Protein AF-A2DWX3-F1 (afdb_monomer)

Sequence (408 aa):
MKPIQISSISNNVKVSEELKEEDVEFVMTELQAMDNNLQLHALIYIRNALQKPYAGELITKFPDIFVFIVGLARDGDTDDIRGYAIEDIALSIKLPDCPTRALEKTPHFCDALLNYLQNNAPWIEYTIAIISFLFDFEECRETFLSQNIIQILAENQFAVDVSPIISQIFRFYEITPEVCSLIPIIYQELEIENNITIANALSALTSLIQKLSYDENLAQSVNINIDEIHSKILQLLSSDDKTIQSSAFRTLEVLGVVTEADVNACCLCLNSNDSATYASRYLEKCASLWAETYSDLITKAVVDNLDNYNFSTKRQVLKLLNITAPYITDINESLPNIFGTYLSDKLIGRQLIKGLYQLCTRIASNGDGHWFFSSLEDYLDDIESYTEDKNQSVAECASHIIEFIANQ

Nearest PDB structures (foldseek):
  1th1-assembly2_B  TM=4.531E-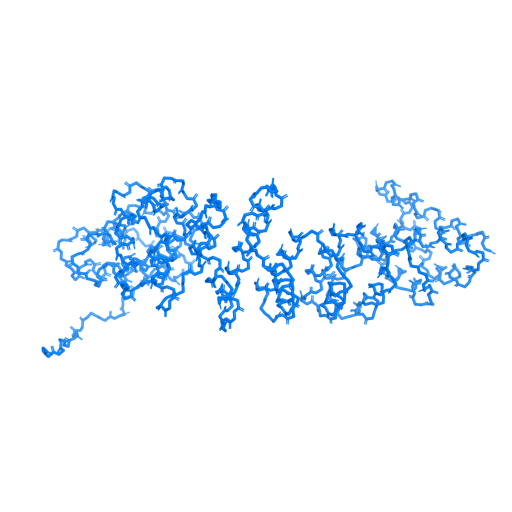01  e=2.333E-06  Homo sapiens
  3tx7-assembly1_A  TM=4.366E-01  e=4.057E-05  Homo sapiens
  3sl9-assembly4_G  TM=4.033E-01  e=4.126E-02  Homo sapiens
  7q2x-assembly1_D  TM=3.174E-01  e=5.188E-03  Saccharomyces cerevisiae S288C
  3sla-assembly5_E  TM=4.097E-01  e=3.689E-01  Homo sapiens

Mean predicted aligned error: 8.13 Å

Solvent-accessible surface area (backbone atoms only — not comparable to full-atom values): 22459 Å² total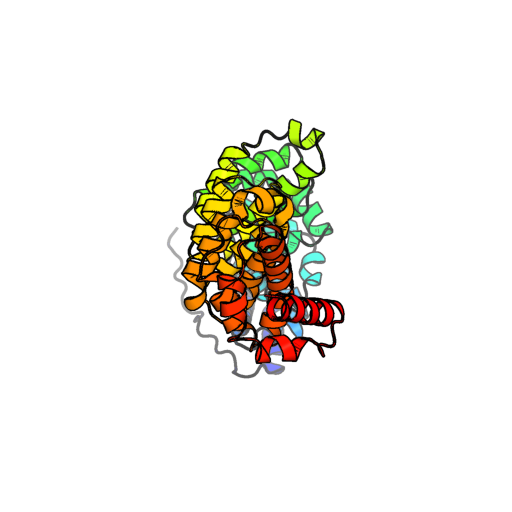; per-residue (Å²): 135,82,84,82,81,88,81,82,82,68,96,76,69,82,72,72,98,63,94,49,71,69,61,50,57,51,36,52,52,24,56,70,43,96,40,72,68,43,28,42,51,29,43,54,46,50,42,60,43,56,73,40,101,64,25,60,54,59,45,54,76,39,47,65,58,48,45,50,34,55,49,30,38,59,67,33,96,41,70,66,42,20,42,48,23,38,46,43,47,47,59,41,70,73,36,97,64,46,65,59,66,47,61,77,68,38,80,66,37,68,57,44,46,50,52,37,59,72,65,63,38,97,53,37,72,33,46,46,53,43,52,35,57,40,49,77,38,65,73,53,33,53,50,42,59,77,66,46,44,69,59,49,45,69,74,38,53,89,80,47,89,49,34,59,42,52,21,43,46,38,61,77,47,80,91,42,77,72,56,55,68,47,52,68,53,40,59,53,36,63,72,47,100,40,68,67,43,29,29,23,24,35,48,20,49,32,33,45,45,46,52,36,76,77,31,69,70,55,41,73,71,53,91,70,64,61,68,59,52,50,55,51,34,58,59,37,52,73,45,91,46,67,61,37,23,56,31,25,54,52,31,49,63,50,68,74,67,74,51,72,66,53,54,51,52,32,37,59,29,37,69,36,59,81,44,21,53,57,34,36,53,51,49,64,74,47,35,94,69,41,32,80,81,44,16,52,61,50,46,48,34,48,64,82,31,50,88,70,36,51,73,72,38,40,56,53,45,54,54,51,49,41,63,17,30,79,44,50,76,82,83,56,87,61,53,46,53,58,56,44,70,43,31,78,41,73,79,47,16,62,54,40,42,54,15,49,32,40,35,49,55,52,34,62,73,70,73,78,34,64,74,57,40,59,53,40,59,84,34,41,73,48,41,56,65,31,50,75,37,90,50,60,74,49,12,51,31,28,49,51,44,51,52,56,48,76,71,109

Secondary structure (DSSP, 8-state):
-PPPP-----S-----SS--HHHHHHHHHHHTSS-HHHHHHHHHHHHHHHTSTTHHHHHHH-HHHHHHHHHHHHH-SSHHHHHHHHHHHHHHTTSTT--THHHHHSTTHHHHHHHHHHTT-TTHHHHHHHHHHHTTSHHHHHHHHHTTHHHHHHHHTTTS--HHHHHHHHHH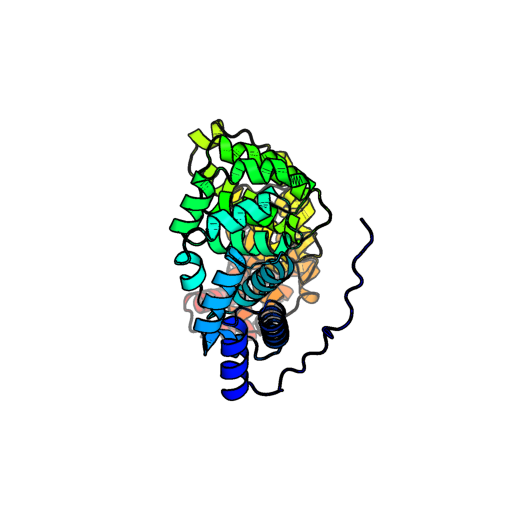S---HHHHTTHHHHHHHTTSS-HHHHHHHHHHHHHHHHHHHH-HHHHHHS---HHHHHHHHHHHTT-S-HHHHHHHHHHHHHH----HHHHHHHHHHHTSTTTHHHHHHHHHHTHHHHHHHHHHHHHHHHHTTGGGS-HHHHHHHTHHHHHHTTT-----THHHHHHHHTTTSHHHHHHHHHHHHHHHHHHHHHT--HHHHHHHHTTHHHHHTTTT-SSHHHHHHHHHHHHHHHT-

Structure (mmCIF, N/CA/C/O backbone):
data_AF-A2DWX3-F1
#
_entry.id   AF-A2DWX3-F1
#
loop_
_atom_site.group_PDB
_atom_site.id
_atom_site.type_symbol
_atom_site.label_atom_id
_atom_site.label_alt_id
_atom_site.label_comp_id
_atom_site.label_asym_id
_atom_site.label_entity_id
_atom_site.label_seq_id
_atom_site.pdbx_PDB_ins_code
_atom_site.Cartn_x
_atom_site.Cartn_y
_atom_site.Cartn_z
_atom_site.occupancy
_atom_site.B_iso_or_equiv
_atom_site.auth_seq_id
_atom_site.auth_comp_id
_atom_site.auth_asym_id
_atom_site.auth_atom_id
_atom_site.pdbx_PDB_model_num
ATOM 1 N N . MET A 1 1 ? -16.060 -19.445 43.077 1.00 34.03 1 MET A N 1
ATOM 2 C CA . MET A 1 1 ? -17.381 -19.208 42.456 1.00 34.03 1 MET A CA 1
ATOM 3 C C . MET A 1 1 ? -17.599 -20.268 41.391 1.00 34.03 1 MET A C 1
ATOM 5 O O . MET A 1 1 ? -16.644 -20.611 40.709 1.00 34.03 1 MET A O 1
ATOM 9 N N . LYS A 1 2 ? -18.792 -20.868 41.340 1.00 21.66 2 LYS A N 1
ATOM 10 C CA . LYS A 1 2 ? -19.151 -21.874 40.327 1.00 21.66 2 LYS A CA 1
ATOM 11 C C . LYS A 1 2 ? -19.471 -21.172 38.996 1.00 21.66 2 LYS A C 1
ATOM 13 O O . LYS A 1 2 ? -19.969 -20.049 39.059 1.00 21.66 2 LYS A O 1
ATOM 18 N N . PRO A 1 3 ? -19.233 -21.808 37.836 1.00 27.39 3 PRO A N 1
ATOM 19 C CA . PRO A 1 3 ? -19.612 -21.250 36.544 1.00 27.39 3 PRO A CA 1
ATOM 20 C C . PRO A 1 3 ? -21.138 -21.173 36.457 1.00 27.39 3 PRO A C 1
ATOM 22 O O . PRO A 1 3 ? -21.825 -22.147 36.776 1.00 27.39 3 PRO A O 1
ATOM 25 N N . ILE A 1 4 ? -21.661 -20.024 36.038 1.00 30.02 4 ILE A N 1
ATOM 26 C CA . ILE A 1 4 ? -23.060 -19.894 35.635 1.00 30.02 4 ILE A CA 1
ATOM 27 C C . ILE A 1 4 ? -23.177 -20.561 34.260 1.00 30.02 4 ILE A C 1
ATOM 29 O O . ILE A 1 4 ? -22.489 -20.182 33.317 1.00 30.02 4 ILE A O 1
ATOM 33 N N . GLN A 1 5 ? -24.006 -21.602 34.172 1.00 24.61 5 GLN A N 1
ATOM 34 C CA . GLN A 1 5 ? -24.413 -22.196 32.902 1.00 24.61 5 GLN A CA 1
ATOM 35 C C . GLN A 1 5 ? -25.350 -21.220 32.187 1.00 24.61 5 GLN A C 1
ATOM 37 O O . GLN A 1 5 ? -26.442 -20.941 32.678 1.00 24.61 5 GLN A O 1
ATOM 42 N N . ILE A 1 6 ? -24.925 -20.727 31.024 1.00 32.62 6 ILE A N 1
ATOM 43 C CA . ILE A 1 6 ? -25.769 -19.986 30.086 1.00 32.62 6 ILE A CA 1
ATOM 44 C C . ILE A 1 6 ? -26.720 -21.001 29.443 1.00 32.62 6 ILE A C 1
ATOM 46 O O . ILE A 1 6 ? -26.320 -21.787 28.584 1.00 32.62 6 ILE A O 1
ATOM 50 N N . SER A 1 7 ? -27.977 -21.026 29.880 1.00 30.53 7 SER A N 1
ATOM 51 C CA . SER A 1 7 ? -29.047 -21.731 29.177 1.00 30.53 7 SER A CA 1
ATOM 52 C C . SER A 1 7 ? -29.906 -20.732 28.399 1.00 30.53 7 SER A C 1
ATOM 54 O O . SER A 1 7 ? -30.631 -19.944 28.998 1.00 30.53 7 SER A O 1
ATOM 56 N N . SER A 1 8 ? -29.822 -20.851 27.069 1.00 33.28 8 SER A N 1
ATOM 57 C CA . SER A 1 8 ? -30.835 -20.526 26.051 1.00 33.28 8 SER A CA 1
ATOM 58 C C . SER A 1 8 ? -31.179 -19.062 25.731 1.00 33.28 8 SER A C 1
ATOM 60 O O . SER A 1 8 ? -32.350 -18.695 25.762 1.00 33.28 8 SER A O 1
ATOM 62 N N . ILE A 1 9 ? -30.212 -18.292 25.229 1.00 41.75 9 ILE A N 1
ATOM 63 C CA . ILE A 1 9 ? -30.473 -17.479 24.027 1.00 41.75 9 ILE A CA 1
ATOM 64 C C . ILE A 1 9 ? -29.771 -18.221 22.891 1.00 41.75 9 ILE A C 1
ATOM 66 O O . ILE A 1 9 ? -28.559 -18.417 22.921 1.00 41.75 9 ILE A O 1
ATOM 70 N N . SER A 1 10 ? -30.534 -18.784 21.954 1.00 34.56 10 SER A N 1
ATOM 71 C CA . SER A 1 10 ? -29.936 -19.497 20.826 1.00 34.56 10 SER A CA 1
ATOM 72 C C . SER A 1 10 ? -29.251 -18.492 19.903 1.00 34.56 10 SER A C 1
ATOM 74 O O . SER A 1 10 ? -29.921 -17.568 19.452 1.00 34.56 10 SER A O 1
ATOM 76 N N . ASN A 1 11 ? -28.003 -18.743 19.498 1.00 42.47 11 ASN A N 1
ATOM 77 C CA . ASN A 1 11 ? -27.309 -18.009 18.420 1.00 42.47 11 ASN A CA 1
ATOM 78 C C . ASN A 1 11 ? -28.020 -18.086 17.041 1.00 42.47 11 ASN A C 1
ATOM 80 O O . ASN A 1 11 ? -27.476 -17.649 16.035 1.00 42.47 11 ASN A O 1
ATOM 84 N N . ASN A 1 12 ? -29.232 -18.644 16.972 1.00 43.94 12 ASN A N 1
ATOM 85 C CA . ASN A 1 12 ? -30.041 -18.814 15.768 1.00 43.94 12 ASN A CA 1
ATOM 86 C C . ASN A 1 12 ? -31.165 -17.768 15.696 1.00 43.94 12 ASN A C 1
ATOM 88 O O . ASN A 1 12 ? -32.342 -18.121 15.600 1.00 43.94 12 ASN A O 1
ATOM 92 N N . VAL A 1 13 ? -30.819 -16.480 15.727 1.00 59.62 13 VAL A N 1
ATOM 93 C CA . VAL A 1 13 ? -31.768 -15.422 15.353 1.00 59.62 13 VAL A CA 1
ATOM 94 C C . VAL A 1 13 ? -31.837 -15.377 13.824 1.00 59.62 13 VAL A C 1
ATOM 96 O O . VAL A 1 13 ? -30.856 -15.049 13.155 1.00 59.62 13 VAL A O 1
ATOM 99 N N . LYS A 1 14 ? -32.982 -15.766 13.249 1.00 58.75 14 LYS A N 1
ATOM 100 C CA . LYS A 1 14 ? -33.192 -15.734 11.794 1.00 58.75 14 LYS A CA 1
ATOM 101 C C . LYS A 1 14 ? -33.460 -14.303 11.334 1.00 58.75 14 LYS A C 1
ATOM 103 O O . LYS A 1 14 ? -34.536 -13.775 11.577 1.00 58.75 14 LYS A O 1
ATOM 108 N N . VAL A 1 15 ? -32.514 -13.737 10.593 1.00 57.84 15 VAL A N 1
ATOM 109 C CA . VAL A 1 15 ? -32.713 -12.499 9.828 1.00 57.84 15 VAL A CA 1
ATOM 110 C C . VAL A 1 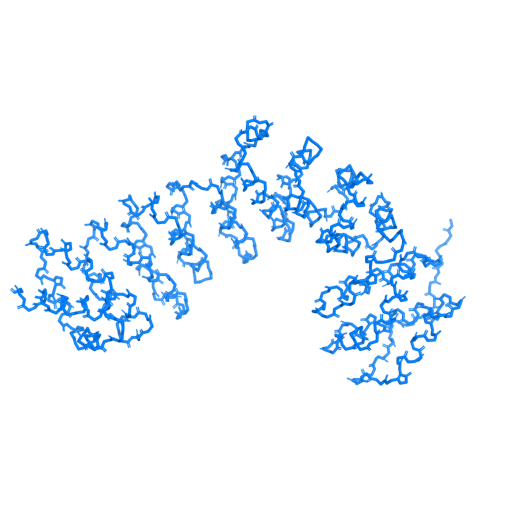15 ? -33.398 -12.847 8.503 1.00 57.84 15 VAL A C 1
ATOM 112 O O . VAL A 1 15 ? -32.986 -13.804 7.832 1.00 57.84 15 VAL A O 1
ATOM 115 N N . SER A 1 16 ? -34.413 -12.079 8.115 1.00 59.09 16 SER A N 1
ATOM 116 C CA . SER A 1 16 ? -35.099 -12.152 6.817 1.00 59.09 16 SER A CA 1
ATOM 117 C C . SER A 1 16 ? -34.117 -12.001 5.634 1.00 59.09 16 SER A C 1
ATOM 119 O O . SER A 1 16 ? -32.984 -11.536 5.790 1.00 59.09 16 SER A O 1
ATOM 121 N N . GLU A 1 17 ? -34.480 -12.505 4.447 1.00 58.72 17 GLU A N 1
ATOM 122 C CA . GLU A 1 17 ? -33.671 -12.326 3.220 1.00 58.72 17 GLU A CA 1
ATOM 123 C C . GLU A 1 17 ? -33.776 -10.898 2.657 1.00 58.72 17 GLU A C 1
ATOM 125 O O . GLU A 1 17 ? -32.867 -10.449 1.967 1.00 58.72 17 GLU A O 1
ATOM 130 N N . GLU A 1 18 ? -34.835 -10.174 3.028 1.00 60.62 18 GLU A N 1
ATOM 131 C CA . GLU A 1 18 ? -35.085 -8.768 2.705 1.00 60.62 18 GLU A CA 1
ATOM 132 C C . GLU A 1 18 ? -35.337 -7.990 4.000 1.00 60.62 18 GLU A C 1
ATOM 134 O O . GLU A 1 18 ? -36.103 -8.448 4.848 1.00 60.62 18 GLU A O 1
ATOM 139 N N . LEU A 1 19 ? -34.716 -6.818 4.144 1.00 64.88 19 LEU A N 1
ATOM 140 C CA . LEU A 1 19 ? -34.832 -5.974 5.333 1.00 64.88 19 LEU A CA 1
ATOM 141 C C . LEU A 1 19 ? -36.188 -5.246 5.328 1.00 64.88 19 LEU A C 1
ATOM 143 O O . LEU A 1 19 ? -36.421 -4.388 4.475 1.00 64.88 19 LEU A O 1
ATOM 147 N N . LYS A 1 20 ? -37.095 -5.592 6.248 1.00 72.38 20 LYS A N 1
ATOM 148 C CA . LYS A 1 20 ? -38.422 -4.959 6.353 1.00 72.38 20 LYS A CA 1
ATOM 149 C C . LYS A 1 20 ? -38.413 -3.841 7.393 1.00 72.38 20 LYS A C 1
ATOM 151 O O . LYS A 1 20 ? -37.750 -3.962 8.416 1.00 72.38 20 LYS A O 1
ATOM 156 N N . GLU A 1 21 ? -39.192 -2.782 7.167 1.00 74.50 21 GLU A N 1
ATOM 157 C CA . GLU A 1 21 ? -39.334 -1.670 8.128 1.00 74.50 21 GLU A CA 1
ATOM 158 C C . GLU A 1 21 ? -39.845 -2.147 9.499 1.00 74.50 21 GLU A C 1
ATOM 160 O O . GLU A 1 21 ? -39.345 -1.704 10.528 1.00 74.50 21 GLU A O 1
ATOM 165 N N . GLU A 1 22 ? -40.757 -3.125 9.523 1.00 78.06 22 GLU A N 1
ATOM 166 C CA . GLU A 1 22 ? -41.269 -3.741 10.759 1.00 78.06 22 GLU A CA 1
ATOM 167 C C . GLU A 1 22 ? -40.162 -4.432 11.579 1.00 78.06 22 GLU A C 1
ATOM 169 O O . GLU A 1 22 ? -40.158 -4.352 12.808 1.00 78.06 22 GLU A O 1
ATOM 174 N N . ASP A 1 23 ? -39.194 -5.070 10.907 1.00 78.44 23 ASP A N 1
ATOM 175 C CA . ASP A 1 23 ? -38.053 -5.712 11.572 1.00 78.44 23 ASP A CA 1
ATOM 176 C C . ASP A 1 23 ? -37.157 -4.648 12.237 1.00 78.44 23 ASP A C 1
ATOM 178 O O . ASP A 1 23 ? -36.594 -4.870 13.308 1.00 78.44 23 ASP A O 1
ATOM 182 N N . VAL A 1 24 ? -37.053 -3.463 11.627 1.00 81.12 24 VAL A N 1
ATOM 183 C CA . VAL A 1 24 ? -36.259 -2.341 12.144 1.00 81.12 24 VAL A CA 1
ATOM 184 C C . VAL A 1 24 ? -36.935 -1.665 13.334 1.00 81.12 24 VAL A C 1
ATOM 186 O O . VAL A 1 24 ? -36.268 -1.394 14.333 1.00 81.12 24 VAL A O 1
ATOM 189 N N . GLU A 1 25 ? -38.245 -1.419 13.269 1.00 83.56 25 GLU A N 1
ATOM 190 C CA . GLU A 1 25 ? -39.005 -0.877 14.404 1.00 83.56 25 GLU A CA 1
ATOM 191 C C . GLU A 1 25 ? -38.926 -1.800 15.627 1.00 83.56 25 GLU A C 1
ATOM 193 O O . GLU A 1 25 ? -38.762 -1.334 16.762 1.00 83.56 25 GLU A O 1
ATOM 198 N N . PHE A 1 26 ? -38.981 -3.114 15.395 1.00 85.75 26 PHE A N 1
ATOM 199 C CA . PHE A 1 26 ? -38.820 -4.117 16.439 1.00 85.75 26 PHE A CA 1
ATOM 200 C C . PHE A 1 26 ? -37.430 -4.047 17.090 1.00 85.75 26 PHE A C 1
ATOM 202 O O . PHE A 1 26 ? -37.332 -3.887 18.307 1.00 85.75 26 PHE A O 1
ATOM 209 N N . VAL A 1 27 ? -36.360 -4.069 16.287 1.00 87.31 27 VAL A N 1
ATOM 210 C CA . VAL A 1 27 ? -34.970 -3.972 16.773 1.00 87.31 27 VAL A CA 1
ATOM 211 C C . VAL A 1 27 ? -34.729 -2.669 17.538 1.00 87.31 27 VAL A C 1
ATOM 213 O O . VAL A 1 27 ? -34.120 -2.683 18.605 1.00 87.31 27 VAL A O 1
ATOM 216 N N . MET A 1 28 ? -35.240 -1.542 17.041 1.00 88.25 28 MET A N 1
ATOM 217 C CA . MET A 1 28 ? -35.119 -0.247 17.720 1.00 88.25 28 MET A CA 1
ATOM 218 C C . MET A 1 28 ? -35.814 -0.236 19.081 1.00 88.25 28 MET A C 1
ATOM 220 O O . MET A 1 28 ? -35.275 0.310 20.044 1.00 88.25 28 MET A O 1
ATOM 224 N N . THR A 1 29 ? -36.986 -0.866 19.179 1.00 90.44 29 THR A N 1
ATOM 225 C CA . THR A 1 29 ? -37.713 -0.998 20.447 1.00 90.44 29 THR A CA 1
ATOM 226 C C . THR A 1 29 ? -36.917 -1.827 21.455 1.00 90.44 29 THR A C 1
ATOM 228 O O . THR A 1 29 ? -36.839 -1.465 22.628 1.00 90.44 29 THR A O 1
ATOM 231 N N . GLU A 1 30 ? -36.294 -2.916 21.005 1.00 91.31 30 GLU A N 1
ATOM 232 C CA . GLU A 1 30 ? -35.474 -3.777 21.858 1.00 91.31 30 GLU A CA 1
ATOM 233 C C . GLU A 1 30 ? -34.161 -3.112 22.300 1.00 91.31 30 GLU A C 1
ATOM 235 O O . GLU A 1 30 ? -33.798 -3.225 23.469 1.00 91.31 30 GLU A O 1
ATOM 240 N N . LEU A 1 31 ? -33.490 -2.350 21.425 1.00 90.81 31 LEU A N 1
ATOM 241 C CA . LEU A 1 31 ? -32.306 -1.554 21.792 1.00 90.81 31 LEU A CA 1
ATOM 242 C C . LEU A 1 31 ? -32.619 -0.515 22.880 1.00 90.81 31 LEU A C 1
ATOM 244 O O . LEU A 1 31 ? -31.795 -0.253 23.755 1.00 90.81 31 LEU A O 1
ATOM 248 N N . GLN A 1 32 ? -33.811 0.084 22.828 1.00 89.75 32 GLN A N 1
ATOM 249 C CA . GLN A 1 32 ? -34.268 1.097 23.785 1.00 89.75 32 GLN A CA 1
ATOM 250 C C . GLN A 1 32 ? -34.824 0.508 25.085 1.00 89.75 32 GLN A C 1
ATOM 252 O O . GLN A 1 32 ? -35.102 1.253 26.031 1.00 89.75 32 GLN A O 1
ATOM 257 N N . ALA A 1 33 ? -35.019 -0.809 25.148 1.00 88.19 33 ALA A N 1
ATOM 258 C CA . ALA A 1 33 ? -35.541 -1.454 26.337 1.00 88.19 33 ALA A CA 1
ATOM 259 C C . ALA A 1 33 ? -34.538 -1.354 27.496 1.00 88.19 33 ALA A C 1
ATOM 261 O O . ALA A 1 33 ? -33.334 -1.464 27.303 1.00 88.19 33 ALA A O 1
ATOM 262 N N . MET A 1 34 ? -35.039 -1.230 28.727 1.00 86.25 34 MET A N 1
ATOM 263 C CA . MET A 1 34 ? -34.223 -1.357 29.950 1.00 86.25 34 MET A CA 1
ATOM 264 C C . MET A 1 34 ? -33.974 -2.831 30.336 1.00 86.25 34 MET A C 1
ATOM 266 O O . MET A 1 34 ? -33.723 -3.137 31.499 1.00 86.25 34 MET A O 1
ATOM 270 N N . ASP A 1 35 ? -34.126 -3.758 29.387 1.00 93.69 35 ASP A N 1
ATOM 271 C CA . ASP A 1 35 ? -33.945 -5.193 29.596 1.00 93.69 35 ASP A CA 1
ATOM 272 C C . ASP A 1 35 ? -32.721 -5.675 28.815 1.00 93.69 35 ASP A C 1
ATOM 274 O O . ASP A 1 35 ? -32.703 -5.655 27.582 1.00 93.69 35 ASP A O 1
ATOM 278 N N . ASN A 1 36 ? -31.714 -6.152 29.547 1.00 91.81 36 ASN A N 1
ATOM 279 C CA . ASN A 1 36 ? -30.449 -6.613 28.980 1.00 91.81 36 ASN A CA 1
ATOM 280 C C . ASN A 1 36 ? -30.613 -7.772 27.986 1.00 91.81 36 ASN A C 1
ATOM 282 O O . ASN A 1 36 ? -29.825 -7.882 27.049 1.00 91.81 36 ASN A O 1
ATOM 286 N N . ASN A 1 37 ? -31.618 -8.640 28.157 1.00 92.31 37 ASN A N 1
ATOM 287 C CA . ASN A 1 37 ? -31.849 -9.740 27.219 1.00 92.31 37 ASN A CA 1
ATOM 288 C C . ASN A 1 37 ? -32.428 -9.227 25.900 1.00 92.31 37 ASN A C 1
ATOM 290 O O . ASN A 1 37 ? -32.061 -9.747 24.849 1.00 92.31 37 ASN A O 1
ATOM 294 N N . LEU A 1 38 ? -33.305 -8.217 25.951 1.00 92.88 38 LEU A N 1
ATOM 295 C CA . LEU A 1 38 ? -33.848 -7.582 24.747 1.00 92.88 38 LEU A CA 1
ATOM 296 C C . LEU A 1 38 ? -32.753 -6.819 23.997 1.00 92.88 38 LEU A C 1
ATOM 298 O O . LEU A 1 38 ? -32.588 -7.017 22.798 1.00 92.88 38 LEU A O 1
ATOM 302 N N . GLN A 1 39 ? -31.935 -6.037 24.705 1.00 94.12 39 GLN A N 1
ATOM 303 C CA . GLN A 1 39 ? -30.803 -5.336 24.092 1.00 94.12 39 GLN A CA 1
ATOM 304 C C . GLN A 1 39 ? -29.808 -6.309 23.447 1.00 94.12 39 GLN A C 1
ATOM 306 O O . GLN A 1 39 ? -29.383 -6.103 22.312 1.00 94.12 39 GLN A O 1
ATOM 311 N N . LEU A 1 40 ? -29.470 -7.404 24.135 1.00 93.69 40 LEU A N 1
ATOM 312 C CA . LEU A 1 40 ? -28.572 -8.423 23.593 1.00 93.69 40 LEU A CA 1
ATOM 313 C C . LEU A 1 40 ? -29.178 -9.131 22.373 1.00 93.69 40 LEU A C 1
ATOM 315 O O . LEU A 1 40 ? -28.475 -9.376 21.394 1.00 93.69 40 LEU A O 1
ATOM 319 N N . HIS A 1 41 ? -30.477 -9.438 22.407 1.00 92.31 41 HIS A N 1
ATOM 320 C CA . HIS A 1 41 ? -31.185 -10.014 21.265 1.00 92.31 41 HIS A CA 1
ATOM 321 C C . HIS A 1 41 ? -31.124 -9.090 20.039 1.00 92.31 41 HIS A C 1
ATOM 323 O O . HIS A 1 41 ? -30.789 -9.551 18.944 1.00 92.31 41 HIS A O 1
ATOM 329 N N . ALA A 1 42 ? -31.348 -7.789 20.236 1.00 92.88 42 ALA A N 1
ATOM 330 C CA . ALA A 1 42 ? -31.249 -6.789 19.181 1.00 92.88 42 ALA A CA 1
ATOM 331 C C . ALA A 1 42 ? -29.834 -6.694 18.591 1.00 92.88 42 ALA A C 1
ATOM 333 O O . ALA A 1 42 ? -29.682 -6.719 17.370 1.00 92.88 42 ALA A O 1
ATOM 334 N N . LEU A 1 43 ? -28.792 -6.653 19.429 1.00 94.19 43 LEU A N 1
ATOM 335 C CA . LEU A 1 43 ? -27.397 -6.630 18.967 1.00 94.19 43 LEU A CA 1
ATOM 336 C C . LEU A 1 43 ? -27.045 -7.889 18.156 1.00 94.19 43 LEU A C 1
ATOM 338 O O . LEU A 1 43 ? -26.507 -7.800 17.055 1.00 94.19 43 LEU A O 1
ATOM 342 N N . ILE A 1 44 ? -27.445 -9.078 18.622 1.00 91.81 44 ILE A N 1
ATOM 343 C CA . ILE A 1 44 ? -27.252 -10.331 17.869 1.00 91.81 44 ILE A CA 1
ATOM 344 C C . ILE A 1 44 ? -27.956 -10.272 16.505 1.00 91.81 44 ILE A C 1
ATOM 346 O O . ILE A 1 44 ? -27.396 -10.714 15.496 1.00 91.81 44 ILE A O 1
ATOM 350 N N . TYR A 1 45 ? -29.177 -9.732 16.451 1.00 89.44 45 TYR A N 1
ATOM 351 C CA . TYR A 1 45 ? -29.894 -9.548 15.190 1.00 89.44 45 TYR A CA 1
ATOM 352 C C . TYR A 1 45 ? -29.122 -8.626 14.238 1.00 89.44 45 TYR A C 1
ATOM 354 O O . TYR A 1 45 ? -28.915 -8.979 13.073 1.00 89.44 45 TYR A O 1
ATOM 362 N N . ILE A 1 46 ? -28.668 -7.472 14.736 1.00 90.12 46 ILE A N 1
ATOM 363 C CA . ILE A 1 46 ? -27.934 -6.473 13.951 1.00 90.12 46 ILE A CA 1
ATOM 364 C C . ILE A 1 46 ? -26.643 -7.068 13.401 1.00 90.12 46 ILE A C 1
ATOM 366 O O . ILE A 1 46 ? -26.397 -6.976 12.198 1.00 90.12 46 ILE A O 1
ATOM 370 N N . ARG A 1 47 ? -25.869 -7.766 14.230 1.00 88.69 47 ARG A N 1
ATOM 371 C CA . ARG A 1 47 ? -24.675 -8.493 13.796 1.00 88.69 47 ARG A CA 1
ATOM 372 C C . ARG A 1 47 ? -24.951 -9.448 12.647 1.00 88.69 47 ARG A C 1
ATOM 374 O O . ARG A 1 47 ? -24.258 -9.430 11.631 1.00 88.69 47 ARG A O 1
ATOM 381 N N . ASN A 1 48 ? -25.970 -10.290 12.807 1.00 86.69 48 ASN A N 1
ATOM 382 C CA . ASN A 1 48 ? -26.334 -11.275 11.796 1.00 86.69 48 ASN A CA 1
ATOM 383 C C . ASN A 1 48 ? -26.767 -10.591 10.493 1.00 86.69 48 ASN A C 1
ATOM 385 O O . ASN A 1 48 ? -26.498 -11.113 9.412 1.00 86.69 48 ASN A O 1
ATOM 389 N N . ALA A 1 49 ? -27.406 -9.421 10.574 1.00 85.12 49 ALA A N 1
ATOM 390 C CA . ALA A 1 49 ? -27.742 -8.611 9.408 1.00 85.12 49 ALA A CA 1
ATOM 391 C C . ALA A 1 49 ? -26.492 -7.984 8.758 1.00 85.12 49 ALA A C 1
ATOM 393 O O . ALA A 1 49 ? -26.363 -8.027 7.534 1.00 85.12 49 ALA A O 1
ATOM 394 N N . LEU A 1 50 ? -25.538 -7.489 9.555 1.00 85.50 50 LEU A N 1
ATOM 395 C CA . LEU A 1 50 ? -24.266 -6.907 9.102 1.00 85.50 50 LEU A CA 1
ATOM 396 C C . LEU A 1 50 ? -23.322 -7.913 8.424 1.00 85.50 50 LEU A C 1
ATOM 398 O O . LEU A 1 50 ? -22.383 -7.522 7.737 1.00 85.50 50 LEU A O 1
ATOM 402 N N . GLN A 1 51 ? -23.567 -9.211 8.583 1.00 82.44 51 GLN A N 1
ATOM 403 C CA . GLN A 1 51 ? -22.812 -10.266 7.901 1.00 82.44 51 GLN A CA 1
ATOM 404 C C . GLN A 1 51 ? -23.434 -10.690 6.559 1.00 82.44 51 GLN A C 1
ATOM 406 O O . GLN A 1 51 ? -22.849 -11.498 5.836 1.00 82.44 51 GLN A O 1
ATOM 411 N N . LYS A 1 52 ? -24.619 -10.174 6.203 1.00 82.00 52 LYS A N 1
ATOM 412 C CA . LYS A 1 52 ? -25.301 -10.511 4.945 1.00 82.00 52 LYS A CA 1
ATOM 413 C C . LYS A 1 52 ? -24.851 -9.621 3.775 1.00 82.00 52 LYS A C 1
ATOM 415 O O . LYS A 1 52 ? -24.359 -8.520 3.991 1.00 82.00 52 LYS A O 1
ATOM 420 N N . PRO A 1 53 ? -25.095 -10.029 2.512 1.00 69.88 53 PRO A N 1
ATOM 421 C CA . PRO A 1 53 ? -24.734 -9.238 1.326 1.00 69.88 53 PRO A CA 1
ATOM 422 C C . PRO A 1 53 ? -25.325 -7.817 1.288 1.00 69.88 53 PRO A C 1
ATOM 424 O O . PRO A 1 53 ? -24.777 -6.947 0.619 1.00 69.88 53 PRO A O 1
ATOM 427 N N . TYR A 1 54 ? -26.419 -7.577 2.020 1.00 67.12 54 TYR A N 1
ATOM 428 C CA . TYR A 1 54 ? -27.105 -6.283 2.136 1.00 67.12 54 TYR A CA 1
ATOM 429 C C . TYR A 1 54 ? -26.788 -5.541 3.449 1.00 67.12 54 TYR A C 1
ATOM 431 O O . TYR A 1 54 ? -27.512 -4.622 3.821 1.00 67.12 54 TYR A O 1
ATOM 439 N N . ALA A 1 55 ? -25.719 -5.929 4.156 1.00 65.25 55 ALA A N 1
ATOM 440 C CA . ALA A 1 55 ? -25.294 -5.384 5.451 1.00 65.25 55 ALA A CA 1
ATOM 441 C C . ALA A 1 55 ? -25.277 -3.853 5.524 1.00 65.25 55 ALA A C 1
ATOM 443 O O . ALA A 1 55 ? -25.644 -3.272 6.544 1.00 65.25 55 ALA A O 1
ATOM 444 N N . GLY A 1 56 ? -24.893 -3.208 4.417 1.00 62.41 56 GLY A N 1
ATOM 445 C CA . GLY A 1 56 ? -24.887 -1.756 4.291 1.00 62.41 56 GLY A CA 1
ATOM 446 C C . GLY A 1 56 ? -26.241 -1.125 4.594 1.00 62.41 56 GLY A C 1
ATOM 447 O O . GLY A 1 56 ? -26.298 -0.093 5.250 1.00 62.41 56 GLY A O 1
ATOM 448 N N . GLU A 1 57 ? -27.346 -1.737 4.170 1.00 76.94 57 GLU A N 1
ATOM 449 C CA . GLU A 1 57 ? -28.653 -1.076 4.160 1.00 76.94 57 GLU A CA 1
ATOM 450 C C . GLU A 1 57 ? -29.226 -0.803 5.553 1.00 76.94 57 GLU A C 1
ATOM 452 O O . GLU A 1 57 ? -29.873 0.223 5.731 1.00 76.94 57 GLU A O 1
ATOM 457 N N . LEU A 1 58 ? -28.975 -1.669 6.541 1.00 81.50 58 LEU A N 1
ATOM 458 C CA . LEU A 1 58 ? -29.518 -1.507 7.896 1.00 81.50 58 LEU A CA 1
ATOM 459 C C . LEU A 1 58 ? -29.008 -0.214 8.543 1.00 81.50 58 LEU A C 1
ATOM 461 O O . LEU A 1 58 ? -29.788 0.642 8.946 1.00 81.50 58 LEU A O 1
ATOM 465 N N . ILE A 1 59 ? -27.687 -0.065 8.604 1.00 82.69 59 ILE A N 1
ATOM 466 C CA . ILE A 1 59 ? -27.033 1.055 9.284 1.00 82.69 59 ILE A CA 1
ATOM 467 C C . ILE A 1 59 ? -27.099 2.343 8.453 1.00 82.69 59 ILE A C 1
ATOM 469 O O . ILE A 1 59 ? -27.191 3.435 9.011 1.00 82.69 59 ILE A O 1
ATOM 473 N N . THR A 1 60 ? -27.093 2.234 7.122 1.00 79.38 60 THR A N 1
ATOM 474 C CA . THR A 1 60 ? -27.130 3.409 6.234 1.00 79.38 60 THR A CA 1
ATOM 475 C C . THR A 1 60 ? -28.528 4.002 6.090 1.00 79.38 60 THR A C 1
ATOM 477 O O . THR A 1 60 ? -28.664 5.224 6.078 1.00 79.38 60 THR A O 1
ATOM 480 N N . LYS A 1 61 ? -29.581 3.171 6.016 1.00 81.94 61 LYS A N 1
ATOM 481 C CA . LYS A 1 61 ? -30.972 3.653 5.941 1.00 81.94 61 LYS A CA 1
ATOM 482 C C . LYS A 1 61 ? -31.513 4.070 7.306 1.00 81.94 61 LYS A C 1
ATOM 484 O O . LYS A 1 61 ? -32.331 4.985 7.368 1.00 81.94 61 LYS A O 1
ATOM 489 N N . PHE A 1 62 ? -31.044 3.437 8.382 1.00 85.62 62 PHE A N 1
ATOM 490 C CA . PHE A 1 62 ? -31.517 3.679 9.745 1.00 85.62 62 PHE A CA 1
ATOM 491 C C . PHE A 1 62 ? -30.348 4.056 10.669 1.00 85.62 62 PHE A C 1
ATOM 493 O O . PHE A 1 62 ? -29.962 3.279 11.545 1.00 85.62 62 PHE A O 1
ATOM 500 N N . PRO A 1 63 ? -29.769 5.260 10.500 1.00 85.69 63 PRO A N 1
ATOM 501 C CA . PRO A 1 63 ? -28.568 5.680 11.226 1.00 85.69 63 PRO A CA 1
ATOM 502 C C . PRO A 1 63 ? -28.768 5.766 12.744 1.00 85.69 63 PRO A C 1
ATOM 504 O O . PRO A 1 63 ? -27.799 5.655 13.492 1.00 85.69 63 PRO A O 1
ATOM 507 N N . ASP A 1 64 ? -30.008 5.915 13.215 1.00 88.56 64 ASP A N 1
ATOM 508 C CA . ASP A 1 64 ? -30.323 5.929 14.645 1.00 88.56 64 ASP A CA 1
ATOM 509 C C . ASP A 1 64 ? -29.959 4.604 15.326 1.00 88.56 64 ASP A C 1
ATOM 511 O O . ASP A 1 64 ? -29.493 4.623 16.464 1.00 88.56 64 ASP A O 1
ATOM 515 N N . ILE A 1 65 ? -30.072 3.468 14.621 1.00 90.62 65 ILE A N 1
ATOM 516 C CA . ILE A 1 65 ? -29.621 2.160 15.126 1.00 90.62 65 ILE A CA 1
ATOM 517 C C . ILE A 1 65 ? -28.152 2.253 15.528 1.00 90.62 65 ILE A C 1
ATOM 519 O O . ILE A 1 65 ? -27.778 1.861 16.629 1.00 90.62 65 ILE A O 1
ATOM 523 N N . PHE A 1 66 ? -27.320 2.826 14.657 1.00 91.00 66 PHE A N 1
ATOM 524 C CA . PHE A 1 66 ? -25.897 2.971 14.923 1.00 91.00 66 PHE A CA 1
ATOM 525 C C . PHE A 1 66 ? -25.632 3.866 16.132 1.00 91.00 66 PHE A C 1
ATOM 527 O O . PHE A 1 66 ? -24.808 3.518 16.970 1.00 91.00 66 PHE A O 1
ATOM 534 N N . VAL A 1 67 ? -26.368 4.971 16.282 1.00 91.19 67 VAL A N 1
ATOM 535 C CA . VAL A 1 67 ? -26.263 5.839 17.468 1.00 91.19 67 VAL A CA 1
ATOM 536 C C . VAL A 1 67 ? -26.558 5.055 18.753 1.00 91.19 67 VAL A C 1
ATOM 538 O O . VAL A 1 67 ? -25.823 5.191 19.731 1.00 91.19 67 VAL A O 1
ATOM 541 N N . PHE A 1 68 ? -27.586 4.200 18.751 1.00 92.81 68 PHE A N 1
ATOM 542 C CA . PHE A 1 68 ? -27.897 3.342 19.899 1.00 92.81 68 PHE A CA 1
ATOM 543 C C . PHE A 1 68 ? -26.803 2.309 20.174 1.00 92.81 68 PHE A C 1
ATOM 545 O O . PHE A 1 68 ? -26.415 2.151 21.331 1.00 92.81 68 PHE A O 1
ATOM 552 N N . ILE A 1 69 ? -26.258 1.660 19.140 1.00 94.56 69 ILE A N 1
ATOM 553 C CA . ILE A 1 69 ? -25.129 0.728 19.295 1.00 94.56 69 ILE A CA 1
ATOM 554 C C . ILE A 1 69 ? -23.935 1.448 19.932 1.00 94.56 69 ILE A C 1
ATOM 556 O O . ILE A 1 69 ? -23.359 0.936 20.885 1.00 94.56 69 ILE A O 1
ATOM 560 N N . VAL A 1 70 ? -23.589 2.655 19.472 1.00 95.12 70 VAL A N 1
ATOM 561 C CA . VAL A 1 70 ? -22.492 3.448 20.057 1.00 95.12 70 VAL A CA 1
ATOM 562 C C . VAL A 1 70 ? -22.762 3.784 21.527 1.00 95.12 70 VAL A C 1
ATOM 564 O O . VAL A 1 70 ? -21.860 3.672 22.359 1.00 95.12 70 VAL A O 1
ATOM 567 N N . GLY A 1 71 ? -24.007 4.119 21.876 1.00 94.06 71 GLY A N 1
ATOM 568 C CA . GLY A 1 71 ? -24.418 4.317 23.267 1.00 94.06 71 GLY A CA 1
ATOM 569 C C . GLY A 1 71 ? -24.229 3.065 24.131 1.00 94.06 71 GLY A C 1
ATOM 570 O O . GLY A 1 71 ? -23.639 3.149 25.206 1.00 94.06 71 GLY A O 1
ATOM 571 N N . LEU A 1 72 ? -24.662 1.898 23.645 1.00 95.25 72 LEU A N 1
ATOM 572 C CA . LEU A 1 72 ? -24.510 0.613 24.342 1.00 95.25 72 LEU A CA 1
ATOM 573 C C . LEU A 1 72 ? -23.050 0.152 24.423 1.00 95.25 72 LEU A C 1
ATOM 575 O O . LEU A 1 72 ? -22.648 -0.440 25.421 1.00 95.25 72 LEU A O 1
ATOM 579 N N . ALA A 1 73 ? -22.237 0.458 23.415 1.00 96.31 73 ALA A N 1
ATOM 580 C CA . ALA A 1 73 ? -20.806 0.190 23.439 1.00 96.31 73 ALA A CA 1
ATOM 581 C C . ALA A 1 73 ? -20.089 0.993 24.531 1.00 96.31 73 ALA A C 1
ATOM 583 O O . ALA A 1 73 ? -19.115 0.496 25.081 1.00 96.31 73 ALA A O 1
ATOM 584 N N . ARG A 1 74 ? -20.571 2.202 24.859 1.00 94.81 74 ARG A N 1
ATOM 585 C CA . ARG A 1 74 ? -20.034 3.044 25.940 1.00 94.81 74 ARG A CA 1
ATOM 586 C C . ARG A 1 74 ? -20.572 2.642 27.316 1.00 94.81 74 ARG A C 1
ATOM 588 O O . ARG A 1 74 ? -19.791 2.399 28.234 1.00 94.81 74 ARG A O 1
ATOM 595 N N . ASP A 1 75 ? -21.898 2.572 27.441 1.00 93.31 75 ASP A N 1
ATOM 596 C CA . ASP A 1 75 ? -22.610 2.527 28.728 1.00 93.31 75 ASP A CA 1
ATOM 597 C C . ASP A 1 75 ? -23.388 1.226 28.963 1.00 93.31 75 ASP A C 1
ATOM 599 O O . ASP A 1 75 ? -24.203 1.160 29.879 1.00 93.31 75 ASP A O 1
ATOM 603 N N . GLY A 1 76 ? -23.187 0.194 28.142 1.00 92.00 76 GLY A N 1
ATOM 604 C CA . GLY A 1 76 ? -23.907 -1.068 28.288 1.00 92.00 76 GLY A CA 1
ATOM 605 C C . GLY A 1 76 ? -23.738 -1.677 29.683 1.00 92.00 76 GLY A C 1
ATOM 606 O O . GLY A 1 76 ? -22.619 -1.811 30.192 1.00 92.00 76 GLY A O 1
ATOM 607 N N . ASP A 1 77 ? -24.857 -2.093 30.278 1.00 92.94 77 ASP A N 1
ATOM 608 C CA . ASP A 1 77 ? -24.927 -2.587 31.660 1.00 92.94 77 ASP A CA 1
ATOM 609 C C . ASP A 1 77 ? -24.050 -3.825 31.905 1.00 92.94 77 ASP A C 1
ATOM 611 O O . ASP A 1 77 ? -23.572 -4.056 33.019 1.00 92.94 77 ASP A O 1
ATOM 615 N N . THR A 1 78 ? -23.822 -4.635 30.869 1.00 93.69 78 THR A N 1
ATOM 616 C CA . THR A 1 78 ? -23.025 -5.863 30.944 1.00 93.69 78 THR A CA 1
ATOM 617 C C . THR A 1 78 ? -21.859 -5.837 29.965 1.00 93.69 78 THR A C 1
ATOM 619 O O . THR A 1 78 ? -21.887 -5.153 28.941 1.00 93.69 78 THR A O 1
ATOM 622 N N . ASP A 1 79 ? -20.824 -6.616 30.283 1.00 93.88 79 ASP A N 1
ATOM 623 C CA . ASP A 1 79 ? -19.702 -6.843 29.371 1.00 93.88 79 ASP A CA 1
ATOM 624 C C . ASP A 1 79 ? -20.173 -7.486 28.059 1.00 93.88 79 ASP A C 1
ATOM 626 O O . ASP A 1 79 ? -19.679 -7.121 27.000 1.00 93.88 79 ASP A O 1
ATOM 630 N N . ASP A 1 80 ? -21.182 -8.362 28.106 1.00 94.06 80 ASP A N 1
ATOM 631 C CA . ASP A 1 80 ? -21.766 -8.950 26.899 1.00 94.06 80 ASP A CA 1
ATOM 632 C C . ASP A 1 80 ? -22.370 -7.868 25.993 1.00 94.06 80 ASP A C 1
ATOM 634 O O . ASP A 1 80 ? -22.043 -7.812 24.815 1.00 94.06 80 ASP A O 1
ATOM 638 N N . ILE A 1 81 ? -23.190 -6.954 26.524 1.00 96.19 81 ILE A N 1
ATOM 639 C CA . ILE A 1 81 ? -23.789 -5.872 25.721 1.00 96.19 81 ILE A CA 1
ATOM 640 C C . ILE A 1 81 ? -22.701 -4.984 25.110 1.00 96.19 81 ILE A C 1
ATOM 642 O O . ILE A 1 81 ? -22.741 -4.701 23.912 1.00 96.19 81 ILE A O 1
ATOM 646 N N . ARG A 1 82 ? -21.704 -4.581 25.911 1.00 96.62 82 ARG A N 1
ATOM 647 C CA . ARG A 1 82 ? -20.590 -3.746 25.438 1.00 96.62 82 ARG A CA 1
ATOM 648 C C . ARG A 1 82 ? -19.776 -4.449 24.359 1.00 96.62 82 ARG A C 1
ATOM 650 O O . ARG A 1 82 ? -19.525 -3.857 23.313 1.00 96.62 82 ARG A O 1
ATOM 657 N N . GLY A 1 83 ? -19.411 -5.710 24.577 1.00 96.19 83 GLY A N 1
ATOM 658 C CA . GLY A 1 83 ? -18.689 -6.511 23.595 1.00 96.19 83 GLY A CA 1
ATOM 659 C C . GLY A 1 83 ? -19.479 -6.679 22.308 1.00 96.19 83 GLY A C 1
ATOM 660 O O . GLY A 1 83 ? -18.934 -6.455 21.226 1.00 96.19 83 GLY A O 1
ATOM 661 N N . TYR A 1 84 ? -20.781 -6.966 22.420 1.00 96.31 84 TYR A N 1
ATOM 662 C CA . TYR A 1 84 ? -21.612 -7.142 21.244 1.00 96.31 84 TYR A CA 1
ATOM 663 C C . TYR A 1 84 ? -21.718 -5.867 20.408 1.00 96.31 84 TYR A C 1
ATOM 665 O O . TYR A 1 84 ? -21.540 -5.907 19.191 1.00 96.31 84 TYR A O 1
ATOM 673 N N . ALA A 1 85 ? -21.928 -4.734 21.075 1.00 96.88 85 ALA A N 1
ATOM 674 C CA . ALA A 1 85 ? -22.006 -3.434 20.434 1.00 96.88 85 ALA A CA 1
ATOM 675 C C . ALA A 1 85 ? -20.667 -2.994 19.813 1.00 96.88 85 ALA A C 1
ATOM 677 O O . ALA A 1 85 ? -20.655 -2.470 18.702 1.00 96.88 85 ALA A O 1
ATOM 678 N N . ILE A 1 86 ? -19.531 -3.239 20.477 1.00 97.38 86 ILE A N 1
ATOM 679 C CA . ILE A 1 86 ? -18.197 -2.929 19.936 1.00 97.38 86 ILE A CA 1
ATOM 680 C C . ILE A 1 86 ? -17.912 -3.730 18.658 1.00 97.38 86 ILE A C 1
ATOM 682 O O . ILE A 1 86 ? -17.452 -3.170 17.663 1.00 97.38 86 ILE A O 1
ATOM 686 N N . GLU A 1 87 ? -18.223 -5.022 18.649 1.00 95.38 87 GLU A N 1
ATOM 687 C CA . GLU A 1 87 ? -18.130 -5.851 17.445 1.00 95.38 87 GLU A CA 1
ATOM 688 C C . GLU A 1 87 ? -18.995 -5.310 16.298 1.00 95.38 87 GLU A C 1
ATOM 690 O O . GLU A 1 87 ? -18.525 -5.195 15.163 1.00 95.38 87 GLU A O 1
ATOM 695 N N . ASP A 1 88 ? -20.240 -4.929 16.589 1.00 94.56 88 ASP A N 1
ATOM 696 C CA . ASP A 1 88 ? -21.167 -4.413 15.582 1.00 94.56 88 ASP A CA 1
ATOM 697 C C . ASP A 1 88 ? -20.691 -3.066 15.015 1.00 94.56 88 ASP A C 1
ATOM 699 O O . ASP A 1 88 ? -20.805 -2.825 13.808 1.00 94.56 88 ASP A O 1
ATOM 703 N N . ILE A 1 89 ? -20.068 -2.211 15.838 1.00 95.50 89 ILE A N 1
ATOM 704 C CA . ILE A 1 89 ? -19.394 -0.990 15.369 1.00 95.50 89 ILE A CA 1
ATOM 705 C C . ILE A 1 89 ? -18.223 -1.348 14.453 1.00 95.50 89 ILE A C 1
ATOM 707 O O . ILE A 1 89 ? -18.124 -0.793 13.360 1.00 95.50 89 ILE A O 1
ATOM 711 N N . ALA A 1 90 ? -17.361 -2.287 14.848 1.00 94.38 90 ALA A N 1
ATOM 712 C CA . ALA A 1 90 ? -16.197 -2.689 14.056 1.00 94.38 90 ALA A CA 1
ATOM 713 C C . ALA A 1 90 ? -16.575 -3.317 12.699 1.00 94.38 90 ALA A C 1
ATOM 715 O O . ALA A 1 90 ? -15.829 -3.191 11.723 1.00 94.38 90 ALA A O 1
ATOM 716 N N . LEU A 1 91 ? -17.736 -3.974 12.611 1.00 91.69 91 LEU A N 1
ATOM 717 C CA . LEU A 1 91 ? -18.320 -4.416 11.341 1.00 91.69 91 LEU A CA 1
ATOM 718 C C . LEU A 1 91 ? -18.873 -3.235 10.534 1.00 91.69 91 LEU A C 1
ATOM 720 O O . LEU A 1 91 ? -18.646 -3.156 9.327 1.00 91.69 91 LEU A O 1
ATOM 724 N N . SER A 1 92 ? -19.551 -2.300 11.200 1.00 92.19 92 SER A N 1
ATOM 725 C CA . SER A 1 92 ? -20.207 -1.159 10.558 1.00 92.19 92 SER A CA 1
ATOM 726 C C . SER A 1 92 ? -19.223 -0.168 9.934 1.00 92.19 92 SER A C 1
ATOM 728 O O . SER A 1 92 ? -19.449 0.273 8.812 1.00 92.19 92 SER A O 1
ATOM 730 N N . ILE A 1 93 ? -18.097 0.142 10.590 1.00 91.56 93 ILE A N 1
ATOM 731 C CA . ILE A 1 93 ? -17.096 1.107 10.080 1.00 91.56 93 ILE A CA 1
ATOM 732 C C . ILE A 1 93 ? -16.412 0.663 8.777 1.00 91.56 93 ILE A C 1
ATOM 734 O O . ILE A 1 93 ? -15.766 1.467 8.113 1.00 91.56 93 ILE A O 1
ATOM 738 N N . LYS A 1 94 ? -16.558 -0.611 8.387 1.00 87.75 94 LYS A N 1
ATOM 739 C CA . LYS A 1 94 ? -16.073 -1.136 7.100 1.00 87.75 94 LYS A CA 1
ATOM 740 C C . LYS A 1 94 ? -17.020 -0.814 5.937 1.00 87.75 94 LYS A C 1
ATOM 742 O O . LYS A 1 94 ? -16.669 -1.059 4.783 1.00 87.75 94 LYS A O 1
ATOM 747 N N . LEU A 1 95 ? -18.219 -0.303 6.222 1.00 87.06 95 LEU A N 1
ATOM 748 C CA . LEU A 1 95 ? -19.225 0.052 5.225 1.00 87.06 95 LEU A CA 1
ATOM 749 C C . LEU A 1 95 ? -18.964 1.471 4.679 1.00 87.06 95 LEU A C 1
ATOM 751 O O . LEU A 1 95 ? -18.741 2.381 5.478 1.00 87.06 95 LEU A O 1
ATOM 755 N N . PRO A 1 96 ? -19.054 1.700 3.351 1.00 80.62 96 PRO A N 1
ATOM 756 C CA . PRO A 1 96 ? -18.757 3.001 2.736 1.00 80.62 96 PRO A CA 1
ATOM 757 C C . PRO A 1 96 ? -19.550 4.192 3.296 1.00 80.62 96 PRO A C 1
ATOM 759 O O . PRO A 1 96 ? -19.009 5.289 3.387 1.00 80.62 96 PRO A O 1
ATOM 762 N N . ASP A 1 97 ? -20.806 3.971 3.693 1.00 82.56 97 ASP A N 1
ATOM 763 C CA . ASP A 1 97 ? -21.735 5.017 4.142 1.00 82.56 97 ASP A CA 1
ATOM 764 C C . ASP A 1 97 ? -22.042 4.927 5.654 1.00 82.56 97 ASP A C 1
ATOM 766 O O . ASP A 1 97 ? -23.099 5.363 6.117 1.00 82.56 97 ASP A O 1
ATOM 770 N N . CYS A 1 98 ? -21.143 4.327 6.446 1.00 84.88 98 CYS A N 1
ATOM 771 C CA . CYS A 1 98 ? -21.302 4.250 7.900 1.00 84.88 98 CYS A CA 1
ATOM 772 C C . CYS A 1 98 ? -21.500 5.662 8.504 1.00 84.88 98 CYS A C 1
ATOM 774 O O . CYS A 1 98 ? -20.749 6.579 8.165 1.00 84.88 98 CYS A O 1
ATOM 776 N N . PRO A 1 99 ? -22.460 5.879 9.426 1.00 85.19 99 PRO A N 1
ATOM 777 C CA . PRO A 1 99 ? -22.701 7.186 10.041 1.00 85.19 99 PRO A CA 1
ATOM 778 C C . PRO A 1 99 ? -21.655 7.514 11.128 1.00 85.19 99 PRO A C 1
ATOM 780 O O . PRO A 1 99 ? -21.967 7.656 12.310 1.00 85.19 99 PRO A O 1
ATOM 783 N N . THR A 1 100 ? -20.392 7.681 10.719 1.00 85.38 100 THR A N 1
ATOM 784 C CA . THR A 1 100 ? -19.204 7.868 11.583 1.00 85.38 100 THR A CA 1
ATOM 785 C C . THR A 1 100 ? -19.321 9.036 12.556 1.00 85.38 100 THR A C 1
ATOM 787 O O . THR A 1 100 ? -18.808 8.960 13.670 1.00 85.38 100 THR A O 1
ATOM 790 N N . ARG A 1 101 ? -20.084 10.074 12.187 1.00 85.44 101 ARG A N 1
ATOM 791 C CA . ARG A 1 101 ? -20.376 11.234 13.045 1.00 85.44 101 ARG A CA 1
ATOM 792 C C . ARG A 1 101 ? -20.972 10.851 14.397 1.00 85.44 101 ARG A C 1
ATOM 794 O O . ARG A 1 101 ? -20.850 11.627 15.339 1.00 85.44 101 ARG A O 1
ATOM 801 N N . ALA A 1 102 ? -21.655 9.710 14.495 1.00 84.94 102 ALA A N 1
ATOM 802 C CA . ALA A 1 102 ? -22.174 9.227 15.769 1.00 84.94 102 ALA A CA 1
ATOM 803 C C . ALA A 1 102 ? -21.044 8.861 16.745 1.00 84.94 102 ALA A C 1
ATOM 805 O O . ALA A 1 102 ? -21.175 9.132 17.935 1.00 84.94 102 ALA A O 1
ATOM 806 N N . LEU A 1 103 ? -19.929 8.308 16.251 1.00 88.25 103 LEU A N 1
ATOM 807 C CA . LEU A 1 103 ? -18.760 7.972 17.069 1.00 88.25 103 LEU A CA 1
ATOM 808 C C . LEU A 1 103 ? -18.085 9.247 17.587 1.00 88.25 103 LEU A C 1
ATOM 810 O O . LEU A 1 103 ? -17.910 9.390 18.791 1.00 88.25 103 LEU A O 1
ATOM 814 N N . GLU A 1 104 ? -17.795 10.196 16.688 1.00 84.12 104 GLU A N 1
ATOM 815 C CA . GLU A 1 104 ? -17.159 11.484 17.020 1.00 84.12 104 GLU A CA 1
ATOM 816 C C . GLU A 1 104 ? -17.970 12.280 18.051 1.00 84.12 104 GLU A C 1
ATOM 818 O O . GLU A 1 104 ? -17.428 12.858 18.989 1.00 84.12 104 GLU A O 1
ATOM 823 N N . LYS A 1 105 ? -19.298 12.310 17.884 1.00 85.31 105 LYS A N 1
ATOM 824 C CA . LYS A 1 105 ? -20.183 13.132 18.716 1.00 85.31 105 LYS A CA 1
ATOM 825 C C . LYS A 1 105 ? -20.606 12.470 20.015 1.00 85.31 105 LYS A C 1
ATOM 827 O O . LYS A 1 105 ? -21.239 13.146 20.827 1.00 85.31 105 LYS A O 1
ATOM 832 N N . THR A 1 106 ? -20.322 11.183 20.212 1.00 88.12 106 THR A N 1
ATOM 833 C CA . THR A 1 1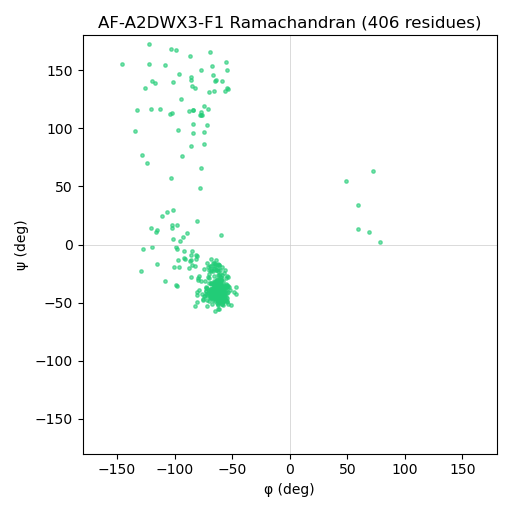06 ? -20.689 10.511 21.459 1.00 88.12 106 THR A CA 1
ATOM 834 C C . THR A 1 106 ? -19.702 10.921 22.554 1.00 88.12 106 THR A C 1
ATOM 836 O O . THR A 1 106 ? -18.527 10.558 22.485 1.00 88.12 106 THR A O 1
ATOM 839 N N . PRO A 1 107 ? -20.152 11.646 23.599 1.00 86.75 107 PRO A N 1
ATOM 840 C CA . PRO A 1 107 ? -19.261 12.099 24.664 1.00 86.75 107 PRO A CA 1
ATOM 841 C C . PRO A 1 107 ? -18.568 10.915 25.340 1.00 86.75 107 PRO A C 1
ATOM 843 O O . PRO A 1 107 ? -19.213 9.893 25.576 1.00 86.75 107 PRO A O 1
ATOM 846 N N . HIS A 1 108 ? -17.288 11.055 25.682 1.00 92.69 108 HIS A N 1
ATOM 847 C CA . HIS A 1 108 ? -16.509 10.033 26.399 1.00 92.69 108 HIS A CA 1
ATOM 848 C C . HIS A 1 108 ? -16.395 8.671 25.691 1.00 92.69 108 HIS A C 1
ATOM 850 O O . HIS A 1 108 ? -15.976 7.693 26.308 1.00 92.69 108 HIS A O 1
ATOM 856 N N . PHE A 1 109 ? -16.749 8.571 24.405 1.00 95.31 109 PHE A N 1
ATOM 857 C CA . PHE A 1 109 ? -16.611 7.309 23.681 1.00 95.31 109 PHE A CA 1
ATOM 858 C C . PHE A 1 109 ? -15.136 6.915 23.519 1.00 95.31 109 PHE A C 1
ATOM 860 O O . PHE A 1 109 ? -14.771 5.779 23.806 1.00 95.31 109 PHE A O 1
ATOM 867 N N . CYS A 1 110 ? -14.270 7.870 23.164 1.00 95.56 110 CYS A N 1
ATOM 868 C CA . CYS A 1 110 ? -12.821 7.656 23.120 1.00 95.56 110 CYS A CA 1
ATOM 869 C C . CYS A 1 110 ? -12.261 7.190 24.475 1.00 95.56 110 CYS A C 1
ATOM 871 O O . CYS A 1 110 ? -11.476 6.245 24.514 1.00 95.56 110 CYS A O 1
ATOM 873 N N . ASP A 1 111 ? -12.717 7.794 25.577 1.00 94.94 111 ASP A N 1
ATOM 874 C CA . ASP A 1 111 ? -12.310 7.438 26.944 1.00 94.94 111 ASP A CA 1
ATOM 875 C C . ASP A 1 111 ? -12.683 5.980 27.262 1.00 94.94 111 ASP A C 1
ATOM 877 O O . ASP A 1 111 ? -11.881 5.224 27.814 1.00 94.94 111 ASP A O 1
ATOM 881 N N . ALA A 1 112 ? -13.890 5.554 26.868 1.00 96.12 112 ALA A N 1
ATOM 882 C CA . ALA A 1 112 ? -14.345 4.177 27.036 1.00 96.12 112 ALA A CA 1
ATOM 883 C C . ALA A 1 112 ? -13.483 3.187 26.234 1.00 96.12 112 ALA A C 1
ATOM 885 O O . ALA A 1 112 ? -13.066 2.164 26.778 1.00 96.12 112 ALA A O 1
ATOM 886 N N . LEU A 1 113 ? -13.152 3.511 24.978 1.00 97.25 113 LEU A N 1
ATOM 887 C CA . LEU A 1 113 ? -12.282 2.678 24.141 1.00 97.25 113 LEU A CA 1
ATOM 888 C C . LEU A 1 113 ? -10.869 2.547 24.724 1.00 97.25 113 LEU A C 1
ATOM 890 O O . LEU A 1 113 ? -10.331 1.441 24.770 1.00 97.25 113 LEU A O 1
ATOM 894 N N . LEU A 1 114 ? -10.281 3.644 25.212 1.00 96.44 114 LEU A N 1
ATOM 895 C CA . LEU A 1 114 ? -8.978 3.605 25.882 1.00 96.44 114 LEU A CA 1
ATOM 896 C C . LEU A 1 114 ? -9.022 2.768 27.157 1.00 96.44 114 LEU A C 1
ATOM 898 O O . LEU A 1 114 ? -8.108 1.984 27.402 1.00 96.44 114 LEU A O 1
ATOM 902 N N . ASN A 1 115 ? -10.101 2.870 27.934 1.00 95.69 115 ASN A N 1
ATOM 903 C CA . ASN A 1 115 ? -10.294 2.036 29.113 1.00 95.69 115 ASN A CA 1
ATOM 904 C C . ASN A 1 115 ? -10.409 0.545 28.742 1.00 95.69 115 ASN A C 1
ATOM 906 O O . ASN A 1 115 ? -9.860 -0.307 29.440 1.00 95.69 115 ASN A O 1
ATOM 910 N N . TYR A 1 116 ? -11.072 0.198 27.635 1.00 96.19 116 TYR A N 1
ATOM 911 C CA . TYR A 1 116 ? -11.114 -1.188 27.148 1.00 96.19 116 TYR A CA 1
ATOM 912 C C . TYR A 1 116 ? -9.740 -1.681 26.688 1.00 96.19 116 TYR A C 1
ATOM 914 O O . TYR A 1 116 ? -9.395 -2.828 26.975 1.00 96.19 116 TYR A O 1
ATOM 922 N N . LEU A 1 117 ? -8.955 -0.817 26.038 1.00 96.06 117 LEU A N 1
ATOM 923 C CA . LEU A 1 117 ? -7.575 -1.103 25.644 1.00 96.06 117 LEU A CA 1
ATOM 924 C C . LEU A 1 117 ? -6.672 -1.342 26.849 1.00 96.06 117 LEU A C 1
ATOM 926 O O . LEU A 1 117 ? -6.017 -2.375 26.930 1.00 96.06 117 LEU A O 1
ATOM 930 N N . GLN A 1 118 ? -6.701 -0.441 27.824 1.00 94.81 118 GLN A N 1
ATOM 931 C CA . GLN A 1 118 ? -5.869 -0.530 29.017 1.00 94.81 118 GLN A CA 1
ATOM 932 C C . GLN A 1 118 ? -6.175 -1.770 29.870 1.00 94.81 118 GLN A C 1
ATOM 934 O O . GLN A 1 118 ? -5.272 -2.344 30.472 1.00 94.81 118 GLN A O 1
ATOM 939 N N . ASN A 1 119 ? -7.440 -2.194 29.919 1.00 93.94 119 ASN A N 1
ATOM 940 C CA . ASN A 1 119 ? -7.864 -3.347 30.714 1.00 93.94 119 ASN A CA 1
ATOM 941 C C . ASN A 1 119 ? -7.872 -4.672 29.936 1.00 93.94 119 ASN A C 1
ATOM 943 O O . ASN A 1 119 ? -8.326 -5.672 30.490 1.00 93.94 119 ASN A O 1
ATOM 947 N N . ASN A 1 120 ? -7.392 -4.698 28.685 1.00 92.19 120 ASN A N 1
ATOM 948 C CA . ASN A 1 120 ? -7.421 -5.884 27.822 1.00 92.19 120 ASN A CA 1
ATOM 949 C C . ASN A 1 120 ? -8.807 -6.550 27.786 1.00 92.19 120 ASN A C 1
ATOM 951 O O . ASN A 1 120 ? -8.958 -7.733 28.102 1.00 92.19 120 ASN A O 1
ATOM 955 N N . ALA A 1 121 ? -9.838 -5.769 27.448 1.00 93.94 121 ALA A N 1
ATOM 956 C CA . ALA A 1 121 ? -11.206 -6.275 27.365 1.00 93.94 121 ALA A CA 1
ATOM 957 C C . ALA A 1 121 ? -11.307 -7.501 26.423 1.00 93.94 121 ALA A C 1
ATOM 959 O O . ALA A 1 121 ? -10.572 -7.578 25.442 1.00 93.94 121 ALA A O 1
ATOM 960 N N . PRO A 1 122 ? -12.239 -8.449 26.637 1.00 93.00 122 PRO A N 1
ATOM 961 C CA . PRO A 1 122 ? -12.326 -9.664 25.813 1.00 93.00 122 PRO A CA 1
ATOM 962 C C . PRO A 1 122 ? -12.502 -9.429 24.300 1.00 93.00 122 PRO A C 1
ATOM 964 O O . PRO A 1 122 ? -12.138 -10.281 23.499 1.00 93.00 122 PRO A O 1
ATOM 967 N N . TRP A 1 123 ? -13.045 -8.276 23.904 1.00 94.38 123 TRP A N 1
ATOM 968 C CA . TRP A 1 123 ? -13.282 -7.848 22.517 1.00 94.38 123 TRP A CA 1
ATOM 969 C C . TRP A 1 123 ? -12.223 -6.851 22.015 1.00 94.38 123 TRP A C 1
ATOM 971 O O . TRP A 1 123 ? -12.506 -5.972 21.198 1.00 94.38 123 TRP A O 1
ATOM 981 N N . ILE A 1 124 ? -10.997 -6.948 22.530 1.00 95.12 124 ILE A N 1
ATOM 982 C CA . ILE A 1 124 ? -9.962 -5.937 22.320 1.00 95.12 124 ILE A CA 1
ATOM 983 C C . ILE A 1 124 ? -9.572 -5.713 20.855 1.00 95.12 124 ILE A C 1
ATOM 985 O O . ILE A 1 124 ? -9.331 -4.576 20.460 1.00 95.12 124 ILE A O 1
ATOM 989 N N . GLU A 1 125 ? -9.569 -6.754 20.026 1.00 94.19 125 GLU A N 1
ATOM 990 C CA . GLU A 1 125 ? -9.235 -6.644 18.598 1.00 94.19 125 GLU A CA 1
ATOM 991 C C . GLU A 1 125 ? -10.176 -5.673 17.863 1.00 94.19 125 GLU A C 1
ATOM 993 O O . GLU A 1 125 ? -9.749 -4.867 17.033 1.00 94.19 125 GLU A O 1
ATOM 998 N N . TYR A 1 126 ? -11.461 -5.686 18.225 1.00 95.94 126 TYR A N 1
ATOM 999 C CA . TYR A 1 126 ? -12.467 -4.780 17.676 1.00 95.94 126 TYR A CA 1
ATOM 1000 C C . TYR A 1 126 ? -12.288 -3.357 18.200 1.00 95.94 126 TYR A C 1
ATOM 1002 O O . TYR A 1 126 ? -12.367 -2.404 17.426 1.00 95.94 126 TYR A O 1
ATOM 1010 N N . THR A 1 127 ? -11.968 -3.202 19.488 1.00 97.19 127 THR A N 1
ATOM 1011 C CA . THR A 1 127 ? -11.597 -1.903 20.068 1.00 97.19 127 THR A CA 1
ATOM 1012 C C . THR A 1 127 ? -10.397 -1.299 19.333 1.00 97.19 127 THR A C 1
ATOM 1014 O O . THR A 1 127 ? -10.436 -0.124 18.977 1.00 97.19 127 THR A O 1
ATOM 1017 N N . ILE A 1 128 ? -9.359 -2.090 19.043 1.00 96.94 128 ILE A N 1
ATOM 1018 C CA . ILE A 1 128 ? -8.165 -1.646 18.306 1.00 96.94 128 ILE A CA 1
ATOM 1019 C C . ILE A 1 128 ? -8.536 -1.185 16.895 1.00 96.94 128 ILE A C 1
ATOM 1021 O O . ILE A 1 128 ? -8.099 -0.115 16.467 1.00 96.94 128 ILE A O 1
ATOM 1025 N N . ALA A 1 129 ? -9.384 -1.940 16.192 1.00 95.56 129 ALA A N 1
ATOM 1026 C CA . ALA A 1 129 ? -9.876 -1.552 14.872 1.00 95.56 129 ALA A CA 1
ATOM 1027 C C . ALA A 1 129 ? -10.646 -0.219 14.908 1.00 95.56 129 ALA A C 1
ATOM 1029 O O . ALA A 1 129 ? -10.428 0.638 14.051 1.00 95.56 129 ALA A O 1
ATOM 1030 N N . ILE A 1 130 ? -11.500 -0.012 15.918 1.00 97.06 130 ILE A N 1
ATOM 1031 C CA . ILE A 1 130 ? -12.258 1.236 16.088 1.00 97.06 130 ILE A CA 1
ATOM 1032 C C . ILE A 1 130 ? -11.331 2.401 16.436 1.00 97.06 130 ILE A C 1
ATOM 1034 O O . ILE A 1 130 ? -11.461 3.461 15.833 1.00 97.06 130 ILE A O 1
ATOM 1038 N N . ILE A 1 131 ? -10.380 2.233 17.360 1.00 97.25 131 ILE A N 1
ATOM 1039 C CA . ILE A 1 131 ? -9.413 3.292 17.699 1.00 97.25 131 ILE A CA 1
ATOM 1040 C C . ILE A 1 131 ? -8.580 3.659 16.466 1.00 97.25 131 ILE A C 1
ATOM 1042 O O . ILE A 1 131 ? -8.436 4.840 16.158 1.00 97.25 131 ILE A O 1
ATOM 1046 N N . SER A 1 132 ? -8.075 2.663 15.729 1.00 96.56 132 SER A N 1
ATOM 1047 C CA . SER A 1 132 ? -7.325 2.890 14.489 1.00 96.56 132 SER A CA 1
ATOM 1048 C C . SER A 1 132 ? -8.156 3.652 13.457 1.00 96.56 132 SER A C 1
ATOM 1050 O O . SER A 1 132 ? -7.627 4.528 12.784 1.00 96.56 132 SER A O 1
ATOM 1052 N N . PHE A 1 133 ? -9.445 3.341 13.326 1.00 95.38 133 PHE A N 1
ATOM 1053 C CA . PHE A 1 133 ? -10.352 4.079 12.452 1.00 95.38 133 PHE A CA 1
ATOM 1054 C C . PHE A 1 133 ? -10.578 5.515 12.940 1.00 95.38 133 PHE A C 1
ATOM 1056 O O . PHE A 1 133 ? -10.525 6.465 12.163 1.00 95.38 133 PHE A O 1
ATOM 1063 N N . LEU A 1 134 ? -10.783 5.696 14.246 1.00 95.56 134 LEU A N 1
ATOM 1064 C CA . LEU A 1 134 ? -11.037 7.006 14.833 1.00 95.56 134 LEU A CA 1
ATOM 1065 C C . LEU A 1 134 ? -9.822 7.945 14.785 1.00 95.56 134 LEU A C 1
ATOM 1067 O O . LEU A 1 134 ? -9.981 9.160 14.873 1.00 95.56 134 LEU A O 1
ATOM 1071 N N . PHE A 1 135 ? -8.616 7.412 14.596 1.00 94.69 135 PHE A N 1
ATOM 1072 C CA . PHE A 1 135 ? -7.399 8.206 14.424 1.00 94.69 135 PHE A CA 1
ATOM 1073 C C . PHE A 1 135 ? -7.389 9.080 13.156 1.00 94.69 135 PHE A C 1
ATOM 1075 O O . PHE A 1 135 ? -6.664 10.084 13.113 1.00 94.69 135 PHE A O 1
ATOM 1082 N N . ASP A 1 136 ? -8.194 8.732 12.144 1.00 91.94 136 ASP A N 1
ATOM 1083 C CA . ASP A 1 136 ? -8.386 9.559 10.946 1.00 91.94 136 ASP A CA 1
ATOM 1084 C C . ASP A 1 136 ? -9.100 10.891 11.283 1.00 91.94 136 ASP A C 1
ATOM 1086 O O . ASP A 1 136 ? -8.925 11.882 10.568 1.00 91.94 136 ASP A O 1
ATOM 1090 N N . PHE A 1 137 ? -9.844 10.961 12.396 1.00 92.00 137 PHE A N 1
ATOM 1091 C CA . PHE A 1 137 ? -10.566 12.158 12.839 1.00 92.00 137 PHE A CA 1
ATOM 1092 C C . PHE A 1 137 ? -9.732 12.961 13.841 1.00 92.00 137 PHE A C 1
ATOM 1094 O O . PHE A 1 137 ? -9.302 12.446 14.872 1.00 92.00 137 PHE A O 1
ATOM 1101 N N . GLU A 1 138 ? -9.523 14.246 13.551 1.00 91.62 138 GLU A N 1
ATOM 1102 C CA . GLU A 1 138 ? -8.629 15.123 14.318 1.00 91.62 138 GLU A CA 1
ATOM 1103 C C . GLU A 1 138 ? -9.006 15.230 15.802 1.00 91.62 138 GLU A C 1
ATOM 1105 O O . GLU A 1 138 ? -8.162 14.958 16.651 1.00 91.62 138 GLU A O 1
ATOM 1110 N N . GLU A 1 139 ? -10.275 15.501 16.123 1.00 91.94 139 GLU A N 1
ATOM 1111 C CA . GLU A 1 139 ? -10.744 15.629 17.514 1.00 91.94 139 GLU A CA 1
ATOM 1112 C C . GLU A 1 139 ? -10.555 14.329 18.322 1.00 91.94 139 GLU A C 1
ATOM 1114 O O . GLU A 1 139 ? -10.137 14.346 19.485 1.00 91.94 139 GLU A O 1
ATOM 1119 N N . CYS A 1 140 ? -10.821 13.174 17.701 1.00 94.69 140 CYS A N 1
ATOM 1120 C CA . CYS A 1 140 ? -10.629 11.869 18.339 1.00 94.69 140 CYS A CA 1
ATOM 1121 C C . CYS A 1 140 ? -9.140 11.575 18.555 1.00 94.69 140 CYS A C 1
ATOM 1123 O O . CYS A 1 140 ? -8.745 11.147 19.640 1.00 94.69 140 CYS A O 1
ATOM 1125 N N . ARG A 1 141 ? -8.304 11.853 17.548 1.00 94.56 141 ARG A N 1
ATOM 1126 C CA . ARG A 1 141 ? -6.847 11.708 17.624 1.00 94.56 141 ARG A CA 1
ATOM 1127 C C . ARG A 1 141 ? -6.252 12.557 18.746 1.00 94.56 141 ARG A C 1
ATOM 1129 O O . ARG A 1 141 ? -5.483 12.032 19.548 1.00 94.56 141 ARG A O 1
ATOM 1136 N N . GLU A 1 142 ? -6.621 13.833 18.838 1.00 94.00 142 GLU A N 1
ATOM 1137 C CA . GLU A 1 142 ? -6.180 14.722 19.923 1.00 94.00 142 GLU A CA 1
ATOM 1138 C C . GLU A 1 142 ? -6.604 14.189 21.294 1.00 94.00 142 GLU A C 1
ATOM 1140 O O . GLU A 1 142 ? -5.798 14.158 22.227 1.00 94.00 142 GLU A O 1
ATOM 1145 N N . THR A 1 143 ? -7.836 13.684 21.397 1.00 94.44 143 THR A N 1
ATOM 1146 C CA . THR A 1 143 ? -8.342 13.058 22.623 1.00 94.44 143 THR A CA 1
ATOM 1147 C C . THR A 1 143 ? -7.472 11.866 23.029 1.00 94.44 143 THR A C 1
ATOM 1149 O O . THR A 1 143 ? -6.972 11.839 24.154 1.00 94.44 143 THR A O 1
ATOM 1152 N N . PHE A 1 144 ? -7.205 10.924 22.118 1.00 96.75 144 PHE A N 1
ATOM 1153 C CA . PHE A 1 144 ? -6.363 9.758 22.405 1.00 96.75 144 PHE A CA 1
ATOM 1154 C C . PHE A 1 144 ? -4.940 10.135 22.830 1.00 96.75 144 PHE A C 1
ATOM 1156 O O . PHE A 1 144 ? -4.405 9.583 23.795 1.00 96.75 144 PHE A O 1
ATOM 1163 N N . LEU A 1 145 ? -4.329 11.096 22.136 1.00 95.12 145 LEU A N 1
ATOM 1164 C CA . LEU A 1 145 ? -2.978 11.566 22.442 1.00 95.12 145 LEU A CA 1
ATOM 1165 C C . LEU A 1 145 ? -2.913 12.252 23.812 1.00 95.12 145 LEU A C 1
ATOM 1167 O O . LEU A 1 145 ? -2.009 11.962 24.594 1.00 95.12 145 LEU A O 1
ATOM 1171 N N . SER A 1 146 ? -3.905 13.084 24.147 1.00 94.50 146 SER A N 1
ATOM 1172 C CA . SER A 1 146 ? -3.997 13.747 25.458 1.00 94.50 146 SER A CA 1
ATOM 1173 C C . SER A 1 146 ? -4.208 12.781 26.632 1.00 94.50 146 SER A C 1
ATOM 1175 O O . SER A 1 146 ? -3.943 13.136 27.780 1.00 94.50 146 SER A O 1
ATOM 1177 N N . GLN A 1 147 ? -4.650 11.553 26.350 1.00 94.94 147 GLN A N 1
ATOM 1178 C CA . GLN A 1 147 ? -4.926 10.504 27.334 1.00 94.94 147 GLN A CA 1
ATOM 1179 C C . GLN A 1 147 ? -3.866 9.393 27.336 1.00 94.94 147 GLN A C 1
ATOM 1181 O O . GLN A 1 147 ? -4.139 8.258 27.718 1.00 94.94 147 GLN A O 1
ATOM 1186 N N . ASN A 1 148 ? -2.631 9.725 26.947 1.00 93.31 148 ASN A N 1
ATOM 1187 C CA . ASN A 1 148 ? -1.464 8.841 27.027 1.00 93.31 148 ASN A CA 1
ATOM 1188 C C . ASN A 1 148 ? -1.605 7.523 26.246 1.00 93.31 148 ASN A C 1
ATOM 1190 O O . ASN A 1 148 ? -1.035 6.508 26.655 1.00 93.31 148 ASN A O 1
ATOM 1194 N N . ILE A 1 149 ? -2.300 7.519 25.098 1.00 96.81 149 ILE A N 1
ATOM 1195 C CA . ILE A 1 149 ? -2.423 6.302 24.279 1.00 96.81 149 ILE A CA 1
ATOM 1196 C C . ILE A 1 149 ? -1.060 5.669 23.955 1.00 96.81 149 ILE A C 1
ATOM 1198 O O . ILE A 1 149 ? -0.935 4.453 23.991 1.00 96.81 149 ILE A O 1
ATOM 1202 N N . ILE A 1 150 ? -0.016 6.471 23.724 1.00 96.44 150 ILE A N 1
ATOM 1203 C CA . ILE A 1 150 ? 1.342 5.979 23.434 1.00 96.44 150 ILE A CA 1
ATOM 1204 C C . ILE A 1 150 ? 1.855 5.061 24.555 1.00 96.44 150 ILE A C 1
ATOM 1206 O O . ILE A 1 150 ? 2.361 3.975 24.278 1.00 96.44 150 ILE A O 1
ATOM 1210 N N . GLN A 1 151 ? 1.678 5.464 25.817 1.00 95.25 151 GLN A N 1
ATOM 1211 C CA . GLN A 1 151 ? 2.071 4.646 26.963 1.00 95.25 151 GLN A CA 1
ATOM 1212 C C . GLN A 1 151 ? 1.228 3.367 27.042 1.00 95.25 151 GLN A C 1
ATOM 1214 O O . GLN A 1 151 ? 1.777 2.285 27.239 1.00 95.25 151 GLN A O 1
ATOM 1219 N N . ILE A 1 152 ? -0.089 3.478 26.833 1.00 95.38 152 ILE A N 1
ATOM 1220 C CA . ILE A 1 152 ? -1.007 2.329 26.850 1.00 95.38 152 ILE A CA 1
ATOM 1221 C C . ILE A 1 152 ? -0.593 1.287 25.798 1.00 95.38 152 ILE A C 1
ATOM 1223 O O . ILE A 1 152 ? -0.589 0.092 26.092 1.00 95.38 152 ILE A O 1
ATOM 1227 N N . LEU A 1 153 ? -0.210 1.712 24.590 1.00 96.31 153 LEU A N 1
ATOM 1228 C CA . LEU A 1 153 ? 0.245 0.804 23.530 1.00 96.31 153 LEU A CA 1
ATOM 1229 C C . LEU A 1 153 ? 1.548 0.096 23.918 1.00 96.31 153 LEU A C 1
ATOM 1231 O O . LEU A 1 153 ? 1.652 -1.117 23.757 1.00 96.31 153 LEU A O 1
ATOM 1235 N N . ALA A 1 154 ? 2.512 0.825 24.487 1.00 93.25 154 ALA A N 1
ATOM 1236 C CA . ALA A 1 154 ? 3.775 0.244 24.937 1.00 93.25 154 ALA A CA 1
ATOM 1237 C C . ALA A 1 154 ? 3.585 -0.799 26.056 1.00 93.25 154 ALA A C 1
ATOM 1239 O O . ALA A 1 154 ? 4.300 -1.801 26.098 1.00 93.25 154 ALA A O 1
ATOM 1240 N N . GLU A 1 155 ? 2.614 -0.595 26.947 1.00 92.75 155 GLU A N 1
ATOM 1241 C CA . GLU A 1 155 ? 2.285 -1.542 28.020 1.00 92.75 155 GLU A CA 1
ATOM 1242 C C . GLU A 1 155 ? 1.553 -2.793 27.502 1.00 92.75 155 GLU A C 1
ATOM 1244 O O . GLU A 1 155 ? 1.749 -3.883 28.042 1.00 92.75 155 GLU A O 1
ATOM 1249 N N . ASN A 1 156 ? 0.753 -2.664 26.437 1.00 91.56 156 ASN A N 1
ATOM 1250 C CA . ASN A 1 156 ? -0.081 -3.749 25.904 1.00 91.56 156 ASN A CA 1
ATOM 1251 C C . ASN A 1 156 ? 0.522 -4.497 24.700 1.00 91.56 156 ASN A C 1
ATOM 1253 O O . ASN A 1 156 ? -0.041 -5.508 24.283 1.00 91.56 156 ASN A O 1
ATOM 1257 N N . GLN A 1 157 ? 1.681 -4.073 24.185 1.00 89.62 157 GLN A N 1
ATOM 1258 C CA . GLN A 1 157 ? 2.316 -4.631 22.977 1.00 89.62 157 GLN A CA 1
ATOM 1259 C C . GLN A 1 157 ? 2.531 -6.159 22.986 1.00 89.62 157 GLN A C 1
ATOM 1261 O O . GLN A 1 157 ? 2.553 -6.787 21.936 1.00 89.62 157 GLN A O 1
ATOM 1266 N N . PHE A 1 158 ? 2.698 -6.774 24.164 1.00 87.81 158 PHE A N 1
ATOM 1267 C CA . PHE A 1 158 ? 2.905 -8.225 24.289 1.00 87.81 158 PHE A CA 1
ATOM 1268 C C . PHE A 1 158 ? 1.603 -9.013 24.479 1.00 87.81 158 PHE A C 1
ATOM 1270 O O . PHE A 1 158 ? 1.624 -10.243 24.441 1.00 87.81 158 PHE A O 1
ATOM 1277 N N . ALA A 1 159 ? 0.491 -8.325 24.744 1.00 87.88 159 ALA A N 1
ATOM 1278 C CA . ALA A 1 159 ? -0.807 -8.939 24.996 1.00 87.88 159 ALA A CA 1
ATOM 1279 C C . ALA A 1 159 ? -1.691 -8.954 23.743 1.00 87.88 159 ALA A C 1
ATOM 1281 O O . ALA A 1 159 ? -2.443 -9.907 23.545 1.00 87.88 159 ALA A O 1
ATOM 1282 N N . VAL A 1 160 ? -1.610 -7.906 22.917 1.00 91.94 160 VAL A N 1
ATOM 1283 C CA . VAL A 1 160 ? -2.498 -7.677 21.769 1.00 91.94 160 VAL A CA 1
ATOM 1284 C C . VAL A 1 160 ? -1.747 -7.015 20.612 1.00 91.94 160 VAL A C 1
ATOM 1286 O O . VAL A 1 160 ? -0.755 -6.322 20.830 1.00 91.94 160 VAL A O 1
ATOM 1289 N N . ASP A 1 161 ? -2.232 -7.201 19.381 1.00 93.88 161 ASP A N 1
ATOM 1290 C CA . ASP A 1 161 ? -1.653 -6.567 18.190 1.00 93.88 161 ASP A CA 1
ATOM 1291 C C . ASP A 1 161 ? -2.007 -5.071 18.127 1.00 93.88 161 ASP A C 1
ATOM 1293 O O . ASP A 1 161 ? -3.075 -4.675 17.658 1.00 93.88 161 ASP A O 1
ATOM 1297 N N . VAL A 1 162 ? -1.088 -4.233 18.605 1.00 95.69 162 VAL A N 1
ATOM 1298 C CA . VAL A 1 162 ? -1.211 -2.768 18.629 1.00 95.69 162 VAL A CA 1
ATOM 1299 C C . VAL A 1 162 ? -0.772 -2.090 17.325 1.00 95.69 162 VAL A C 1
ATOM 1301 O O . VAL A 1 162 ? -0.973 -0.876 17.171 1.00 95.69 162 VAL A O 1
ATOM 1304 N N . SER A 1 163 ? -0.234 -2.852 16.367 1.00 96.44 163 SER A N 1
ATOM 1305 C CA . SER A 1 163 ? 0.325 -2.332 15.115 1.00 96.44 163 SER A CA 1
ATOM 1306 C C . SER A 1 163 ? -0.632 -1.440 14.311 1.00 96.44 163 SER A C 1
ATOM 1308 O O . SER A 1 163 ? -0.160 -0.432 13.765 1.00 96.44 163 SER A O 1
ATOM 1310 N N . PRO A 1 164 ? -1.970 -1.678 14.261 1.00 96.88 164 PRO A N 1
ATOM 1311 C CA . PRO A 1 164 ? -2.866 -0.797 13.516 1.00 96.88 164 PRO A CA 1
ATOM 1312 C C . PRO A 1 164 ? -2.839 0.633 14.061 1.00 96.88 164 PRO A C 1
ATOM 1314 O O . PRO A 1 164 ? -2.704 1.580 13.289 1.00 96.88 164 PRO A O 1
ATOM 1317 N N . ILE A 1 165 ? -2.878 0.800 15.387 1.00 97.88 165 ILE A N 1
ATOM 1318 C CA . ILE A 1 165 ? -2.896 2.120 16.032 1.00 97.88 165 ILE A CA 1
ATOM 1319 C C . ILE A 1 165 ? -1.526 2.790 15.911 1.00 97.88 165 ILE A C 1
ATOM 1321 O O . ILE A 1 165 ? -1.458 3.970 15.563 1.00 97.88 165 ILE A O 1
ATOM 1325 N N . ILE A 1 166 ? -0.435 2.043 16.135 1.00 97.94 166 ILE A N 1
ATOM 1326 C CA . ILE A 1 166 ? 0.931 2.562 15.965 1.00 97.94 166 ILE A CA 1
ATOM 1327 C C . ILE A 1 166 ? 1.106 3.120 14.547 1.00 97.94 166 ILE A C 1
ATOM 1329 O O . ILE A 1 166 ? 1.581 4.246 14.384 1.00 97.94 166 ILE A O 1
ATOM 1333 N N . SER A 1 167 ? 0.638 2.401 13.522 1.00 97.38 167 SER A N 1
ATOM 1334 C CA . SER A 1 167 ? 0.717 2.869 12.135 1.00 97.38 167 SER A CA 1
ATOM 1335 C C . SER A 1 167 ? -0.003 4.206 11.909 1.00 97.38 167 SER A C 1
ATOM 1337 O O . SER A 1 167 ? 0.522 5.067 11.198 1.00 97.38 167 SER A O 1
ATOM 1339 N N . GLN A 1 168 ? -1.151 4.435 12.560 1.00 97.44 168 GLN A N 1
ATOM 1340 C CA . GLN A 1 168 ? -1.874 5.705 12.455 1.00 97.44 168 GLN A CA 1
ATOM 1341 C C . GLN A 1 168 ? -1.185 6.844 13.209 1.00 97.44 168 GLN A C 1
ATOM 1343 O O . GLN A 1 168 ? -1.163 7.970 12.707 1.00 97.44 168 GLN A O 1
ATOM 1348 N N . ILE A 1 169 ? -0.576 6.568 14.369 1.00 97.50 169 ILE A N 1
ATOM 1349 C CA . ILE A 1 169 ? 0.229 7.559 15.101 1.00 97.50 169 ILE A CA 1
ATOM 1350 C C . ILE A 1 169 ? 1.364 8.054 14.201 1.00 97.50 169 ILE A C 1
ATOM 1352 O O . ILE A 1 169 ? 1.478 9.256 13.959 1.00 97.50 169 ILE A O 1
ATOM 1356 N N . PHE A 1 170 ? 2.146 7.141 13.618 1.00 96.12 170 PHE A N 1
ATOM 1357 C CA . PHE A 1 170 ? 3.241 7.515 12.719 1.00 96.12 170 PHE A CA 1
ATOM 1358 C C . PHE A 1 170 ? 2.767 8.179 11.431 1.00 96.12 170 PHE A C 1
ATOM 1360 O O . PHE A 1 170 ? 3.507 8.985 10.871 1.00 96.12 170 PHE A O 1
ATOM 1367 N N . ARG A 1 171 ? 1.549 7.901 10.961 1.00 95.44 171 ARG A N 1
ATOM 1368 C CA . ARG A 1 171 ? 0.966 8.571 9.795 1.00 95.44 171 ARG A CA 1
ATOM 1369 C C . ARG A 1 171 ? 0.571 10.013 10.109 1.00 95.44 171 ARG A C 1
ATOM 1371 O O . ARG A 1 171 ? 1.027 10.929 9.427 1.00 95.44 171 ARG A O 1
ATOM 1378 N N . PHE A 1 172 ? -0.216 10.235 11.158 1.00 93.88 172 PHE A N 1
ATOM 1379 C CA . PHE A 1 172 ? -0.892 11.517 11.388 1.00 93.88 172 PHE A CA 1
ATOM 1380 C C . PHE A 1 172 ? -0.235 12.440 12.405 1.00 93.88 172 PHE A C 1
ATOM 1382 O O . PHE A 1 172 ? -0.514 13.635 12.377 1.00 93.88 172 PHE A O 1
ATOM 1389 N N . TYR A 1 173 ? 0.620 11.923 13.284 1.00 92.56 173 TYR A N 1
ATOM 1390 C CA . TYR A 1 173 ? 1.180 12.707 14.380 1.00 92.56 173 TYR A CA 1
ATOM 1391 C C . TYR A 1 173 ? 2.661 13.031 14.185 1.00 92.56 173 TYR A C 1
ATOM 1393 O O . TYR A 1 173 ? 3.371 12.343 13.450 1.00 92.56 173 TYR A O 1
ATOM 1401 N N . GLU A 1 174 ? 3.131 14.114 14.793 1.00 91.06 174 GLU A N 1
ATOM 1402 C CA . GLU A 1 174 ? 4.541 14.497 14.735 1.00 91.06 174 GLU A CA 1
ATOM 1403 C C . GLU A 1 174 ? 5.436 13.505 15.493 1.00 91.06 174 GLU A C 1
ATOM 1405 O O . GLU A 1 174 ? 4.994 12.801 16.401 1.00 91.06 174 GLU A O 1
ATOM 1410 N N . ILE A 1 175 ? 6.705 13.417 15.091 1.00 91.81 175 ILE A N 1
ATOM 1411 C CA . ILE A 1 175 ? 7.664 12.509 15.723 1.00 91.81 175 ILE A CA 1
ATOM 1412 C C . ILE A 1 175 ? 8.239 13.197 16.963 1.00 91.81 175 ILE A C 1
ATOM 1414 O O . ILE A 1 175 ? 9.172 13.992 16.875 1.00 91.81 175 ILE A O 1
ATOM 1418 N N . THR A 1 176 ? 7.658 12.893 18.122 1.00 90.50 176 THR A N 1
ATOM 1419 C CA . THR A 1 176 ? 8.134 13.347 19.437 1.00 90.50 176 THR A CA 1
ATOM 1420 C C . THR A 1 176 ? 8.966 12.258 20.129 1.00 90.50 176 THR A C 1
ATOM 1422 O O . THR A 1 176 ? 8.928 11.097 19.706 1.00 90.50 176 THR A O 1
ATOM 1425 N N . PRO A 1 177 ? 9.696 12.565 21.221 1.00 89.06 177 PRO A N 1
ATOM 1426 C CA . PRO A 1 177 ? 10.388 11.548 22.018 1.00 89.06 177 PRO A CA 1
ATOM 1427 C C . PRO A 1 177 ? 9.471 10.411 22.497 1.00 89.06 177 PRO A C 1
ATOM 1429 O O . PRO A 1 177 ? 9.891 9.254 22.530 1.00 89.06 177 PRO A O 1
ATOM 1432 N N . GLU A 1 178 ? 8.214 10.718 22.825 1.00 90.69 178 GLU A N 1
ATOM 1433 C CA . GLU A 1 178 ? 7.208 9.726 23.206 1.00 90.69 178 GLU A CA 1
ATOM 1434 C C . GLU A 1 178 ? 6.873 8.807 22.027 1.00 90.69 178 GLU A C 1
ATOM 1436 O O . GLU A 1 178 ? 6.878 7.590 22.187 1.00 90.69 178 GLU A O 1
ATOM 1441 N N . VAL A 1 179 ? 6.657 9.349 20.825 1.00 93.12 179 VAL A N 1
ATOM 1442 C CA . VAL A 1 179 ? 6.405 8.533 19.621 1.00 93.12 179 VAL A CA 1
ATOM 1443 C C . VAL A 1 179 ? 7.622 7.677 19.266 1.00 93.12 179 VAL A C 1
ATOM 1445 O O . VAL A 1 179 ? 7.471 6.509 18.912 1.00 93.12 179 VAL A O 1
ATOM 1448 N N . CYS A 1 180 ? 8.839 8.203 19.431 1.00 91.50 180 CYS A N 1
ATOM 1449 C CA . CYS A 1 180 ? 10.075 7.447 19.214 1.00 91.50 180 CYS A CA 1
ATOM 1450 C C . CYS A 1 180 ? 10.180 6.199 20.105 1.00 91.50 180 CYS A C 1
ATOM 1452 O O . CYS A 1 180 ? 10.822 5.226 19.708 1.00 91.50 180 CYS A O 1
ATOM 1454 N N . SER A 1 181 ? 9.522 6.183 21.270 1.00 91.88 181 SER A N 1
ATOM 1455 C CA . SER A 1 181 ? 9.482 4.999 22.140 1.00 91.88 181 SER A CA 1
ATOM 1456 C C . SER A 1 181 ? 8.751 3.798 21.520 1.00 91.88 181 SER A C 1
ATOM 1458 O O . SER A 1 181 ? 8.959 2.673 21.967 1.00 91.88 181 SER A O 1
ATOM 1460 N N . LEU A 1 182 ? 7.959 4.014 20.462 1.00 95.31 182 LEU A N 1
ATOM 1461 C CA . LEU A 1 182 ? 7.253 2.965 19.720 1.00 95.31 182 LEU A CA 1
ATOM 1462 C C . LEU A 1 182 ? 8.110 2.329 18.609 1.00 95.31 182 LEU A C 1
ATOM 1464 O O . LEU A 1 182 ? 7.766 1.260 18.115 1.00 95.31 182 LEU A O 1
ATOM 1468 N N . ILE A 1 183 ? 9.239 2.935 18.219 1.00 93.88 183 ILE A N 1
ATOM 1469 C CA . ILE A 1 183 ? 10.112 2.412 17.147 1.00 93.88 183 ILE A CA 1
ATOM 1470 C C . ILE A 1 183 ? 10.626 0.990 17.445 1.00 93.88 183 ILE A C 1
ATOM 1472 O O . ILE A 1 183 ? 10.564 0.146 16.551 1.00 93.88 183 ILE A O 1
ATOM 1476 N N . PRO A 1 184 ? 11.085 0.659 18.671 1.00 92.81 184 PRO A N 1
ATOM 1477 C CA . PRO A 1 184 ? 11.486 -0.711 18.990 1.00 92.81 184 PRO A CA 1
ATOM 1478 C C . PRO A 1 184 ? 10.356 -1.734 18.821 1.00 92.81 184 PRO A C 1
ATOM 1480 O O . PRO A 1 184 ? 10.634 -2.882 18.486 1.00 92.81 184 PRO A O 1
ATOM 1483 N N . ILE A 1 185 ? 9.100 -1.321 19.029 1.00 95.00 185 ILE A N 1
ATOM 1484 C CA . ILE A 1 185 ? 7.917 -2.175 18.857 1.00 95.00 185 ILE A CA 1
ATOM 1485 C C . ILE A 1 185 ? 7.735 -2.499 17.375 1.00 95.00 185 ILE A C 1
ATOM 1487 O O . ILE A 1 185 ? 7.610 -3.662 17.016 1.00 95.00 185 ILE A O 1
ATOM 1491 N N . ILE A 1 186 ? 7.850 -1.492 16.506 1.00 95.38 186 ILE A N 1
ATOM 1492 C CA . ILE A 1 186 ? 7.775 -1.665 15.047 1.00 95.38 186 ILE A CA 1
ATOM 1493 C C . ILE A 1 186 ? 8.815 -2.680 14.552 1.00 95.38 186 ILE A C 1
ATOM 1495 O O . ILE A 1 186 ? 8.506 -3.525 13.714 1.00 95.38 186 ILE A O 1
ATOM 1499 N N . TYR A 1 187 ? 10.047 -2.636 15.070 1.00 93.44 187 TYR A N 1
ATOM 1500 C CA . TYR A 1 187 ? 11.066 -3.625 14.702 1.00 93.44 187 TYR A CA 1
ATOM 1501 C C . TYR A 1 187 ? 10.719 -5.036 15.173 1.00 93.44 187 TYR A C 1
ATOM 1503 O O . TYR A 1 187 ? 10.954 -5.988 14.439 1.00 93.44 187 TYR A O 1
ATOM 1511 N N . GLN A 1 188 ? 10.134 -5.183 16.363 1.00 93.38 188 GLN A N 1
ATOM 1512 C CA . GLN A 1 188 ? 9.662 -6.487 16.834 1.00 93.38 188 GLN A CA 1
ATOM 1513 C C . GLN A 1 188 ? 8.510 -7.007 15.968 1.00 93.38 188 GLN A C 1
ATOM 1515 O O . GLN A 1 188 ? 8.509 -8.178 15.601 1.00 93.38 188 GLN A O 1
ATOM 1520 N N . GLU A 1 189 ? 7.571 -6.139 15.591 1.00 94.50 189 GLU A N 1
ATOM 1521 C CA . GLU A 1 189 ? 6.419 -6.468 14.747 1.00 94.50 189 GLU A CA 1
ATOM 1522 C C . GLU A 1 189 ? 6.821 -6.974 13.352 1.00 94.50 189 GLU A C 1
ATOM 1524 O O . GLU A 1 189 ? 6.159 -7.854 12.804 1.00 94.50 189 GLU A O 1
ATOM 1529 N N . LEU A 1 190 ? 7.939 -6.489 12.797 1.00 93.44 190 LEU A N 1
ATOM 1530 C CA . LEU A 1 190 ? 8.498 -6.988 11.533 1.00 93.44 190 LEU A CA 1
ATOM 1531 C C . LEU A 1 190 ? 9.021 -8.434 11.601 1.00 93.44 190 LEU A C 1
ATOM 1533 O O . LEU A 1 190 ? 9.249 -9.052 10.556 1.00 93.44 190 LEU A O 1
ATOM 1537 N N . GLU A 1 191 ? 9.235 -8.972 12.800 1.00 91.00 191 GLU A N 1
ATOM 1538 C CA . GLU A 1 191 ? 9.723 -10.337 13.023 1.00 91.00 191 GLU A CA 1
ATOM 1539 C C . GLU A 1 191 ? 8.600 -11.335 13.360 1.00 91.00 191 GLU A C 1
ATOM 1541 O O . GLU A 1 191 ? 8.864 -12.526 13.522 1.00 91.00 191 GLU A O 1
ATOM 1546 N N . ILE A 1 192 ? 7.346 -10.882 13.457 1.00 90.88 192 ILE A N 1
ATOM 1547 C CA . ILE A 1 192 ? 6.197 -11.728 13.812 1.00 90.88 192 ILE A CA 1
ATOM 1548 C C . ILE A 1 192 ? 5.628 -12.424 12.569 1.00 90.88 192 ILE A C 1
ATOM 1550 O O . ILE A 1 192 ? 5.517 -11.830 11.504 1.00 90.88 192 ILE A O 1
ATOM 1554 N N . GLU A 1 193 ? 5.162 -13.668 12.710 1.00 88.62 193 GLU A N 1
ATOM 1555 C CA . GLU A 1 193 ? 4.467 -14.428 11.655 1.00 88.62 193 GLU A CA 1
ATOM 1556 C C . GLU A 1 193 ? 2.990 -13.998 11.474 1.00 88.62 193 GLU A C 1
ATOM 1558 O O . GLU A 1 193 ? 2.076 -14.823 11.460 1.00 88.62 193 GLU A O 1
ATOM 1563 N N . ASN A 1 194 ? 2.725 -12.692 11.364 1.00 92.75 194 ASN A N 1
ATOM 1564 C CA . ASN A 1 194 ? 1.392 -12.157 11.078 1.00 92.75 194 ASN A CA 1
ATOM 1565 C C . ASN A 1 194 ? 1.463 -11.099 9.972 1.00 92.75 194 ASN A C 1
ATOM 1567 O O . ASN A 1 194 ? 2.038 -10.026 10.145 1.00 92.75 194 ASN A O 1
ATOM 1571 N N . ASN A 1 195 ? 0.824 -11.391 8.837 1.00 94.00 195 ASN A N 1
ATOM 1572 C CA . ASN A 1 195 ? 0.910 -10.543 7.652 1.00 94.00 195 ASN A CA 1
ATOM 1573 C C . ASN A 1 195 ? 0.296 -9.152 7.846 1.00 94.00 195 ASN A C 1
ATOM 1575 O O . ASN A 1 195 ? 0.801 -8.177 7.289 1.00 94.00 195 ASN A O 1
ATOM 1579 N N . ILE A 1 196 ? -0.778 -9.050 8.634 1.00 93.31 196 ILE A N 1
ATOM 1580 C CA . ILE A 1 196 ? -1.440 -7.774 8.931 1.00 93.31 196 ILE A CA 1
ATOM 1581 C C . ILE A 1 196 ? -0.522 -6.925 9.811 1.00 93.31 196 ILE A C 1
ATOM 1583 O O . ILE A 1 196 ? -0.296 -5.754 9.506 1.00 93.31 196 ILE A O 1
ATOM 1587 N N . THR A 1 197 ? 0.064 -7.536 10.842 1.00 95.25 197 THR A N 1
ATOM 1588 C CA . THR A 1 197 ? 1.014 -6.881 11.745 1.00 95.25 197 THR A CA 1
ATOM 1589 C C . THR A 1 197 ? 2.240 -6.365 10.986 1.00 95.25 197 THR A C 1
ATOM 1591 O O . THR A 1 197 ? 2.559 -5.179 11.069 1.00 95.25 197 THR A O 1
ATOM 1594 N N . ILE A 1 198 ? 2.861 -7.202 10.141 1.00 96.44 198 ILE A N 1
ATOM 1595 C CA . ILE A 1 198 ? 3.994 -6.794 9.289 1.00 96.44 198 ILE A CA 1
ATOM 1596 C C . ILE A 1 198 ? 3.597 -5.630 8.370 1.00 96.44 198 ILE A C 1
ATOM 1598 O O . ILE A 1 198 ? 4.344 -4.660 8.232 1.00 96.44 198 ILE A O 1
ATOM 1602 N N . ALA A 1 199 ? 2.426 -5.696 7.727 1.00 95.88 199 ALA A N 1
ATOM 1603 C CA . ALA A 1 199 ? 1.974 -4.642 6.821 1.00 95.88 199 ALA A CA 1
ATOM 1604 C C . ALA A 1 199 ? 1.775 -3.294 7.540 1.00 95.88 199 ALA A C 1
ATOM 1606 O O . ALA A 1 199 ? 2.149 -2.251 6.994 1.00 95.88 199 ALA A O 1
ATOM 1607 N N . ASN A 1 200 ? 1.239 -3.307 8.763 1.00 96.75 200 ASN A N 1
ATOM 1608 C CA . ASN A 1 200 ? 1.092 -2.109 9.591 1.00 96.75 200 ASN A CA 1
ATOM 1609 C C . ASN A 1 200 ? 2.448 -1.556 10.047 1.00 96.75 200 ASN A C 1
ATOM 1611 O O . ASN A 1 200 ? 2.668 -0.346 9.946 1.00 96.75 200 ASN A O 1
ATOM 1615 N N . ALA A 1 201 ? 3.375 -2.424 10.462 1.00 97.06 201 ALA A N 1
ATOM 1616 C CA . ALA A 1 201 ? 4.737 -2.037 10.825 1.00 97.06 201 ALA A CA 1
ATOM 1617 C C . ALA A 1 201 ? 5.470 -1.376 9.642 1.00 97.06 201 ALA A C 1
ATOM 1619 O O . ALA A 1 201 ? 6.056 -0.301 9.785 1.00 97.06 201 ALA A O 1
ATOM 1620 N N . LEU A 1 202 ? 5.353 -1.940 8.433 1.00 97.38 202 LEU A N 1
ATOM 1621 C CA . LEU A 1 202 ? 5.882 -1.335 7.203 1.00 97.38 202 LEU A CA 1
ATOM 1622 C C . LEU A 1 202 ? 5.242 0.028 6.897 1.00 97.38 202 LEU A C 1
ATOM 1624 O O . LEU A 1 202 ? 5.937 0.953 6.470 1.00 97.38 202 LEU A O 1
ATOM 1628 N N . SER A 1 203 ? 3.935 0.183 7.131 1.00 96.44 203 SER A N 1
ATOM 1629 C CA . SER A 1 203 ? 3.237 1.467 6.968 1.00 96.44 203 SER A CA 1
ATOM 1630 C C . SER A 1 203 ? 3.726 2.523 7.969 1.00 96.44 203 SER A C 1
ATOM 1632 O O . SER A 1 203 ? 3.917 3.691 7.604 1.00 96.44 203 SER A O 1
ATOM 1634 N N . ALA A 1 204 ? 3.976 2.118 9.218 1.00 96.62 204 ALA A N 1
ATOM 1635 C CA . ALA A 1 204 ? 4.556 2.978 10.243 1.00 96.62 204 ALA A CA 1
ATOM 1636 C C . ALA A 1 204 ? 5.974 3.426 9.849 1.00 96.62 204 ALA A C 1
ATOM 1638 O O . ALA A 1 204 ? 6.254 4.625 9.846 1.00 96.62 204 ALA A O 1
ATOM 1639 N N . LEU A 1 205 ? 6.831 2.491 9.409 1.00 95.75 205 LEU A N 1
ATOM 1640 C CA . LEU A 1 205 ? 8.180 2.797 8.914 1.00 95.75 205 LEU A CA 1
ATOM 1641 C C . LEU A 1 205 ? 8.165 3.713 7.698 1.00 95.75 205 LEU A C 1
ATOM 1643 O O . LEU A 1 205 ? 8.936 4.666 7.655 1.00 95.75 205 LEU A O 1
ATOM 1647 N N . THR A 1 206 ? 7.275 3.467 6.734 1.00 95.81 206 THR A N 1
ATOM 1648 C CA . THR A 1 206 ? 7.117 4.341 5.564 1.00 95.81 206 THR A CA 1
ATOM 1649 C C . THR A 1 206 ? 6.860 5.778 6.012 1.00 95.81 206 THR A C 1
ATOM 1651 O O . THR A 1 206 ? 7.519 6.703 5.544 1.00 95.81 206 THR A O 1
ATOM 1654 N N . SER A 1 207 ? 5.922 5.966 6.945 1.00 95.50 207 SER A N 1
ATOM 1655 C CA . SER A 1 207 ? 5.548 7.296 7.432 1.00 95.50 207 SER A CA 1
ATOM 1656 C C . SER A 1 207 ? 6.670 7.947 8.248 1.00 95.50 207 SER A C 1
ATOM 1658 O O . SER A 1 207 ? 6.908 9.147 8.107 1.00 95.50 207 SER A O 1
ATOM 1660 N N . LEU A 1 208 ? 7.395 7.163 9.055 1.00 94.62 208 LEU A N 1
ATOM 1661 C CA . LEU A 1 208 ? 8.575 7.623 9.786 1.00 94.62 208 LEU A CA 1
ATOM 1662 C C . LEU A 1 208 ? 9.665 8.104 8.819 1.00 94.62 208 LEU A C 1
ATOM 1664 O O . LEU A 1 208 ? 10.073 9.257 8.900 1.00 94.62 208 LEU A O 1
ATOM 1668 N N . ILE A 1 209 ? 10.092 7.257 7.878 1.00 92.62 209 ILE A N 1
ATOM 1669 C CA . ILE A 1 209 ? 11.156 7.568 6.909 1.00 92.62 209 ILE A CA 1
ATOM 1670 C C . ILE A 1 209 ? 10.796 8.811 6.092 1.00 92.62 209 ILE A C 1
ATOM 1672 O O . ILE A 1 209 ? 11.624 9.709 5.949 1.00 92.62 209 ILE A O 1
ATOM 1676 N N . GLN A 1 210 ? 9.547 8.915 5.622 1.00 92.44 210 GLN A N 1
ATOM 1677 C CA . GLN A 1 210 ? 9.073 10.109 4.919 1.00 92.44 210 GLN A CA 1
ATOM 1678 C C . GLN A 1 210 ? 9.250 11.372 5.765 1.00 92.44 210 GLN A C 1
ATOM 1680 O O . GLN A 1 210 ? 9.802 12.354 5.278 1.00 92.44 210 GLN A O 1
ATOM 1685 N N . LYS A 1 211 ? 8.839 11.356 7.036 1.00 91.88 211 LYS A N 1
ATOM 1686 C CA . LYS A 1 211 ? 8.983 12.518 7.927 1.00 91.88 211 LYS A CA 1
ATOM 1687 C C . LYS A 1 211 ? 10.445 12.885 8.165 1.00 91.88 211 LYS A C 1
ATOM 1689 O O . LYS A 1 211 ? 10.785 14.060 8.076 1.00 91.88 211 LYS A O 1
ATOM 1694 N N . LEU A 1 212 ? 11.310 11.894 8.384 1.00 90.12 212 LEU A N 1
ATOM 1695 C CA . LEU A 1 212 ? 12.749 12.119 8.556 1.00 90.12 212 LEU A CA 1
ATOM 1696 C C . LEU A 1 212 ? 13.403 12.688 7.289 1.00 90.12 212 LEU A C 1
ATOM 1698 O O . LEU A 1 212 ? 14.299 13.517 7.394 1.00 90.12 212 LEU A O 1
ATOM 1702 N N . SER A 1 213 ? 12.927 12.311 6.098 1.00 88.06 213 SER A N 1
ATOM 1703 C CA . SER A 1 213 ? 13.443 12.854 4.831 1.00 88.06 213 SER A CA 1
ATOM 1704 C C . SER A 1 213 ? 13.164 14.352 4.639 1.00 88.06 213 SER A C 1
ATOM 1706 O O . SER A 1 213 ? 13.858 15.007 3.863 1.00 88.06 213 SER A O 1
ATOM 1708 N N . TYR A 1 214 ? 12.171 14.906 5.348 1.00 86.50 214 TYR A N 1
ATOM 1709 C CA . TYR A 1 214 ? 11.811 16.326 5.287 1.00 86.50 214 TYR A CA 1
ATOM 1710 C C . TYR A 1 214 ? 12.418 17.171 6.417 1.00 86.50 214 TYR A C 1
ATOM 1712 O O . TYR A 1 214 ? 12.390 18.398 6.320 1.00 86.50 214 TYR A O 1
ATOM 1720 N N . ASP A 1 215 ? 12.959 16.550 7.470 1.00 86.81 215 ASP A N 1
ATOM 1721 C CA . ASP A 1 215 ? 13.513 17.242 8.638 1.00 86.81 215 ASP A CA 1
ATOM 1722 C C . ASP A 1 215 ? 14.871 16.648 9.047 1.00 86.81 215 ASP A C 1
ATOM 1724 O O . ASP A 1 215 ? 14.960 15.653 9.769 1.00 86.81 215 ASP A O 1
ATOM 1728 N N . GLU A 1 216 ? 15.952 17.295 8.596 1.00 82.75 216 GLU A N 1
ATOM 1729 C CA . GLU A 1 216 ? 17.330 16.878 8.886 1.00 82.75 216 GLU A CA 1
ATOM 1730 C C . GLU A 1 216 ? 17.669 16.902 10.385 1.00 82.75 216 GLU A C 1
ATOM 1732 O O . GLU A 1 216 ? 18.450 16.071 10.852 1.00 82.75 216 GLU A O 1
ATOM 1737 N N . ASN A 1 217 ? 17.089 17.829 11.159 1.00 84.00 217 ASN A N 1
ATOM 1738 C CA . ASN A 1 217 ? 17.346 17.902 12.600 1.00 84.00 217 ASN A CA 1
ATOM 1739 C C . ASN A 1 217 ? 16.686 16.720 13.310 1.00 84.00 217 ASN A C 1
ATOM 1741 O O . ASN A 1 217 ? 17.292 16.092 14.183 1.00 84.00 217 ASN A O 1
ATOM 1745 N N . LEU A 1 218 ? 15.459 16.390 12.901 1.00 83.81 218 LEU A N 1
ATOM 1746 C CA . LEU A 1 218 ? 14.755 15.216 13.392 1.00 83.81 218 LEU A CA 1
ATOM 1747 C C . LEU A 1 218 ? 15.514 13.935 13.021 1.00 83.81 218 LEU A C 1
ATOM 1749 O O . LEU A 1 218 ? 15.754 13.110 13.901 1.00 83.81 218 LEU A O 1
ATOM 1753 N N . ALA A 1 219 ? 15.978 13.804 11.775 1.00 84.25 219 ALA A N 1
ATOM 1754 C CA . ALA A 1 219 ? 16.778 12.665 11.315 1.00 84.25 219 ALA A CA 1
ATOM 1755 C C . ALA A 1 219 ? 18.051 12.444 12.148 1.00 84.25 219 ALA A C 1
ATOM 1757 O O . ALA A 1 219 ? 18.394 11.306 12.454 1.00 84.25 219 ALA A O 1
ATOM 1758 N N . GLN A 1 220 ? 18.724 13.515 12.578 1.00 82.19 220 GLN A N 1
ATOM 1759 C CA . GLN A 1 220 ? 19.894 13.408 13.461 1.00 82.19 220 GLN A CA 1
ATOM 1760 C C . GLN A 1 220 ? 19.533 12.989 14.893 1.00 82.19 220 GLN A C 1
ATOM 1762 O O . GLN A 1 220 ? 20.354 12.389 15.587 1.00 82.19 220 GLN A O 1
ATOM 1767 N N . SER A 1 221 ? 18.322 13.314 15.352 1.00 82.25 221 SER A N 1
ATOM 1768 C CA . SER A 1 221 ? 17.853 13.004 16.707 1.00 82.25 221 SER A CA 1
ATOM 1769 C C . SER A 1 221 ? 17.238 11.607 16.847 1.00 82.25 221 SER A C 1
ATOM 1771 O O . SER A 1 221 ? 17.295 11.012 17.926 1.00 82.25 221 SER A O 1
ATOM 1773 N N . VAL A 1 222 ? 16.672 11.067 15.764 1.00 83.00 222 VAL A N 1
ATOM 1774 C CA . VAL A 1 222 ? 16.038 9.749 15.731 1.00 83.00 222 VAL A CA 1
ATOM 1775 C C . VAL A 1 222 ? 17.041 8.737 15.181 1.00 83.00 222 VAL A C 1
ATOM 1777 O O . VAL A 1 222 ? 17.229 8.608 13.976 1.00 83.00 222 VAL A O 1
ATOM 1780 N N . ASN A 1 223 ? 17.698 8.002 16.078 1.00 77.06 223 ASN A N 1
ATOM 1781 C CA . ASN A 1 223 ? 18.674 6.979 15.706 1.00 77.06 223 ASN A CA 1
ATOM 1782 C C . ASN A 1 223 ? 17.980 5.717 15.156 1.00 77.06 223 ASN A C 1
ATOM 1784 O O . ASN A 1 223 ? 17.694 4.786 15.912 1.00 77.06 223 ASN A O 1
ATOM 1788 N N . ILE A 1 224 ? 17.698 5.691 13.851 1.00 84.25 224 ILE A N 1
ATOM 1789 C CA . ILE A 1 224 ? 17.221 4.498 13.141 1.00 84.25 224 ILE A CA 1
ATOM 1790 C C . ILE A 1 224 ? 18.340 3.815 12.356 1.00 84.25 224 ILE A C 1
ATOM 1792 O O . ILE A 1 224 ? 19.163 4.462 11.711 1.00 84.25 224 ILE A O 1
ATOM 1796 N N . ASN A 1 225 ? 18.337 2.483 12.379 1.00 87.31 225 ASN A N 1
ATOM 1797 C CA . ASN A 1 225 ? 19.267 1.672 11.607 1.00 87.31 225 ASN A CA 1
ATOM 1798 C C . ASN A 1 225 ? 18.707 1.447 10.194 1.00 87.31 225 ASN A C 1
ATOM 1800 O O . ASN A 1 225 ? 18.029 0.453 9.933 1.00 87.31 225 ASN A O 1
ATOM 1804 N N . ILE A 1 226 ? 18.953 2.405 9.294 1.00 86.44 226 ILE A N 1
ATOM 1805 C CA . ILE A 1 226 ? 18.465 2.351 7.906 1.00 86.44 226 ILE A CA 1
ATOM 1806 C C . ILE A 1 226 ? 18.942 1.088 7.183 1.00 86.44 226 ILE A C 1
ATOM 1808 O O . ILE A 1 226 ? 18.150 0.487 6.466 1.00 86.44 226 ILE A O 1
ATOM 1812 N N . ASP A 1 227 ? 20.182 0.649 7.408 1.00 87.88 227 ASP A N 1
ATOM 1813 C CA . ASP A 1 227 ? 20.742 -0.534 6.741 1.00 87.88 227 ASP A CA 1
ATOM 1814 C C . ASP A 1 227 ? 20.004 -1.823 7.142 1.00 87.88 227 ASP A C 1
ATOM 1816 O O . ASP A 1 227 ? 19.729 -2.691 6.311 1.00 87.88 227 ASP A O 1
ATOM 1820 N N . GLU A 1 228 ? 19.637 -1.947 8.419 1.00 89.56 228 GLU A N 1
ATOM 1821 C CA . GLU A 1 228 ? 18.855 -3.081 8.925 1.00 89.56 228 GLU A CA 1
ATOM 1822 C C . GLU A 1 228 ? 17.419 -3.060 8.394 1.00 89.56 228 GLU A C 1
ATOM 1824 O O . GLU A 1 228 ? 16.929 -4.085 7.914 1.00 89.56 228 GLU A O 1
ATOM 1829 N N . ILE A 1 229 ? 16.778 -1.884 8.392 1.00 89.69 229 ILE A N 1
ATOM 1830 C CA . ILE A 1 229 ? 15.451 -1.692 7.791 1.00 89.69 229 ILE A CA 1
ATOM 1831 C C . ILE A 1 229 ? 15.482 -2.077 6.310 1.00 89.69 229 ILE A C 1
ATOM 1833 O O . ILE A 1 229 ? 14.624 -2.823 5.840 1.00 89.69 229 ILE A O 1
ATOM 1837 N N . HIS A 1 230 ? 16.479 -1.590 5.574 1.00 92.19 230 HIS A N 1
ATOM 1838 C CA . HIS A 1 230 ? 16.648 -1.846 4.149 1.00 92.19 230 HIS A CA 1
ATOM 1839 C C . HIS A 1 230 ? 16.825 -3.339 3.862 1.00 92.19 230 HIS A C 1
ATOM 1841 O O . HIS A 1 230 ? 16.077 -3.902 3.062 1.00 92.19 230 HIS A O 1
ATOM 1847 N N . SER A 1 231 ? 17.723 -4.008 4.588 1.00 92.19 231 SER A N 1
ATOM 1848 C CA . SER A 1 231 ? 17.924 -5.459 4.499 1.00 92.19 231 SER A CA 1
ATOM 1849 C C . SER A 1 231 ? 16.632 -6.241 4.762 1.00 92.19 231 SER A C 1
ATOM 1851 O O . SER A 1 231 ? 16.296 -7.164 4.014 1.00 92.19 231 SER A O 1
ATOM 1853 N N . LYS A 1 232 ? 15.859 -5.847 5.782 1.00 92.75 232 LYS A N 1
ATOM 1854 C CA . LYS A 1 232 ? 14.576 -6.487 6.096 1.00 92.75 232 LYS A CA 1
ATOM 1855 C C . LYS A 1 232 ? 13.537 -6.264 4.996 1.00 92.75 232 LYS A C 1
ATOM 1857 O O . LYS A 1 232 ? 12.861 -7.213 4.602 1.00 92.75 232 LYS A O 1
ATOM 1862 N N . ILE A 1 233 ? 13.430 -5.049 4.455 1.00 94.50 233 ILE A N 1
ATOM 1863 C CA . ILE A 1 233 ? 12.520 -4.737 3.341 1.00 94.50 233 ILE A CA 1
ATOM 1864 C C . ILE A 1 233 ? 12.842 -5.608 2.128 1.00 94.50 233 ILE A C 1
ATOM 1866 O O . ILE A 1 233 ? 11.926 -6.198 1.561 1.00 94.50 233 ILE A O 1
ATOM 1870 N N . LEU A 1 234 ? 14.124 -5.747 1.771 1.00 93.62 234 LEU A N 1
ATOM 1871 C CA . LEU A 1 234 ? 14.557 -6.585 0.650 1.00 93.62 234 LEU A CA 1
ATOM 1872 C C . LEU A 1 234 ? 14.118 -8.045 0.799 1.00 93.62 234 LEU A C 1
ATOM 1874 O O . LEU A 1 234 ? 13.677 -8.655 -0.175 1.00 93.62 234 LEU A O 1
ATOM 1878 N N . GLN A 1 235 ? 14.177 -8.597 2.014 1.00 92.69 235 GLN A N 1
ATOM 1879 C CA . GLN A 1 235 ? 13.662 -9.941 2.294 1.00 92.69 235 GLN A CA 1
ATOM 1880 C C . GLN A 1 235 ? 12.141 -10.011 2.086 1.00 92.69 235 GLN A C 1
ATOM 1882 O O . GLN A 1 235 ? 11.637 -10.947 1.465 1.00 92.69 235 GLN A O 1
ATOM 1887 N N . LEU A 1 236 ? 11.411 -8.993 2.552 1.00 94.69 236 LEU A N 1
ATOM 1888 C CA . LEU A 1 236 ? 9.950 -8.919 2.464 1.00 94.69 236 LEU A CA 1
ATOM 1889 C C . LEU A 1 236 ? 9.427 -8.689 1.036 1.00 94.69 236 LEU A C 1
ATOM 1891 O O . LEU A 1 236 ? 8.274 -9.024 0.761 1.00 94.69 236 LEU A O 1
ATOM 1895 N N . LEU A 1 237 ? 10.254 -8.200 0.101 1.00 93.62 237 LEU A N 1
ATOM 1896 C CA . LEU A 1 237 ? 9.880 -8.104 -1.320 1.00 93.62 237 LEU A CA 1
ATOM 1897 C C . LEU A 1 237 ? 9.528 -9.469 -1.925 1.00 93.62 237 LEU A C 1
ATOM 1899 O O . LEU A 1 237 ? 8.718 -9.532 -2.848 1.00 93.62 237 LEU A O 1
ATOM 1903 N N . SER A 1 238 ? 10.096 -10.555 -1.394 1.00 87.25 238 SER A N 1
ATOM 1904 C CA . SER A 1 238 ? 9.831 -11.927 -1.851 1.00 87.25 238 SER A CA 1
ATOM 1905 C C . SER A 1 238 ? 8.653 -12.596 -1.129 1.00 87.25 238 SER A C 1
ATOM 1907 O O . SER A 1 238 ? 8.470 -13.801 -1.265 1.00 87.25 238 SER A O 1
ATOM 1909 N N . SER A 1 239 ? 7.872 -11.849 -0.339 1.00 90.75 239 SER A N 1
ATOM 1910 C CA . SER A 1 239 ? 6.695 -12.388 0.348 1.00 90.75 239 SER A CA 1
ATOM 1911 C C . SER A 1 239 ? 5.610 -12.833 -0.640 1.00 90.75 239 SER A C 1
ATOM 1913 O O . SER A 1 239 ? 5.325 -12.134 -1.615 1.00 90.75 239 SER A O 1
ATOM 1915 N N . ASP A 1 240 ? 4.956 -13.958 -0.337 1.00 88.81 240 ASP A N 1
ATOM 1916 C CA . ASP A 1 240 ? 3.758 -14.425 -1.048 1.00 88.81 240 ASP A CA 1
ATOM 1917 C C . ASP A 1 240 ? 2.516 -13.566 -0.727 1.00 88.81 240 ASP A C 1
ATOM 1919 O O . ASP A 1 240 ? 1.509 -13.612 -1.441 1.00 88.81 240 ASP A O 1
ATOM 1923 N N . ASP A 1 241 ? 2.566 -12.762 0.342 1.00 92.00 241 ASP A N 1
ATOM 1924 C CA . ASP A 1 241 ? 1.486 -11.851 0.706 1.00 92.00 241 ASP A CA 1
ATOM 1925 C C . ASP A 1 241 ? 1.593 -10.530 -0.070 1.00 92.00 241 ASP A C 1
ATOM 1927 O O . ASP A 1 241 ? 2.517 -9.730 0.107 1.00 92.00 241 ASP A O 1
ATOM 1931 N N . LYS A 1 242 ? 0.590 -10.267 -0.915 1.00 90.44 242 LYS A N 1
ATOM 1932 C CA . LYS A 1 242 ? 0.523 -9.064 -1.761 1.00 90.44 242 LYS A CA 1
ATOM 1933 C C . LYS A 1 242 ? 0.480 -7.762 -0.956 1.00 90.44 242 LYS A C 1
ATOM 1935 O O . LYS A 1 242 ? 0.951 -6.735 -1.444 1.00 90.44 242 LYS A O 1
ATOM 1940 N N . THR A 1 243 ? -0.076 -7.785 0.254 1.00 92.00 243 THR A N 1
ATOM 1941 C CA . THR A 1 243 ? -0.143 -6.618 1.142 1.00 92.00 243 THR A CA 1
ATOM 1942 C C . THR A 1 243 ? 1.240 -6.306 1.692 1.00 92.00 243 THR A C 1
ATOM 1944 O O . THR A 1 243 ? 1.679 -5.161 1.590 1.00 92.00 243 THR A O 1
ATOM 1947 N N . ILE A 1 244 ? 1.959 -7.320 2.191 1.00 94.75 244 ILE A N 1
ATOM 1948 C CA . ILE A 1 244 ? 3.350 -7.165 2.646 1.00 94.75 244 ILE A CA 1
ATOM 1949 C C . ILE A 1 244 ? 4.217 -6.661 1.499 1.00 94.75 244 ILE A C 1
ATOM 1951 O O . ILE A 1 244 ? 4.894 -5.648 1.649 1.00 94.75 244 ILE A O 1
ATOM 1955 N N . GLN A 1 245 ? 4.162 -7.322 0.343 1.00 92.69 245 GLN A N 1
ATOM 1956 C CA . GLN A 1 245 ? 4.983 -6.965 -0.809 1.00 92.69 245 GLN A CA 1
ATOM 1957 C C . GLN A 1 245 ? 4.710 -5.531 -1.281 1.00 92.69 245 GLN A C 1
ATOM 1959 O O . GLN A 1 245 ? 5.644 -4.752 -1.475 1.00 92.69 245 GLN A O 1
ATOM 1964 N N . SER A 1 246 ? 3.437 -5.142 -1.412 1.00 91.94 246 SER A N 1
ATOM 1965 C CA . SER A 1 246 ? 3.068 -3.775 -1.788 1.00 91.94 246 SER A CA 1
ATOM 1966 C C . SER A 1 246 ? 3.553 -2.743 -0.766 1.00 91.94 246 SER A C 1
ATOM 1968 O O . SER A 1 246 ? 4.003 -1.666 -1.162 1.00 91.94 246 SER A O 1
ATOM 1970 N N . SER A 1 247 ? 3.450 -3.043 0.531 1.00 94.31 247 SER A N 1
ATOM 1971 C CA . SER A 1 247 ? 3.939 -2.162 1.594 1.00 94.31 247 SER A CA 1
ATOM 1972 C C . SER A 1 247 ? 5.464 -2.078 1.598 1.00 94.31 247 SER A C 1
ATOM 1974 O O . SER A 1 247 ? 5.998 -0.983 1.715 1.00 94.31 247 SER A O 1
ATOM 1976 N N . ALA A 1 248 ? 6.171 -3.188 1.377 1.00 95.69 248 ALA A N 1
ATOM 1977 C CA . ALA A 1 248 ? 7.629 -3.239 1.332 1.00 95.69 248 ALA A CA 1
ATOM 1978 C C . ALA A 1 248 ? 8.190 -2.403 0.171 1.00 95.69 248 ALA A C 1
ATOM 1980 O O . ALA A 1 248 ? 9.082 -1.584 0.387 1.00 95.69 248 ALA A O 1
ATOM 1981 N N . PHE A 1 249 ? 7.610 -2.511 -1.033 1.00 94.31 249 PHE A N 1
ATOM 1982 C CA . PHE A 1 249 ? 7.982 -1.640 -2.156 1.00 94.31 249 PHE A CA 1
ATOM 1983 C C . PHE A 1 249 ? 7.722 -0.162 -1.851 1.00 94.31 249 PHE A C 1
ATOM 1985 O O . PHE A 1 249 ? 8.547 0.683 -2.183 1.00 94.31 249 PHE A O 1
ATOM 1992 N N . ARG A 1 250 ? 6.612 0.170 -1.181 1.00 93.06 250 ARG A N 1
ATOM 1993 C CA . ARG A 1 250 ? 6.327 1.553 -0.776 1.00 93.06 250 ARG A CA 1
ATOM 1994 C C . ARG A 1 250 ? 7.346 2.077 0.239 1.00 93.06 250 ARG A C 1
ATOM 1996 O O . ARG A 1 250 ? 7.765 3.225 0.114 1.00 93.06 250 ARG A O 1
ATOM 2003 N N . THR A 1 251 ? 7.763 1.258 1.204 1.00 93.88 251 THR A N 1
ATOM 2004 C CA . THR A 1 251 ? 8.826 1.630 2.146 1.00 93.88 251 THR A CA 1
ATOM 2005 C C . THR A 1 251 ? 10.156 1.829 1.414 1.00 93.88 251 THR A C 1
ATOM 2007 O O . THR A 1 251 ? 10.884 2.777 1.697 1.00 93.88 251 THR A O 1
ATOM 2010 N N . LEU A 1 252 ? 10.454 0.987 0.420 1.00 93.44 252 LEU A N 1
ATOM 2011 C CA . LEU A 1 252 ? 11.663 1.115 -0.389 1.00 93.44 252 LEU A CA 1
ATOM 2012 C C . LEU A 1 252 ? 11.685 2.408 -1.222 1.00 93.44 252 LEU A C 1
ATOM 2014 O O . LEU A 1 252 ? 12.720 3.060 -1.320 1.00 93.44 252 LEU A O 1
ATOM 2018 N N . GLU A 1 253 ? 10.541 2.822 -1.779 1.00 91.06 253 GLU A N 1
ATOM 2019 C CA . GLU A 1 253 ? 10.415 4.092 -2.514 1.00 91.06 253 GLU A CA 1
ATOM 2020 C C . GLU A 1 253 ? 10.796 5.305 -1.653 1.00 91.06 253 GLU A C 1
ATOM 2022 O O . GLU A 1 253 ? 11.401 6.250 -2.158 1.00 91.06 253 GLU A O 1
ATOM 2027 N N . VAL A 1 254 ? 10.448 5.294 -0.362 1.00 91.25 254 VAL A N 1
ATOM 2028 C CA . VAL A 1 254 ? 10.663 6.450 0.524 1.00 91.25 254 VAL A CA 1
ATOM 2029 C C . VAL A 1 254 ? 12.057 6.498 1.133 1.00 91.25 254 VAL A C 1
ATOM 2031 O O . VAL A 1 254 ? 12.475 7.567 1.566 1.00 91.25 254 VAL A O 1
ATOM 2034 N N . LEU A 1 255 ? 12.795 5.383 1.128 1.00 87.94 255 LEU A N 1
ATOM 2035 C CA . LEU A 1 255 ? 14.212 5.379 1.498 1.00 87.94 255 LEU A CA 1
ATOM 2036 C C . LEU A 1 255 ? 15.049 6.247 0.547 1.00 87.94 255 LEU A C 1
ATOM 2038 O O . LEU A 1 255 ? 16.085 6.764 0.952 1.00 87.94 255 LEU A O 1
ATOM 2042 N N . GLY A 1 256 ? 14.600 6.436 -0.700 1.00 77.94 256 GLY A N 1
ATOM 2043 C CA . GLY A 1 256 ? 15.218 7.371 -1.644 1.00 77.94 256 GLY A CA 1
ATOM 2044 C C . GLY A 1 256 ? 16.613 6.967 -2.132 1.00 77.94 256 GLY A C 1
ATOM 2045 O O . GLY A 1 256 ? 17.283 7.766 -2.785 1.00 77.94 256 GLY A O 1
ATOM 2046 N N . VAL A 1 257 ? 17.048 5.738 -1.848 1.00 80.69 257 VAL A N 1
ATOM 2047 C CA . VAL A 1 257 ? 18.320 5.164 -2.300 1.00 80.69 257 VAL A CA 1
ATOM 2048 C C . VAL A 1 257 ? 18.032 3.928 -3.148 1.00 80.69 257 VAL A C 1
ATOM 2050 O O . VAL A 1 257 ? 17.124 3.161 -2.838 1.00 80.69 257 VAL A O 1
ATOM 2053 N N . VAL A 1 258 ? 18.801 3.753 -4.226 1.00 87.06 258 VAL A N 1
ATOM 2054 C CA . VAL A 1 258 ? 18.809 2.526 -5.033 1.00 87.06 258 VAL A CA 1
ATOM 2055 C C . VAL A 1 258 ? 20.219 1.957 -5.021 1.00 87.06 258 VAL A C 1
ATOM 2057 O O . VAL A 1 258 ? 21.166 2.575 -5.506 1.00 87.06 258 VAL A O 1
ATOM 2060 N N . THR A 1 259 ? 20.349 0.769 -4.456 1.00 90.94 259 THR A N 1
ATOM 2061 C CA . THR A 1 259 ? 21.570 -0.025 -4.383 1.00 90.94 259 THR A CA 1
ATOM 2062 C C . THR A 1 259 ? 21.540 -1.155 -5.410 1.00 90.94 259 THR A C 1
ATOM 2064 O O . THR A 1 259 ? 20.504 -1.489 -5.985 1.00 90.94 259 THR A O 1
ATOM 2067 N N . GLU A 1 260 ? 22.682 -1.807 -5.616 1.00 92.81 260 GLU A N 1
ATOM 2068 C CA . GLU A 1 260 ? 22.743 -3.035 -6.414 1.00 92.81 260 GLU A CA 1
ATOM 2069 C C . GLU A 1 260 ? 21.827 -4.136 -5.843 1.00 92.81 260 GLU A C 1
ATOM 2071 O O . GLU A 1 260 ? 21.188 -4.873 -6.594 1.00 92.81 260 GLU A O 1
ATOM 2076 N N . ALA A 1 261 ? 21.714 -4.225 -4.512 1.00 93.00 261 ALA A N 1
ATOM 2077 C CA . ALA A 1 261 ? 20.849 -5.197 -3.849 1.00 93.00 261 ALA A CA 1
ATOM 2078 C C . ALA A 1 261 ? 19.363 -4.959 -4.173 1.00 93.00 261 ALA A C 1
ATOM 2080 O O . ALA A 1 261 ? 18.636 -5.925 -4.405 1.00 93.00 261 ALA A O 1
ATOM 2081 N N . ASP A 1 262 ? 18.941 -3.695 -4.283 1.00 94.38 262 ASP A N 1
ATOM 2082 C CA . ASP A 1 262 ? 17.583 -3.321 -4.703 1.00 94.38 262 ASP A CA 1
ATOM 2083 C C . ASP A 1 262 ? 17.281 -3.791 -6.113 1.00 94.38 262 ASP A C 1
ATOM 2085 O O . ASP A 1 262 ? 16.252 -4.422 -6.363 1.00 94.38 262 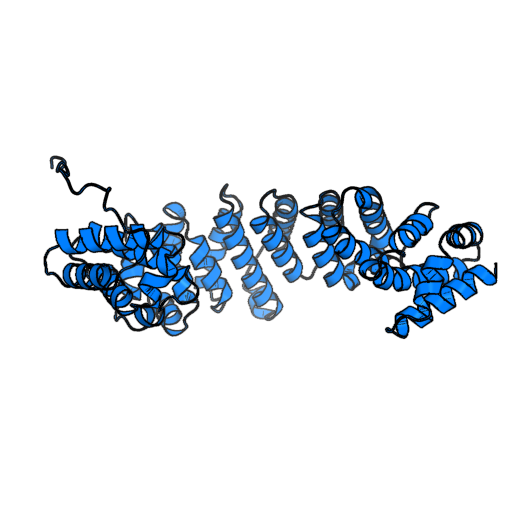ASP A O 1
ATOM 2089 N N . VAL A 1 263 ? 18.199 -3.513 -7.039 1.00 94.88 263 VAL A N 1
ATOM 2090 C CA . VAL A 1 263 ? 18.038 -3.902 -8.438 1.00 94.88 263 VAL A CA 1
ATOM 2091 C C . VAL A 1 263 ? 17.998 -5.421 -8.568 1.00 94.88 263 VAL A C 1
ATOM 2093 O O . VAL A 1 263 ? 17.115 -5.947 -9.246 1.00 94.88 263 VAL A O 1
ATOM 2096 N N . ASN A 1 264 ? 18.893 -6.136 -7.884 1.00 94.62 264 ASN A N 1
ATOM 2097 C CA . ASN A 1 264 ? 18.907 -7.597 -7.876 1.00 94.62 264 ASN A CA 1
ATOM 2098 C C . ASN A 1 264 ? 17.601 -8.174 -7.311 1.00 94.62 264 ASN A C 1
ATOM 2100 O O . ASN A 1 264 ? 17.008 -9.063 -7.925 1.00 94.62 264 ASN A O 1
ATOM 2104 N N . ALA A 1 265 ? 17.105 -7.643 -6.191 1.00 94.69 265 ALA A N 1
ATOM 2105 C CA . ALA A 1 265 ? 15.836 -8.072 -5.609 1.00 94.69 265 ALA A CA 1
ATOM 2106 C C . ALA A 1 265 ? 14.644 -7.774 -6.536 1.00 94.69 265 ALA A C 1
ATOM 2108 O O . ALA A 1 265 ? 13.762 -8.619 -6.706 1.00 94.69 265 ALA A O 1
ATOM 2109 N N . CYS A 1 266 ? 14.639 -6.617 -7.204 1.00 95.31 266 CYS A N 1
ATOM 2110 C CA . CYS A 1 266 ? 13.632 -6.288 -8.210 1.00 95.31 266 CYS A CA 1
ATOM 2111 C C . CYS A 1 266 ? 13.690 -7.244 -9.405 1.00 95.31 266 CYS A C 1
ATOM 2113 O O . CYS A 1 266 ? 12.643 -7.697 -9.857 1.00 95.31 266 CYS A O 1
ATOM 2115 N N . CYS A 1 267 ? 14.884 -7.598 -9.888 1.00 94.44 267 CYS A N 1
ATOM 2116 C CA . CYS A 1 267 ? 15.052 -8.569 -10.971 1.00 94.44 267 CYS A CA 1
ATOM 2117 C C . CYS A 1 267 ? 14.532 -9.956 -10.577 1.00 94.44 267 CYS A C 1
ATOM 2119 O O . CYS A 1 267 ? 13.870 -10.607 -11.380 1.00 94.44 267 CYS A O 1
ATOM 2121 N N . LEU A 1 268 ? 14.739 -10.385 -9.328 1.00 92.94 268 LEU A N 1
ATOM 2122 C CA . LEU A 1 268 ? 14.126 -11.612 -8.813 1.00 92.94 268 LEU A CA 1
ATOM 2123 C C . LEU A 1 268 ? 12.595 -11.517 -8.787 1.00 92.94 268 LEU A C 1
ATOM 2125 O O . LEU A 1 268 ? 11.921 -12.465 -9.184 1.00 92.94 268 LEU A O 1
ATOM 2129 N N . CYS A 1 269 ? 12.036 -10.372 -8.388 1.00 93.38 269 CYS A N 1
ATOM 2130 C CA . CYS A 1 269 ? 10.589 -10.144 -8.416 1.00 93.38 269 CYS A CA 1
ATOM 2131 C C . CYS A 1 269 ? 10.026 -10.118 -9.846 1.00 93.38 269 CYS A C 1
ATOM 2133 O O . CYS A 1 269 ? 8.912 -10.578 -10.082 1.00 93.38 269 CYS A O 1
ATOM 2135 N N . LEU A 1 270 ? 10.793 -9.641 -10.829 1.00 93.12 270 LEU A N 1
ATOM 2136 C CA . LEU A 1 270 ? 10.392 -9.722 -12.233 1.00 93.12 270 LEU A CA 1
ATOM 2137 C C . LEU A 1 270 ? 10.210 -11.181 -12.687 1.00 93.12 270 LEU A C 1
ATOM 2139 O O . LEU A 1 270 ? 9.415 -11.420 -13.584 1.00 93.12 270 LEU A O 1
ATOM 2143 N N . ASN A 1 271 ? 10.805 -12.183 -12.039 1.00 88.38 271 ASN A N 1
ATOM 2144 C CA . ASN A 1 271 ? 10.587 -13.583 -12.426 1.00 88.38 271 ASN A CA 1
ATOM 2145 C C . ASN A 1 271 ? 9.162 -14.106 -12.149 1.00 88.38 271 ASN A C 1
ATOM 2147 O O . ASN A 1 271 ? 8.805 -15.186 -12.620 1.00 88.38 271 ASN A O 1
ATOM 2151 N N . SER A 1 272 ? 8.333 -13.381 -11.386 1.00 81.94 272 SER A N 1
ATOM 2152 C CA . SER A 1 272 ? 6.967 -13.803 -11.056 1.00 81.94 272 SER A CA 1
ATOM 2153 C C . SER A 1 272 ? 5.919 -12.837 -11.610 1.00 81.94 272 SER A C 1
ATOM 2155 O O . SER A 1 272 ? 6.059 -11.617 -11.534 1.00 81.94 272 SER A O 1
ATOM 2157 N N . ASN A 1 273 ? 4.817 -13.371 -12.142 1.00 80.25 273 ASN A N 1
ATOM 2158 C CA . ASN A 1 273 ? 3.770 -12.543 -12.740 1.00 80.25 273 ASN A CA 1
ATOM 2159 C C . ASN A 1 273 ? 3.063 -11.621 -11.722 1.00 80.25 273 ASN A C 1
ATOM 2161 O O . ASN A 1 273 ? 2.642 -10.523 -12.092 1.00 80.25 273 ASN A O 1
ATOM 2165 N N . ASP A 1 274 ? 2.926 -12.052 -10.464 1.00 79.06 274 ASP A N 1
ATOM 2166 C CA . ASP A 1 274 ? 2.255 -11.276 -9.415 1.00 79.06 274 ASP A CA 1
ATOM 2167 C C . ASP A 1 274 ? 3.136 -10.129 -8.892 1.00 79.06 274 ASP A C 1
ATOM 2169 O O . ASP A 1 274 ? 2.653 -9.001 -8.754 1.00 79.06 274 ASP A O 1
ATOM 2173 N N . SER A 1 275 ? 4.431 -10.376 -8.666 1.00 86.31 275 SER A N 1
ATOM 2174 C CA . SER A 1 275 ? 5.339 -9.377 -8.085 1.00 86.31 275 SER A CA 1
ATOM 2175 C C . SER A 1 275 ? 6.001 -8.447 -9.104 1.00 86.31 275 SER A C 1
ATOM 2177 O O . SER A 1 275 ? 6.375 -7.320 -8.760 1.00 86.31 275 SER A O 1
ATOM 2179 N N . ALA A 1 276 ? 6.050 -8.840 -10.382 1.00 91.75 276 ALA A N 1
ATOM 2180 C CA . ALA A 1 276 ? 6.627 -8.028 -11.451 1.00 91.75 276 ALA A CA 1
ATOM 2181 C C . ALA A 1 276 ? 5.960 -6.650 -11.597 1.00 91.75 276 ALA A C 1
ATOM 2183 O O . ALA A 1 276 ? 6.622 -5.670 -11.945 1.00 91.75 276 ALA A O 1
ATOM 2184 N N . THR A 1 277 ? 4.662 -6.528 -11.292 1.00 91.06 277 THR A N 1
ATOM 2185 C CA . THR A 1 277 ? 3.955 -5.234 -11.357 1.00 91.06 277 THR A CA 1
ATOM 2186 C C . THR A 1 277 ? 4.469 -4.244 -10.309 1.00 91.06 277 THR A C 1
ATOM 2188 O O . THR A 1 277 ? 4.571 -3.051 -10.598 1.00 91.06 277 THR A O 1
ATOM 2191 N N . TYR A 1 278 ? 4.801 -4.705 -9.102 1.00 91.88 278 TYR A N 1
ATOM 2192 C CA . TYR A 1 278 ? 5.329 -3.830 -8.055 1.00 91.88 278 TYR A CA 1
ATOM 2193 C C . TYR A 1 278 ? 6.786 -3.451 -8.335 1.00 91.88 278 TYR A C 1
ATOM 2195 O O . TYR A 1 278 ? 7.110 -2.263 -8.346 1.00 91.88 278 TYR A O 1
ATOM 2203 N N . ALA A 1 279 ? 7.619 -4.437 -8.683 1.00 94.62 279 ALA A N 1
ATOM 2204 C CA . ALA A 1 279 ? 9.022 -4.218 -9.032 1.00 94.62 279 ALA A CA 1
ATOM 2205 C C . ALA A 1 279 ? 9.180 -3.239 -10.202 1.00 94.62 279 ALA A C 1
ATOM 2207 O O . ALA A 1 279 ? 9.948 -2.283 -10.124 1.00 94.62 279 ALA A O 1
ATOM 2208 N N . SER A 1 280 ? 8.397 -3.416 -11.269 1.00 94.62 280 SER A N 1
ATOM 2209 C CA . SER A 1 280 ? 8.450 -2.521 -12.429 1.00 94.62 280 SER A CA 1
ATOM 2210 C C . SER A 1 280 ? 8.006 -1.093 -12.120 1.00 94.62 280 SER A C 1
ATOM 2212 O O . SER A 1 280 ? 8.595 -0.159 -12.652 1.00 94.62 280 SER A O 1
ATOM 2214 N N . ARG A 1 281 ? 7.011 -0.885 -11.248 1.00 92.62 281 ARG A N 1
ATOM 2215 C CA . ARG A 1 281 ? 6.606 0.467 -10.819 1.00 92.62 281 ARG A CA 1
ATOM 2216 C C . ARG A 1 281 ? 7.686 1.157 -9.992 1.00 92.62 281 ARG A C 1
ATOM 2218 O O . ARG A 1 281 ? 7.909 2.349 -10.190 1.00 92.62 281 ARG A O 1
ATOM 2225 N N . TYR A 1 282 ? 8.343 0.423 -9.095 1.00 94.00 282 TYR A N 1
ATOM 2226 C CA . TYR A 1 282 ? 9.467 0.942 -8.317 1.00 94.00 282 TYR A CA 1
ATOM 2227 C C . TYR A 1 282 ? 10.633 1.339 -9.233 1.00 94.00 282 TYR A C 1
ATOM 2229 O O . TYR A 1 282 ? 11.086 2.483 -9.203 1.00 94.00 282 TYR A O 1
ATOM 2237 N N . LEU A 1 283 ? 11.048 0.434 -10.128 1.00 95.25 283 LEU A N 1
ATOM 2238 C CA . LEU A 1 283 ? 12.111 0.701 -11.097 1.00 95.25 283 LEU A CA 1
ATOM 2239 C C . LEU A 1 283 ? 11.763 1.887 -12.015 1.00 95.25 283 LEU A C 1
ATOM 2241 O O . LEU A 1 283 ? 12.605 2.755 -12.222 1.00 95.25 283 LEU A O 1
ATOM 2245 N N . GLU A 1 284 ? 10.524 1.986 -12.509 1.00 93.88 284 GLU A N 1
ATOM 2246 C CA . GLU A 1 284 ? 10.060 3.126 -13.319 1.00 93.88 284 GLU A CA 1
ATOM 2247 C C . GLU A 1 284 ? 10.211 4.462 -12.567 1.00 93.88 284 GLU A C 1
ATOM 2249 O O . GLU A 1 284 ? 10.703 5.436 -13.136 1.00 93.88 284 GLU A O 1
ATOM 2254 N N . LYS A 1 285 ? 9.847 4.515 -11.278 1.00 92.38 285 LYS A N 1
ATOM 2255 C CA . LYS A 1 285 ? 9.950 5.735 -10.456 1.00 92.38 285 LYS A CA 1
ATOM 2256 C C . LYS A 1 285 ? 11.389 6.146 -10.165 1.00 92.38 285 LYS A C 1
ATOM 2258 O O . LYS A 1 285 ? 11.689 7.337 -10.159 1.00 92.38 285 LYS A O 1
ATOM 2263 N N . CYS A 1 286 ? 12.268 5.180 -9.923 1.00 92.19 286 CYS A N 1
ATOM 2264 C CA . CYS A 1 286 ? 13.651 5.433 -9.523 1.00 92.19 286 CYS A CA 1
ATOM 2265 C C . CYS A 1 286 ? 14.644 5.351 -10.695 1.00 92.19 286 CYS A C 1
ATOM 2267 O O . CYS A 1 286 ? 15.846 5.244 -10.465 1.00 92.19 286 CYS A O 1
ATOM 2269 N N . ALA A 1 287 ? 14.161 5.414 -11.943 1.00 93.44 287 ALA A N 1
ATOM 2270 C CA . ALA A 1 287 ? 14.950 5.248 -13.167 1.00 93.44 287 ALA A CA 1
ATOM 2271 C C . ALA A 1 287 ? 16.241 6.079 -13.199 1.00 93.44 287 ALA A C 1
ATOM 2273 O O . ALA A 1 287 ? 17.294 5.566 -13.571 1.00 93.44 287 ALA A O 1
ATOM 2274 N N . SER A 1 288 ? 16.194 7.332 -12.738 1.00 92.56 288 SER A N 1
ATOM 2275 C CA . SER A 1 288 ? 17.361 8.224 -12.705 1.00 92.56 288 SER A CA 1
ATOM 2276 C C . SER A 1 288 ? 18.508 7.739 -11.812 1.00 92.56 288 SER A C 1
ATOM 2278 O O . SER A 1 288 ? 19.611 8.258 -11.929 1.00 92.56 288 SER A O 1
ATOM 2280 N N . LEU A 1 289 ? 18.257 6.791 -10.903 1.00 90.94 289 LEU A N 1
ATOM 2281 C CA . LEU A 1 289 ? 19.246 6.271 -9.957 1.00 90.94 289 LEU A CA 1
ATOM 2282 C C . LEU A 1 289 ? 19.919 4.978 -10.440 1.00 90.94 289 LEU A C 1
ATOM 2284 O O . LEU A 1 289 ? 20.983 4.633 -9.935 1.00 90.94 289 LEU A O 1
ATOM 2288 N N . TRP A 1 290 ? 19.324 4.258 -11.400 1.00 93.94 290 TRP A N 1
ATOM 2289 C CA . TRP A 1 290 ? 19.815 2.939 -11.821 1.00 93.94 290 TRP A CA 1
ATOM 2290 C C . TRP A 1 290 ? 19.998 2.768 -13.333 1.00 93.94 290 TRP A C 1
ATOM 2292 O O . TRP A 1 290 ? 20.774 1.898 -13.730 1.00 93.94 290 TRP A O 1
ATOM 2302 N N . ALA A 1 291 ? 19.317 3.553 -14.178 1.00 94.56 291 ALA A N 1
ATOM 2303 C CA . ALA A 1 291 ? 19.233 3.289 -15.619 1.00 94.56 291 ALA A CA 1
ATOM 2304 C C . ALA A 1 291 ? 20.606 3.226 -16.301 1.00 94.56 291 ALA A C 1
ATOM 2306 O O . ALA A 1 291 ? 20.867 2.296 -17.057 1.00 94.56 291 ALA A O 1
ATOM 2307 N N . GLU A 1 292 ? 21.520 4.139 -15.985 1.00 93.12 292 GLU A N 1
ATOM 2308 C CA . GLU A 1 292 ? 22.858 4.145 -16.593 1.00 93.12 292 GLU A CA 1
ATOM 2309 C C . GLU A 1 292 ? 23.709 2.923 -16.221 1.00 93.12 292 GLU A C 1
ATOM 2311 O O . GLU A 1 292 ? 24.517 2.471 -17.028 1.00 93.12 292 GLU A O 1
ATOM 2316 N N . THR A 1 293 ? 23.518 2.370 -15.023 1.00 94.25 293 THR A N 1
ATOM 2317 C CA . THR A 1 293 ? 24.409 1.344 -14.458 1.00 94.25 293 THR A CA 1
ATOM 2318 C C . THR A 1 293 ? 23.869 -0.073 -14.634 1.00 94.25 293 THR A C 1
ATOM 2320 O O . THR A 1 293 ? 24.643 -1.005 -14.832 1.00 94.25 293 THR A O 1
ATOM 2323 N N . TYR A 1 294 ? 22.547 -0.257 -14.560 1.00 95.44 294 TYR A N 1
ATOM 2324 C CA . TYR A 1 294 ? 21.930 -1.584 -14.441 1.00 95.44 294 TYR A CA 1
ATOM 2325 C C . TYR A 1 294 ? 20.961 -1.935 -15.579 1.00 95.44 294 TYR A C 1
ATOM 2327 O O . TYR A 1 294 ? 20.197 -2.898 -15.472 1.00 95.44 294 TYR A O 1
ATOM 2335 N N . SER A 1 295 ? 20.978 -1.178 -16.681 1.00 94.19 295 SER A N 1
ATOM 2336 C CA . SER A 1 295 ? 20.061 -1.400 -17.807 1.00 94.19 295 SER A CA 1
ATOM 2337 C C . SER A 1 295 ? 20.175 -2.779 -18.445 1.00 94.19 295 SER A C 1
ATOM 2339 O O . SER A 1 295 ? 19.144 -3.367 -18.768 1.00 94.19 295 SER A O 1
ATOM 2341 N N . ASP A 1 296 ? 21.383 -3.326 -18.590 1.00 92.12 296 ASP A N 1
ATOM 2342 C CA . ASP A 1 296 ? 21.571 -4.665 -19.167 1.00 92.12 296 ASP A CA 1
ATOM 2343 C C . 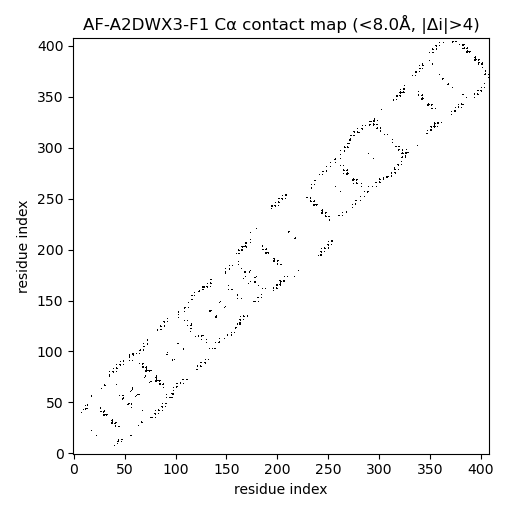ASP A 1 296 ? 20.950 -5.753 -18.276 1.00 92.12 296 ASP A C 1
ATOM 2345 O O . ASP A 1 296 ? 20.229 -6.627 -18.757 1.00 92.12 296 ASP A O 1
ATOM 2349 N N . LEU A 1 297 ? 21.151 -5.652 -16.957 1.00 94.00 297 LEU A N 1
ATOM 2350 C CA . LEU A 1 297 ? 20.609 -6.596 -15.978 1.00 94.00 297 LEU A CA 1
ATOM 2351 C C . LEU A 1 297 ? 19.073 -6.596 -15.976 1.00 94.00 297 LEU A C 1
ATOM 2353 O O . LEU A 1 297 ? 18.454 -7.659 -16.043 1.00 94.00 297 LEU A O 1
ATOM 2357 N N . ILE A 1 298 ? 18.456 -5.411 -15.940 1.00 94.75 298 ILE A N 1
ATOM 2358 C CA . ILE A 1 298 ? 16.993 -5.277 -15.945 1.00 94.75 298 ILE A CA 1
ATOM 2359 C C . ILE A 1 298 ? 16.412 -5.713 -17.286 1.00 94.75 298 ILE A C 1
ATOM 2361 O O . ILE A 1 298 ? 15.410 -6.423 -17.307 1.00 94.75 298 ILE A O 1
ATOM 2365 N N . THR A 1 299 ? 17.049 -5.343 -18.400 1.00 92.62 299 THR A N 1
ATOM 2366 C CA . THR A 1 299 ? 16.618 -5.777 -19.736 1.00 92.62 299 THR A CA 1
ATOM 2367 C C . THR A 1 299 ? 16.591 -7.293 -19.814 1.00 92.62 299 THR A C 1
ATOM 2369 O O . THR A 1 299 ? 15.566 -7.857 -20.185 1.00 92.62 299 THR A O 1
ATOM 2372 N N . LYS A 1 300 ? 17.666 -7.957 -19.382 1.00 91.62 300 LYS A N 1
ATOM 2373 C CA . LYS A 1 300 ? 17.730 -9.416 -19.337 1.00 91.62 300 LYS A CA 1
ATOM 2374 C C . LYS A 1 300 ? 16.613 -10.017 -18.481 1.00 91.62 300 LYS A C 1
ATOM 2376 O O . LYS A 1 300 ? 15.903 -10.898 -18.952 1.00 91.62 300 LYS A O 1
ATOM 2381 N N . ALA A 1 301 ? 16.408 -9.508 -17.265 1.00 92.94 301 ALA A N 1
ATOM 2382 C CA . ALA A 1 301 ? 15.362 -10.005 -16.371 1.00 92.94 301 ALA A CA 1
ATOM 2383 C C . ALA A 1 301 ? 13.951 -9.853 -16.964 1.00 92.94 301 ALA A C 1
ATOM 2385 O O . ALA A 1 301 ? 13.118 -10.743 -16.805 1.00 92.94 301 ALA A O 1
ATOM 2386 N N . VAL A 1 302 ? 13.679 -8.748 -17.666 1.00 92.62 302 VAL A N 1
ATOM 2387 C CA . VAL A 1 302 ? 12.416 -8.561 -18.388 1.00 92.62 302 VAL A CA 1
ATOM 2388 C C . VAL A 1 302 ? 12.297 -9.588 -19.507 1.00 92.62 302 VAL A C 1
ATOM 2390 O O . VAL A 1 302 ? 11.335 -10.351 -19.524 1.00 92.62 302 VAL A O 1
ATOM 2393 N N . VAL A 1 303 ? 13.278 -9.618 -20.412 1.00 89.75 303 VAL A N 1
ATOM 2394 C CA . VAL A 1 303 ? 13.298 -10.467 -21.610 1.00 89.75 303 VAL A CA 1
ATOM 2395 C C . VAL A 1 303 ? 13.097 -11.941 -21.263 1.00 89.75 303 VAL A C 1
ATOM 2397 O O . VAL A 1 303 ? 12.199 -12.569 -21.824 1.00 89.75 303 VAL A O 1
ATOM 2400 N N . ASP A 1 304 ? 13.850 -12.459 -20.291 1.00 90.44 304 ASP A N 1
ATOM 2401 C CA . ASP A 1 304 ? 13.826 -13.873 -19.893 1.00 90.44 304 ASP A CA 1
ATOM 2402 C C . ASP A 1 304 ? 12.455 -14.321 -19.339 1.00 90.44 304 ASP A C 1
ATOM 2404 O O . ASP A 1 304 ? 12.165 -15.516 -19.289 1.00 90.44 304 ASP A O 1
ATOM 2408 N N . ASN A 1 305 ? 11.589 -13.380 -18.939 1.00 90.25 305 ASN A N 1
ATOM 2409 C CA . ASN A 1 305 ? 10.312 -13.667 -18.283 1.00 90.25 305 ASN A CA 1
ATOM 2410 C C . ASN A 1 305 ? 9.075 -13.167 -19.035 1.00 90.25 305 ASN A C 1
ATOM 2412 O O . ASN A 1 305 ? 7.956 -13.421 -18.579 1.00 90.25 305 ASN A O 1
ATOM 2416 N N . LEU A 1 306 ? 9.236 -12.486 -20.176 1.00 88.38 306 LEU A N 1
ATOM 2417 C CA . LEU A 1 306 ? 8.119 -11.860 -20.892 1.00 88.38 306 LEU A CA 1
ATOM 2418 C C . LEU A 1 306 ? 6.984 -12.840 -21.191 1.00 88.38 306 LEU A C 1
ATOM 2420 O O . LEU A 1 306 ? 5.817 -12.494 -21.012 1.00 88.38 306 LEU A O 1
ATOM 2424 N N . ASP A 1 307 ? 7.303 -14.068 -21.591 1.00 86.62 307 ASP A N 1
ATOM 2425 C CA . ASP A 1 307 ? 6.303 -15.075 -21.958 1.00 86.62 307 ASP A CA 1
ATOM 2426 C C . ASP A 1 307 ? 5.468 -15.575 -20.771 1.00 86.62 307 ASP A C 1
ATOM 2428 O O . ASP A 1 307 ? 4.327 -16.000 -20.962 1.00 86.62 307 ASP A O 1
ATOM 2432 N N . ASN A 1 308 ? 5.981 -15.443 -19.545 1.00 88.06 308 ASN A N 1
ATOM 2433 C CA . ASN A 1 308 ? 5.300 -15.865 -18.319 1.00 88.06 308 ASN A CA 1
ATOM 2434 C C . ASN A 1 308 ? 4.272 -14.836 -17.822 1.00 88.06 308 ASN A C 1
ATOM 2436 O O . ASN A 1 308 ? 3.466 -15.130 -16.935 1.00 88.06 308 ASN A O 1
ATOM 2440 N N . TYR A 1 309 ? 4.293 -13.620 -18.365 1.00 90.81 309 TYR A N 1
ATOM 2441 C CA . TYR A 1 309 ? 3.432 -12.541 -17.907 1.00 90.81 309 TYR A CA 1
ATOM 2442 C C . TYR A 1 309 ? 2.056 -12.555 -18.570 1.00 90.81 309 TYR A C 1
ATOM 2444 O O . TYR A 1 309 ? 1.906 -12.729 -19.783 1.00 90.81 309 TYR A O 1
ATOM 2452 N N . ASN A 1 310 ? 1.031 -12.238 -17.778 1.00 91.12 310 ASN A N 1
ATOM 2453 C CA . ASN A 1 310 ? -0.275 -11.889 -18.324 1.00 91.12 310 ASN A CA 1
ATOM 2454 C C . ASN A 1 310 ? -0.215 -10.530 -19.049 1.00 91.12 310 ASN A C 1
ATOM 2456 O O . ASN A 1 310 ? 0.716 -9.744 -18.873 1.00 91.12 310 ASN A O 1
ATOM 2460 N N . PHE A 1 311 ? -1.237 -10.220 -19.848 1.00 89.25 311 PHE A N 1
ATOM 2461 C CA . PHE A 1 311 ? -1.278 -8.992 -20.649 1.00 89.25 311 PHE A CA 1
ATOM 2462 C C . PHE A 1 311 ? -1.072 -7.701 -19.832 1.00 89.25 311 PHE A C 1
ATOM 2464 O O . PHE A 1 311 ? -0.349 -6.798 -20.254 1.00 89.25 311 PHE A O 1
ATOM 2471 N N . SER A 1 312 ? -1.685 -7.613 -18.647 1.00 89.50 312 SER A N 1
ATOM 2472 C CA . SER A 1 312 ? -1.570 -6.433 -17.783 1.00 89.50 312 SER A CA 1
ATOM 2473 C C . SER A 1 312 ? -0.144 -6.257 -17.261 1.00 89.50 312 SER A C 1
ATOM 2475 O O . SER A 1 312 ? 0.382 -5.143 -17.276 1.00 89.50 312 SER A O 1
ATOM 2477 N N . THR A 1 313 ? 0.488 -7.349 -16.831 1.00 91.31 313 THR A N 1
ATOM 2478 C CA . THR A 1 313 ? 1.875 -7.357 -16.362 1.00 91.31 313 THR A CA 1
ATOM 2479 C C . THR A 1 313 ? 2.833 -7.046 -17.511 1.00 91.31 313 THR A C 1
ATOM 2481 O O . THR A 1 313 ? 3.667 -6.158 -17.354 1.00 91.31 313 THR A O 1
ATOM 2484 N N . LYS A 1 314 ? 2.651 -7.649 -18.701 1.00 91.00 314 LYS A N 1
ATOM 2485 C CA . LYS A 1 314 ? 3.432 -7.331 -19.917 1.00 91.00 314 LYS A CA 1
ATOM 2486 C C . LYS A 1 314 ? 3.441 -5.835 -20.195 1.00 91.00 314 LYS A C 1
ATOM 2488 O O . LYS A 1 314 ? 4.503 -5.232 -20.307 1.00 91.00 314 LYS A O 1
ATOM 2493 N N . ARG A 1 315 ? 2.258 -5.214 -20.228 1.00 90.06 315 ARG A N 1
ATOM 2494 C CA . ARG A 1 315 ? 2.115 -3.775 -20.477 1.00 90.06 315 ARG A CA 1
ATOM 2495 C C . ARG A 1 315 ? 2.867 -2.914 -19.459 1.00 90.06 315 ARG A C 1
ATOM 2497 O O . ARG A 1 315 ? 3.343 -1.844 -19.818 1.00 90.06 315 ARG A O 1
ATOM 2504 N N . GLN A 1 316 ? 2.937 -3.326 -18.196 1.00 90.25 316 GLN A N 1
ATOM 2505 C CA . GLN A 1 316 ? 3.643 -2.554 -17.176 1.00 90.25 316 GLN A CA 1
ATOM 2506 C C . GLN A 1 316 ? 5.159 -2.784 -17.237 1.00 90.25 316 GLN A C 1
ATOM 2508 O O . GLN A 1 316 ? 5.914 -1.818 -17.169 1.00 90.25 316 GLN A O 1
ATOM 2513 N N . VAL A 1 317 ? 5.603 -4.030 -17.404 1.00 92.94 317 VAL A N 1
ATOM 2514 C CA . VAL A 1 317 ? 7.026 -4.395 -17.399 1.00 92.94 317 VAL A CA 1
ATOM 2515 C C . VAL A 1 317 ? 7.740 -3.922 -18.670 1.00 92.94 317 VAL A C 1
ATOM 2517 O O . VAL A 1 317 ? 8.858 -3.424 -18.588 1.00 92.94 317 VAL A O 1
ATOM 2520 N N . LEU A 1 318 ? 7.085 -3.974 -19.836 1.00 91.81 318 LEU A N 1
ATOM 2521 C CA . LEU A 1 318 ? 7.670 -3.534 -21.112 1.00 91.81 318 LEU A CA 1
ATOM 2522 C C . LEU A 1 318 ? 8.025 -2.040 -21.144 1.00 91.81 318 LEU A C 1
ATOM 2524 O O . LEU A 1 318 ? 8.898 -1.637 -21.908 1.00 91.81 318 LEU A O 1
ATOM 2528 N N . LYS A 1 319 ? 7.431 -1.214 -20.274 1.00 91.25 319 LYS A N 1
ATOM 2529 C CA . LYS A 1 319 ? 7.858 0.183 -20.106 1.00 91.25 319 LYS A CA 1
ATOM 2530 C C . LYS A 1 319 ? 9.317 0.303 -19.677 1.00 91.25 319 LYS A C 1
ATOM 2532 O O . LYS A 1 319 ? 9.963 1.280 -20.046 1.00 91.25 319 LYS A O 1
ATOM 2537 N N . LEU A 1 320 ? 9.832 -0.670 -18.921 1.00 94.06 320 LEU A N 1
ATOM 2538 C CA . LEU A 1 320 ? 11.229 -0.679 -18.496 1.00 94.06 320 LEU A CA 1
ATOM 2539 C C . LEU A 1 320 ? 12.169 -0.763 -19.699 1.00 94.06 320 LEU A C 1
ATOM 2541 O O . LEU A 1 320 ? 13.200 -0.106 -19.678 1.00 94.06 320 LEU A O 1
ATOM 2545 N N . LEU A 1 321 ? 11.786 -1.459 -20.777 1.00 91.50 321 LEU A N 1
ATOM 2546 C CA . LEU A 1 321 ? 12.608 -1.539 -21.989 1.00 91.50 321 LEU A CA 1
ATOM 2547 C C . LEU A 1 321 ? 12.803 -0.173 -22.658 1.00 91.50 321 LEU A C 1
ATOM 2549 O O . LEU A 1 321 ? 13.849 0.091 -23.241 1.00 91.50 321 LEU A O 1
ATOM 2553 N N . ASN A 1 322 ? 11.833 0.737 -22.535 1.00 89.25 322 ASN A N 1
ATOM 2554 C CA . ASN A 1 322 ? 12.001 2.109 -23.015 1.00 89.25 322 ASN A CA 1
ATOM 2555 C C . ASN A 1 322 ? 12.997 2.906 -22.171 1.00 89.25 322 ASN A C 1
ATOM 2557 O O . ASN A 1 322 ? 13.671 3.789 -22.695 1.00 89.25 322 ASN A O 1
ATOM 2561 N N . ILE A 1 323 ? 13.049 2.621 -20.868 1.00 92.81 323 ILE A N 1
ATOM 2562 C CA . ILE A 1 323 ? 13.979 3.261 -19.935 1.00 92.81 323 ILE A CA 1
ATOM 2563 C C . ILE A 1 323 ? 15.391 2.730 -20.172 1.00 92.81 323 ILE A C 1
ATOM 2565 O O . ILE A 1 323 ? 16.336 3.510 -20.139 1.00 92.81 323 ILE A O 1
ATOM 2569 N N . THR A 1 324 ? 15.537 1.430 -20.436 1.00 92.94 324 THR A N 1
ATOM 2570 C CA . THR A 1 324 ? 16.846 0.804 -20.630 1.00 92.94 324 THR A CA 1
ATOM 2571 C C . THR A 1 324 ? 17.426 1.039 -22.022 1.00 92.94 324 THR A C 1
ATOM 2573 O O . THR A 1 324 ? 18.645 1.126 -22.151 1.00 92.94 324 THR A O 1
ATOM 2576 N N . ALA A 1 325 ? 16.593 1.210 -23.057 1.00 90.69 325 ALA A N 1
ATOM 2577 C CA . ALA A 1 325 ? 17.028 1.345 -24.453 1.00 90.69 325 ALA A CA 1
ATOM 2578 C C . ALA A 1 325 ? 18.196 2.329 -24.706 1.00 90.69 325 ALA A C 1
ATOM 2580 O O . ALA A 1 325 ? 19.104 1.966 -25.456 1.00 90.69 325 ALA A O 1
ATOM 2581 N N . PRO A 1 326 ? 18.257 3.531 -24.091 1.00 88.81 326 PRO A N 1
ATOM 2582 C CA . PRO A 1 326 ? 19.384 4.450 -24.287 1.00 88.81 326 PRO A CA 1
ATOM 2583 C C . PRO A 1 326 ? 20.718 3.964 -23.690 1.00 88.81 326 PRO A C 1
ATOM 2585 O O . PRO A 1 326 ? 21.782 4.434 -24.104 1.00 88.81 326 PRO A O 1
ATOM 2588 N N . TYR A 1 327 ? 20.668 3.049 -22.719 1.00 90.62 327 TYR A N 1
ATOM 2589 C CA . TYR A 1 327 ? 21.788 2.684 -21.849 1.00 90.62 327 TYR A CA 1
ATOM 2590 C C . TYR A 1 327 ? 22.270 1.240 -22.020 1.00 90.62 327 TYR A C 1
ATOM 2592 O O . TYR A 1 327 ? 23.388 0.944 -21.606 1.00 90.62 327 TYR A O 1
ATOM 2600 N N . ILE A 1 328 ? 21.476 0.358 -22.641 1.00 86.19 328 ILE A N 1
ATOM 2601 C CA . ILE A 1 328 ? 21.881 -1.027 -22.932 1.00 86.19 328 ILE A CA 1
ATOM 2602 C C . ILE A 1 328 ? 23.213 -1.036 -23.695 1.00 86.19 328 ILE A C 1
ATOM 2604 O O . ILE A 1 328 ? 23.423 -0.280 -24.658 1.00 86.19 328 ILE A O 1
ATOM 2608 N N . THR A 1 329 ? 24.121 -1.901 -23.254 1.00 83.75 329 THR A N 1
ATOM 2609 C CA . THR A 1 329 ? 25.397 -2.168 -23.921 1.00 83.75 329 THR A CA 1
ATOM 2610 C C . THR A 1 329 ? 25.420 -3.543 -24.576 1.00 83.75 329 THR A C 1
ATOM 2612 O O . THR A 1 329 ? 26.023 -3.682 -25.640 1.00 83.75 329 THR A O 1
ATOM 2615 N N . ASP A 1 330 ? 24.708 -4.521 -24.012 1.00 82.00 330 ASP A N 1
ATOM 2616 C CA . ASP A 1 330 ? 24.631 -5.884 -24.541 1.00 82.00 330 ASP A CA 1
ATOM 2617 C C . ASP A 1 330 ? 23.419 -6.049 -25.471 1.00 82.00 330 ASP A C 1
ATOM 2619 O O . ASP A 1 330 ? 22.367 -6.585 -25.109 1.00 82.00 330 ASP A O 1
ATOM 2623 N N . ILE A 1 331 ? 23.549 -5.516 -26.687 1.00 80.19 331 ILE A N 1
ATOM 2624 C CA . ILE A 1 331 ? 22.525 -5.639 -27.726 1.00 80.19 331 ILE A CA 1
ATOM 2625 C C . ILE A 1 331 ? 22.712 -6.982 -28.439 1.00 80.19 331 ILE A C 1
ATOM 2627 O O . ILE A 1 331 ? 23.716 -7.191 -29.115 1.00 80.19 331 ILE A O 1
ATOM 2631 N N . ASN A 1 332 ? 21.725 -7.872 -28.325 1.00 78.50 332 ASN A N 1
ATOM 2632 C CA . ASN A 1 332 ? 21.754 -9.207 -28.927 1.00 78.50 332 ASN A CA 1
ATOM 2633 C C . ASN A 1 332 ? 20.568 -9.462 -29.883 1.00 78.50 332 ASN A C 1
ATOM 2635 O O . ASN A 1 332 ? 19.627 -8.669 -29.965 1.00 78.50 332 ASN A O 1
ATOM 2639 N N . GLU A 1 333 ? 20.605 -10.600 -30.584 1.00 75.69 333 GLU A N 1
ATOM 2640 C CA . GLU A 1 333 ? 19.641 -10.998 -31.626 1.00 75.69 333 GLU A CA 1
ATOM 2641 C C . GLU A 1 333 ? 18.186 -11.141 -31.142 1.00 75.69 333 GLU A C 1
ATOM 2643 O O . GLU A 1 333 ? 17.259 -11.104 -31.949 1.00 75.69 333 GLU A O 1
ATOM 2648 N N . SER A 1 334 ? 17.948 -11.266 -29.832 1.00 81.06 334 SER A N 1
ATOM 2649 C CA . SER A 1 334 ? 16.589 -11.391 -29.287 1.00 81.06 334 SER A CA 1
ATOM 2650 C C . SER A 1 334 ? 15.839 -10.060 -29.195 1.00 81.06 334 SER A C 1
ATOM 2652 O O . SER A 1 334 ? 14.610 -10.045 -29.274 1.00 81.06 334 SER A O 1
ATOM 2654 N N . LEU A 1 335 ? 16.551 -8.935 -29.058 1.00 84.44 335 LEU A N 1
ATOM 2655 C CA . LEU A 1 335 ? 15.929 -7.630 -28.823 1.00 84.44 335 LEU A CA 1
ATOM 2656 C C . LEU A 1 335 ? 15.029 -7.155 -29.980 1.00 84.44 335 LEU A C 1
ATOM 2658 O O . LEU A 1 335 ? 13.903 -6.754 -29.679 1.00 84.44 335 LEU A O 1
ATOM 2662 N N . PRO A 1 336 ? 15.432 -7.224 -31.270 1.00 84.81 336 PRO A N 1
ATOM 2663 C CA . PRO A 1 336 ? 14.542 -6.865 -32.379 1.00 84.81 336 PRO A CA 1
ATOM 2664 C C . PRO A 1 336 ? 13.224 -7.639 -32.343 1.00 84.81 336 PRO A C 1
ATOM 2666 O O . PRO A 1 336 ? 12.155 -7.042 -32.433 1.00 84.81 336 PRO A O 1
ATOM 2669 N N . ASN A 1 337 ? 13.301 -8.958 -32.132 1.00 86.62 337 ASN A N 1
ATOM 2670 C CA . ASN A 1 337 ? 12.135 -9.836 -32.096 1.00 86.62 337 ASN A CA 1
ATOM 2671 C C . ASN A 1 337 ? 11.192 -9.480 -30.937 1.00 86.62 337 ASN A C 1
ATOM 2673 O O . ASN A 1 337 ? 9.974 -9.437 -31.102 1.00 86.62 337 ASN A O 1
ATOM 2677 N N . ILE A 1 338 ? 11.747 -9.172 -29.763 1.00 84.81 338 ILE A N 1
ATOM 2678 C CA . ILE A 1 338 ? 10.957 -8.787 -28.591 1.00 84.81 338 ILE A CA 1
ATOM 2679 C C . ILE A 1 338 ? 10.255 -7.456 -28.820 1.00 84.81 338 ILE A C 1
ATOM 2681 O O . ILE A 1 338 ? 9.055 -7.360 -28.579 1.00 84.81 338 ILE A O 1
ATOM 2685 N N . PHE A 1 339 ? 10.962 -6.435 -29.306 1.00 85.75 339 PHE A N 1
ATOM 2686 C CA . PHE A 1 339 ? 10.321 -5.159 -29.612 1.00 85.75 339 PHE A CA 1
ATOM 2687 C C . PHE A 1 339 ? 9.265 -5.318 -30.712 1.00 85.75 339 PHE A C 1
ATOM 2689 O O . PHE A 1 339 ? 8.159 -4.817 -30.531 1.00 85.75 339 PHE A O 1
ATOM 2696 N N . GLY A 1 340 ? 9.579 -6.051 -31.785 1.00 86.62 340 GLY A N 1
ATOM 2697 C CA . GLY A 1 340 ? 8.716 -6.275 -32.946 1.00 86.62 340 GLY A CA 1
ATOM 2698 C C . GLY A 1 340 ? 7.439 -7.058 -32.639 1.00 86.62 340 GLY A C 1
ATOM 2699 O O . GLY A 1 340 ? 6.344 -6.607 -32.966 1.00 86.62 340 GLY A O 1
ATOM 2700 N N . THR A 1 341 ? 7.543 -8.185 -31.926 1.00 88.62 341 THR A N 1
ATOM 2701 C CA . THR A 1 341 ? 6.412 -9.093 -31.633 1.00 88.62 341 THR A CA 1
ATOM 2702 C C . THR A 1 341 ? 5.226 -8.387 -30.969 1.00 88.62 341 THR A C 1
ATOM 2704 O O . THR A 1 341 ? 4.066 -8.727 -31.210 1.00 88.62 341 THR A O 1
ATOM 2707 N N . TYR A 1 342 ? 5.500 -7.391 -30.127 1.00 89.50 342 TYR A N 1
ATOM 2708 C CA . TYR A 1 342 ? 4.477 -6.681 -29.363 1.00 89.50 342 TYR A CA 1
ATOM 2709 C C . TYR A 1 342 ? 3.986 -5.383 -30.033 1.00 89.50 342 TYR A C 1
ATOM 2711 O O . TYR A 1 342 ? 3.146 -4.692 -29.448 1.00 89.50 342 TYR A O 1
ATOM 2719 N N . LEU A 1 343 ? 4.457 -5.051 -31.244 1.00 90.38 343 LEU A N 1
ATOM 2720 C CA . LEU A 1 343 ? 4.001 -3.872 -31.994 1.00 90.38 343 LEU A CA 1
ATOM 2721 C C . LEU A 1 343 ? 2.571 -4.013 -32.521 1.00 90.38 343 LEU A C 1
ATOM 2723 O O . LEU A 1 343 ? 1.861 -3.020 -32.607 1.00 90.38 343 LEU A O 1
ATOM 2727 N N . SER A 1 344 ? 2.104 -5.228 -32.801 1.00 88.12 344 SER A N 1
ATOM 2728 C CA . SER A 1 344 ? 0.727 -5.450 -33.268 1.00 88.12 344 SER A CA 1
ATOM 2729 C C . SER A 1 344 ? -0.352 -5.022 -32.247 1.00 88.12 344 SER A C 1
ATOM 2731 O O . SER A 1 344 ? -1.490 -4.711 -32.616 1.00 88.12 344 SER A O 1
ATOM 2733 N N . ASP A 1 345 ? -0.015 -4.944 -30.950 1.00 89.75 345 ASP A N 1
ATOM 2734 C CA . ASP A 1 345 ? -0.908 -4.421 -29.914 1.00 89.75 345 ASP A CA 1
ATOM 2735 C C . ASP A 1 345 ? -0.779 -2.897 -29.781 1.00 89.75 345 ASP A C 1
ATOM 2737 O O . ASP A 1 345 ? 0.222 -2.366 -29.306 1.00 89.75 345 ASP A O 1
ATOM 2741 N N . LYS A 1 346 ? -1.846 -2.155 -30.102 1.00 85.62 346 LYS A N 1
ATOM 2742 C CA . LYS A 1 346 ? -1.808 -0.682 -30.082 1.00 85.62 346 LYS A CA 1
ATOM 2743 C C . LYS A 1 346 ? -1.506 -0.056 -28.716 1.00 85.62 346 LYS A C 1
ATOM 2745 O O . LYS A 1 346 ? -1.033 1.080 -28.682 1.00 85.62 346 LYS A O 1
ATOM 2750 N N . LEU A 1 347 ? -1.804 -0.715 -27.595 1.00 84.94 347 LEU A N 1
ATOM 2751 C CA . LEU A 1 347 ? -1.524 -0.165 -26.264 1.00 84.94 347 LEU A CA 1
ATOM 2752 C C . LEU A 1 347 ? -0.063 -0.371 -25.870 1.00 84.94 347 LEU A C 1
ATOM 2754 O O . LEU A 1 347 ? 0.533 0.541 -25.291 1.00 84.94 347 LEU A O 1
ATOM 2758 N N . ILE A 1 348 ? 0.488 -1.545 -26.171 1.00 88.62 348 ILE A N 1
ATOM 2759 C CA . ILE A 1 348 ? 1.874 -1.906 -25.867 1.00 88.62 348 ILE A CA 1
ATOM 2760 C C . ILE A 1 348 ? 2.825 -1.306 -26.910 1.00 88.62 348 ILE A C 1
ATOM 2762 O O . ILE A 1 348 ? 3.761 -0.595 -26.545 1.00 88.62 348 ILE A O 1
ATOM 2766 N N . GLY A 1 349 ? 2.548 -1.487 -28.200 1.00 90.12 349 GLY A N 1
ATOM 2767 C CA . GLY A 1 349 ? 3.404 -1.036 -29.293 1.00 90.12 349 GLY A CA 1
ATOM 2768 C C . GLY A 1 349 ? 3.621 0.479 -29.319 1.00 90.12 349 GLY A C 1
ATOM 2769 O O . GLY A 1 349 ? 4.742 0.926 -29.534 1.00 90.12 349 GLY A O 1
ATOM 2770 N N . ARG A 1 350 ? 2.629 1.298 -28.924 1.00 89.94 350 ARG A N 1
ATOM 2771 C CA . ARG A 1 350 ? 2.833 2.757 -28.737 1.00 89.94 350 ARG A CA 1
ATOM 2772 C C . ARG A 1 350 ? 3.944 3.093 -27.751 1.00 89.94 350 ARG A C 1
ATOM 2774 O O . ARG A 1 350 ? 4.600 4.123 -27.890 1.00 89.94 350 ARG A O 1
ATOM 2781 N N . GLN A 1 351 ? 4.086 2.283 -26.705 1.00 86.62 351 GLN A N 1
ATOM 2782 C CA . GLN A 1 351 ? 5.146 2.462 -25.726 1.00 86.62 351 GLN A CA 1
ATOM 2783 C C . GLN A 1 351 ? 6.462 1.986 -26.333 1.00 86.62 351 GLN A C 1
ATOM 2785 O O . GLN A 1 351 ? 7.432 2.736 -26.289 1.00 86.62 351 GLN A O 1
ATOM 2790 N N . LEU A 1 352 ? 6.475 0.801 -26.942 1.00 92.31 352 LEU A N 1
ATOM 2791 C CA . LEU A 1 352 ? 7.683 0.182 -27.486 1.00 92.31 352 LEU A CA 1
ATOM 2792 C C . LEU A 1 352 ? 8.304 0.937 -28.660 1.00 92.31 352 LEU A C 1
ATOM 2794 O O . LEU A 1 352 ? 9.525 0.972 -28.740 1.00 92.31 352 LEU A O 1
ATOM 2798 N N . ILE A 1 353 ? 7.518 1.601 -29.514 1.00 93.88 353 ILE A N 1
ATOM 2799 C CA . ILE A 1 353 ? 8.044 2.395 -30.641 1.00 93.88 353 ILE A CA 1
ATOM 2800 C C . ILE A 1 353 ? 9.060 3.442 -30.172 1.00 93.88 353 ILE A C 1
ATOM 2802 O O . ILE A 1 353 ? 10.068 3.677 -30.833 1.00 93.88 353 ILE A O 1
ATOM 2806 N N . LYS A 1 354 ? 8.843 4.049 -29.000 1.00 91.19 354 LYS A N 1
ATOM 2807 C CA . LYS A 1 354 ? 9.783 5.039 -28.460 1.00 91.19 354 LYS A CA 1
ATOM 2808 C C . LYS A 1 354 ? 11.098 4.399 -28.021 1.00 91.19 354 LYS A C 1
ATOM 2810 O O . LYS A 1 354 ? 12.152 4.937 -28.342 1.00 91.19 354 LYS A O 1
ATOM 2815 N N . GLY A 1 355 ? 11.045 3.271 -27.312 1.00 90.94 355 GLY A N 1
ATOM 2816 C CA . GLY A 1 355 ? 12.246 2.523 -26.930 1.00 90.94 355 GLY A CA 1
ATOM 2817 C C . GLY A 1 355 ? 12.984 1.964 -28.142 1.00 90.94 355 GLY A C 1
ATOM 2818 O O . GLY A 1 355 ? 14.200 2.106 -28.231 1.00 90.94 355 GLY A O 1
ATOM 2819 N N . LEU A 1 356 ? 12.249 1.428 -29.119 1.00 92.81 356 LEU A N 1
ATOM 2820 C CA . LEU A 1 356 ? 12.804 0.908 -30.365 1.00 92.81 356 LEU A CA 1
ATOM 2821 C C . LEU A 1 356 ? 13.549 1.996 -31.143 1.00 92.81 356 LEU A C 1
ATOM 2823 O O . LEU A 1 356 ? 14.660 1.758 -31.604 1.00 92.81 356 LEU A O 1
ATOM 2827 N N . TYR A 1 357 ? 12.996 3.208 -31.226 1.00 93.38 357 TYR A N 1
ATOM 2828 C CA . TYR A 1 357 ? 13.668 4.344 -31.859 1.00 93.38 357 TYR A CA 1
ATOM 2829 C C . TYR A 1 357 ? 14.980 4.725 -31.150 1.00 93.38 357 TYR A C 1
ATOM 2831 O O . TYR A 1 357 ? 15.995 4.961 -31.812 1.00 93.38 357 TYR A O 1
ATOM 2839 N N . GLN A 1 358 ? 14.995 4.744 -29.811 1.00 90.62 358 GLN A N 1
ATOM 2840 C CA . GLN A 1 358 ? 16.220 5.002 -29.039 1.00 90.62 358 GLN A CA 1
ATOM 2841 C C . GLN A 1 358 ? 17.280 3.924 -29.296 1.00 90.62 358 GLN A C 1
ATOM 2843 O O . GLN A 1 358 ? 18.451 4.242 -29.514 1.00 90.62 358 GLN A O 1
ATOM 2848 N N . LEU A 1 359 ? 16.857 2.659 -29.343 1.00 89.44 359 LEU A N 1
ATOM 2849 C CA . LEU A 1 359 ? 17.732 1.530 -29.634 1.00 89.44 359 LEU A CA 1
ATOM 2850 C C .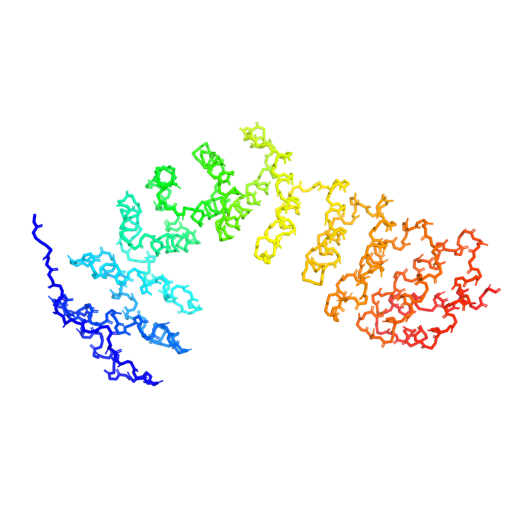 LEU A 1 359 ? 18.307 1.617 -31.058 1.00 89.44 359 LEU A C 1
ATOM 2852 O O . LEU A 1 359 ? 19.520 1.511 -31.230 1.00 89.44 359 LEU A O 1
ATOM 2856 N N . CYS A 1 360 ? 17.471 1.916 -32.059 1.00 90.62 360 CYS A N 1
ATOM 2857 C CA . CYS A 1 360 ? 17.894 2.142 -33.446 1.00 90.62 360 CYS A CA 1
ATOM 2858 C C . CYS A 1 360 ? 18.931 3.266 -33.547 1.00 90.62 360 CYS A C 1
ATOM 2860 O O . CYS A 1 360 ? 19.974 3.095 -34.174 1.00 90.62 360 CYS A O 1
ATOM 2862 N N . THR A 1 361 ? 18.677 4.395 -32.879 1.00 89.50 361 THR A N 1
ATOM 2863 C CA . THR A 1 361 ? 19.587 5.550 -32.863 1.00 89.50 361 THR A CA 1
ATOM 2864 C C . THR A 1 361 ? 20.958 5.169 -32.303 1.00 89.50 361 THR A C 1
ATOM 2866 O O . THR A 1 361 ? 21.994 5.520 -32.874 1.00 89.50 361 THR A O 1
ATOM 2869 N N . ARG A 1 362 ? 20.980 4.407 -31.204 1.00 86.50 362 ARG A N 1
ATOM 2870 C CA . ARG A 1 362 ? 22.216 3.940 -30.569 1.00 86.50 362 ARG A CA 1
ATOM 2871 C C . ARG A 1 362 ? 22.981 2.963 -31.461 1.00 86.50 362 ARG A C 1
ATOM 2873 O O . ARG A 1 362 ? 24.185 3.128 -31.648 1.00 86.50 362 ARG A O 1
ATOM 2880 N N . ILE A 1 363 ? 22.296 1.997 -32.063 1.00 87.12 363 ILE A N 1
ATOM 2881 C CA . ILE A 1 363 ? 22.911 1.012 -32.965 1.00 87.12 363 ILE A CA 1
ATOM 2882 C C . ILE A 1 363 ? 23.485 1.689 -34.211 1.00 87.12 363 ILE A C 1
ATOM 2884 O O . ILE A 1 363 ? 24.641 1.449 -34.559 1.00 87.12 363 ILE A O 1
ATOM 2888 N N . ALA A 1 364 ? 22.729 2.604 -34.824 1.00 86.00 364 ALA A N 1
ATOM 2889 C CA . ALA A 1 364 ? 23.199 3.390 -35.961 1.00 86.00 364 ALA A CA 1
ATOM 2890 C C . ALA A 1 364 ? 24.464 4.196 -35.616 1.00 86.00 364 ALA A C 1
ATOM 2892 O O . ALA A 1 364 ? 25.372 4.298 -36.438 1.00 86.00 364 ALA A O 1
ATOM 2893 N N . SER A 1 365 ? 24.565 4.719 -34.387 1.00 84.44 365 SER A N 1
ATOM 2894 C CA . SER A 1 365 ? 25.750 5.461 -33.935 1.00 84.44 365 SER A CA 1
ATOM 2895 C C . SER A 1 365 ? 27.004 4.596 -33.738 1.00 84.44 365 SER A C 1
ATOM 2897 O O . SER A 1 365 ? 28.115 5.108 -33.869 1.00 84.44 365 SER A O 1
ATOM 2899 N N . ASN A 1 366 ? 26.842 3.293 -33.478 1.00 79.62 366 ASN A N 1
ATOM 2900 C CA . ASN A 1 366 ? 27.951 2.353 -33.276 1.00 79.62 366 ASN A CA 1
ATOM 2901 C C . ASN A 1 366 ? 28.492 1.752 -34.590 1.00 79.62 366 ASN A C 1
ATOM 2903 O O . ASN A 1 366 ? 29.574 1.170 -34.587 1.00 79.62 366 ASN A O 1
ATOM 2907 N N . GLY A 1 367 ? 27.775 1.906 -35.710 1.00 70.25 367 GLY A N 1
ATOM 2908 C CA . GLY A 1 367 ? 28.247 1.536 -37.051 1.00 70.25 367 GLY A CA 1
ATOM 2909 C C . GLY A 1 367 ? 28.194 0.043 -37.407 1.00 70.25 367 GLY A C 1
ATOM 2910 O O . GLY A 1 367 ? 28.582 -0.310 -38.517 1.00 70.25 367 GLY A O 1
ATOM 2911 N N . ASP A 1 368 ? 27.697 -0.819 -36.514 1.00 70.62 368 ASP A N 1
ATOM 2912 C CA . ASP A 1 368 ? 27.495 -2.258 -36.746 1.00 70.62 368 ASP A CA 1
ATOM 2913 C C . ASP A 1 368 ? 26.055 -2.657 -36.383 1.00 70.62 368 ASP A C 1
ATOM 2915 O O . ASP A 1 368 ? 25.767 -3.147 -35.291 1.00 70.62 368 ASP A O 1
ATOM 2919 N N . GLY A 1 369 ? 25.127 -2.326 -37.286 1.00 77.56 369 GLY A N 1
ATOM 2920 C CA . GLY A 1 369 ? 23.685 -2.457 -37.060 1.00 77.56 369 GLY A CA 1
ATOM 2921 C C . GLY A 1 369 ? 22.916 -3.232 -38.121 1.00 77.56 369 GLY A C 1
ATOM 2922 O O . GLY A 1 369 ? 21.718 -3.438 -37.953 1.00 77.56 369 GLY A O 1
ATOM 2923 N N . HIS A 1 370 ? 23.565 -3.671 -39.204 1.00 84.25 370 HIS A N 1
ATOM 2924 C CA . HIS A 1 370 ? 22.862 -4.251 -40.354 1.00 84.25 370 HIS A CA 1
ATOM 2925 C C . HIS A 1 370 ? 22.020 -5.469 -39.953 1.00 84.25 370 HIS A C 1
ATOM 2927 O O . HIS A 1 370 ? 20.866 -5.574 -40.353 1.00 84.25 370 HIS A O 1
ATOM 2933 N N . TRP A 1 371 ? 22.557 -6.371 -39.127 1.00 87.81 371 TRP A N 1
ATOM 2934 C CA . TRP A 1 371 ? 21.814 -7.543 -38.653 1.00 87.81 371 TRP A CA 1
ATOM 2935 C C . TRP A 1 371 ? 20.558 -7.149 -37.854 1.00 87.81 371 TRP A C 1
ATOM 2937 O O . TRP A 1 371 ? 19.512 -7.787 -37.980 1.00 87.81 371 TRP A O 1
ATOM 2947 N N . PHE A 1 372 ? 20.647 -6.077 -37.060 1.00 89.00 372 PHE A N 1
ATOM 2948 C CA . PHE A 1 372 ? 19.562 -5.595 -36.212 1.00 89.00 372 PHE A CA 1
ATOM 2949 C C . PHE A 1 372 ? 18.441 -4.997 -37.061 1.00 89.00 372 PHE A C 1
ATOM 2951 O O . PHE A 1 372 ? 17.283 -5.368 -36.900 1.00 89.00 372 PHE A O 1
ATOM 2958 N N . PHE A 1 373 ? 18.786 -4.118 -38.003 1.00 90.31 373 PHE A N 1
ATOM 2959 C CA . PHE A 1 373 ? 17.812 -3.482 -38.889 1.00 90.31 373 PHE A CA 1
ATOM 2960 C C . PHE A 1 373 ? 17.181 -4.472 -39.870 1.00 90.31 373 PHE A C 1
ATOM 2962 O O . PHE A 1 373 ? 15.970 -4.420 -40.056 1.00 90.31 373 PHE A O 1
ATOM 2969 N N . SER A 1 374 ? 17.945 -5.432 -40.406 1.00 89.75 374 SER A N 1
ATOM 2970 C CA . SER A 1 374 ? 17.376 -6.521 -41.214 1.00 89.75 374 SER A CA 1
ATOM 2971 C C . SER A 1 374 ? 16.380 -7.366 -40.420 1.00 89.75 374 SER A C 1
ATOM 2973 O O . SER A 1 374 ? 15.380 -7.802 -40.970 1.00 89.75 374 SER A O 1
ATOM 2975 N N . SER A 1 375 ? 16.600 -7.552 -39.115 1.00 90.19 375 SER A N 1
ATOM 2976 C CA . SER A 1 375 ? 15.631 -8.247 -38.254 1.00 90.19 375 SER A CA 1
ATOM 2977 C C . SER A 1 375 ? 14.355 -7.428 -38.008 1.00 90.19 375 SER A C 1
ATOM 2979 O O . SER A 1 375 ? 13.329 -7.995 -37.644 1.00 90.19 375 SER A O 1
ATOM 2981 N N . LEU A 1 376 ? 14.395 -6.100 -38.175 1.00 92.06 376 LEU A N 1
ATOM 2982 C CA . LEU A 1 376 ? 13.213 -5.242 -38.052 1.00 92.06 376 LEU A CA 1
ATOM 2983 C C . LEU A 1 376 ? 12.362 -5.193 -39.325 1.00 92.06 376 LEU A C 1
ATOM 2985 O O . LEU A 1 376 ? 11.192 -4.825 -39.230 1.00 92.06 376 LEU A O 1
ATOM 2989 N N . GLU A 1 377 ? 12.905 -5.579 -40.485 1.00 91.12 377 GLU A N 1
ATOM 2990 C CA . GLU A 1 377 ? 12.144 -5.657 -41.743 1.00 91.12 377 GLU A CA 1
ATOM 2991 C C . GLU A 1 377 ? 10.926 -6.582 -41.616 1.00 91.12 377 GLU A C 1
ATOM 2993 O O . GLU A 1 377 ? 9.861 -6.267 -42.145 1.00 91.12 377 GLU A O 1
ATOM 2998 N N . ASP A 1 378 ? 11.043 -7.658 -40.831 1.00 92.12 378 ASP A N 1
ATOM 2999 C CA . ASP A 1 378 ? 9.948 -8.596 -40.549 1.00 92.12 378 ASP A CA 1
ATOM 3000 C C . ASP A 1 378 ? 8.747 -7.940 -39.833 1.00 92.12 378 ASP A C 1
ATOM 3002 O O . ASP A 1 378 ? 7.644 -8.487 -39.846 1.00 92.12 378 ASP A O 1
ATOM 3006 N N . TYR A 1 379 ? 8.938 -6.761 -39.231 1.00 93.88 379 TYR A N 1
ATOM 3007 C CA . TYR A 1 379 ? 7.914 -6.010 -38.494 1.00 93.88 379 TYR A CA 1
ATOM 3008 C C . TYR A 1 379 ? 7.571 -4.667 -39.153 1.00 93.88 379 TYR A C 1
ATOM 3010 O O . TYR A 1 379 ? 6.922 -3.825 -38.527 1.00 93.88 379 TYR A O 1
ATOM 3018 N N . LEU A 1 380 ? 8.005 -4.442 -40.400 1.00 93.50 380 LEU A N 1
ATOM 3019 C CA . LEU A 1 380 ? 7.854 -3.156 -41.080 1.00 93.50 380 LEU A CA 1
ATOM 3020 C C . LEU A 1 380 ? 6.387 -2.715 -41.176 1.00 93.50 380 LEU A C 1
ATOM 3022 O O . LEU A 1 380 ? 6.091 -1.574 -40.841 1.00 93.50 380 LEU A O 1
ATOM 3026 N N . ASP A 1 381 ? 5.471 -3.620 -41.528 1.00 93.25 381 ASP A N 1
ATOM 3027 C CA . ASP A 1 381 ? 4.032 -3.325 -41.623 1.00 93.25 381 ASP A CA 1
ATOM 3028 C C . ASP A 1 381 ? 3.452 -2.823 -40.284 1.00 93.25 381 ASP A C 1
ATOM 3030 O O . ASP A 1 381 ? 2.661 -1.873 -40.237 1.00 93.25 381 ASP A O 1
ATOM 3034 N N . ASP A 1 382 ? 3.865 -3.440 -39.170 1.00 94.88 382 ASP A N 1
ATOM 3035 C CA . ASP A 1 382 ? 3.436 -3.029 -37.833 1.00 94.88 382 ASP A CA 1
ATOM 3036 C C . ASP A 1 382 ? 4.023 -1.655 -37.472 1.00 94.88 382 ASP A C 1
ATOM 3038 O O . ASP A 1 382 ? 3.304 -0.811 -36.930 1.00 94.88 382 ASP A O 1
ATOM 3042 N N . ILE A 1 383 ? 5.293 -1.393 -37.808 1.00 95.50 383 ILE A N 1
ATOM 3043 C CA . ILE A 1 383 ? 5.961 -0.095 -37.595 1.00 95.50 383 ILE A CA 1
ATOM 3044 C C . ILE A 1 383 ? 5.296 1.005 -38.437 1.00 95.50 383 ILE A C 1
ATOM 3046 O O . ILE A 1 383 ? 4.986 2.075 -37.907 1.00 95.50 383 ILE A O 1
ATOM 3050 N N . GLU A 1 384 ? 5.026 0.746 -39.717 1.00 94.88 384 GLU A N 1
ATOM 3051 C C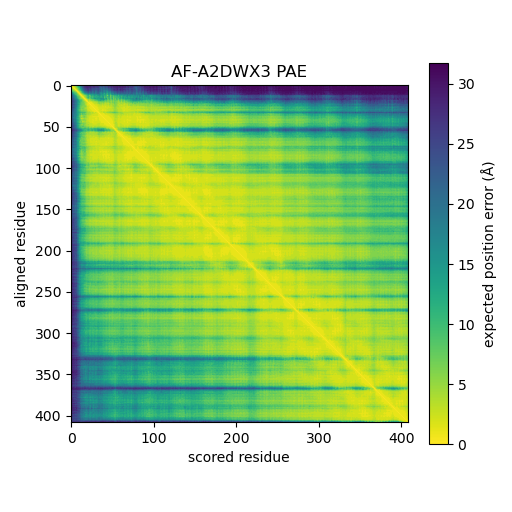A . GLU A 1 384 ? 4.336 1.664 -40.632 1.00 94.88 384 GLU A CA 1
ATOM 3052 C C . GLU A 1 384 ? 2.956 2.052 -40.104 1.00 94.88 384 GLU A C 1
ATOM 3054 O O . GLU A 1 384 ? 2.565 3.216 -40.174 1.00 94.88 384 GLU A O 1
ATOM 3059 N N . SER A 1 385 ? 2.241 1.126 -39.460 1.00 94.94 385 SER A N 1
ATOM 3060 C CA . SER A 1 385 ? 0.936 1.429 -38.862 1.00 94.94 385 SER A CA 1
ATOM 3061 C C . SER A 1 385 ? 0.974 2.554 -37.807 1.00 94.94 385 SER A C 1
ATOM 3063 O O . SER A 1 385 ? -0.063 3.164 -37.512 1.00 94.94 385 SER A O 1
ATOM 3065 N N . TYR A 1 386 ? 2.155 2.861 -37.250 1.00 95.38 386 TYR A N 1
ATOM 3066 C CA . TYR A 1 386 ? 2.362 3.926 -36.272 1.00 95.38 386 TYR A CA 1
ATOM 3067 C C . TYR A 1 386 ? 2.725 5.287 -36.872 1.00 95.38 386 TYR A C 1
ATOM 3069 O O . TYR A 1 386 ? 2.615 6.278 -36.148 1.00 95.38 386 TYR A O 1
ATOM 3077 N N . THR A 1 387 ? 3.083 5.400 -38.158 1.00 94.12 387 THR A N 1
ATOM 3078 C CA . THR A 1 387 ? 3.394 6.706 -38.786 1.00 94.12 387 THR A CA 1
ATOM 3079 C C . THR A 1 387 ? 2.174 7.623 -38.866 1.00 94.12 387 THR A C 1
ATOM 3081 O O . THR A 1 387 ? 2.306 8.839 -38.969 1.00 94.12 387 THR A O 1
ATOM 3084 N N . GLU A 1 388 ? 0.974 7.049 -38.775 1.00 92.25 388 GLU A N 1
ATOM 3085 C CA . GLU A 1 388 ? -0.301 7.767 -38.715 1.00 92.25 388 GLU A CA 1
ATOM 3086 C C . GLU A 1 388 ? -0.884 7.835 -37.286 1.00 92.25 388 GLU A C 1
ATOM 3088 O O . GLU A 1 388 ? -2.066 8.151 -37.098 1.00 92.25 388 GLU A O 1
ATOM 3093 N N . ASP A 1 389 ? -0.098 7.520 -36.245 1.00 93.94 389 ASP A N 1
ATOM 3094 C CA . ASP A 1 389 ? -0.603 7.557 -34.872 1.00 93.94 389 ASP A CA 1
ATOM 3095 C C . ASP A 1 389 ? -0.994 8.983 -34.451 1.00 93.94 389 ASP A C 1
ATOM 3097 O O . ASP A 1 389 ? -0.323 9.975 -34.735 1.00 93.94 389 ASP A O 1
ATOM 3101 N N . LYS A 1 390 ? -2.096 9.088 -33.700 1.00 91.81 390 LYS A N 1
ATOM 3102 C CA . LYS A 1 390 ? -2.600 10.370 -33.181 1.00 91.81 390 LYS A CA 1
ATOM 3103 C C . LYS A 1 390 ? -1.599 11.071 -32.260 1.00 91.81 390 LYS A C 1
ATOM 3105 O O . LYS A 1 390 ? -1.693 12.282 -32.070 1.00 91.81 390 LYS A O 1
ATOM 3110 N N . ASN A 1 391 ? -0.699 10.322 -31.625 1.00 92.12 391 ASN A N 1
ATOM 3111 C CA . ASN A 1 391 ? 0.404 10.882 -30.868 1.00 92.12 391 ASN A CA 1
ATOM 3112 C C . ASN A 1 391 ? 1.562 11.199 -31.819 1.00 92.12 391 ASN A C 1
ATOM 3114 O O . ASN A 1 391 ? 2.316 10.306 -32.198 1.00 92.12 391 ASN A O 1
ATOM 3118 N N . GLN A 1 392 ? 1.733 12.484 -32.132 1.00 93.94 392 GLN A N 1
ATOM 3119 C CA . GLN A 1 392 ? 2.763 12.960 -33.056 1.00 93.94 392 GLN A CA 1
ATOM 3120 C C . GLN A 1 392 ? 4.172 12.455 -32.700 1.00 93.94 392 GLN A C 1
ATOM 3122 O O . GLN A 1 392 ? 4.910 12.036 -33.581 1.00 93.94 392 GLN A O 1
ATOM 3127 N N . SER A 1 393 ? 4.519 12.392 -31.410 1.00 93.50 393 SER A N 1
ATOM 3128 C CA . SER A 1 393 ? 5.825 11.877 -30.978 1.00 93.50 393 SER A CA 1
ATOM 3129 C C . SER A 1 393 ? 6.016 10.391 -31.309 1.00 93.50 393 SER A C 1
ATOM 3131 O O . SER A 1 393 ? 7.143 9.970 -31.549 1.00 93.50 393 SER A O 1
ATOM 3133 N N . VAL A 1 394 ? 4.948 9.586 -31.301 1.00 94.12 394 VAL A N 1
ATOM 3134 C CA . VAL A 1 394 ? 5.011 8.169 -31.701 1.00 94.12 394 VAL A CA 1
ATOM 3135 C C . VAL A 1 394 ? 5.157 8.061 -33.218 1.00 94.12 394 VAL A C 1
ATOM 3137 O O . VAL A 1 394 ? 6.008 7.308 -33.680 1.00 94.12 394 VAL A O 1
ATOM 3140 N N . ALA A 1 395 ? 4.391 8.853 -33.971 1.00 94.75 395 ALA A N 1
ATOM 3141 C CA . ALA A 1 395 ? 4.457 8.891 -35.431 1.00 94.75 395 ALA A CA 1
ATOM 3142 C C . ALA A 1 395 ? 5.840 9.304 -35.963 1.00 94.75 395 ALA A C 1
ATOM 3144 O O . ALA A 1 395 ? 6.362 8.680 -36.888 1.00 94.75 395 ALA A O 1
ATOM 3145 N N . GLU A 1 396 ? 6.465 10.309 -35.345 1.00 95.81 396 GLU A N 1
ATOM 3146 C CA . GLU A 1 396 ? 7.829 10.744 -35.670 1.00 95.81 396 GLU A CA 1
ATOM 3147 C C . GLU A 1 396 ? 8.856 9.638 -35.382 1.00 95.81 396 GLU A C 1
ATOM 3149 O O . GLU A 1 396 ? 9.681 9.331 -36.240 1.00 95.81 396 GLU A O 1
ATOM 3154 N N . CYS A 1 397 ? 8.768 8.977 -34.219 1.00 96.06 397 CYS A N 1
ATOM 3155 C CA . CYS A 1 397 ? 9.649 7.850 -33.888 1.00 96.06 397 CYS A CA 1
ATOM 3156 C C . CYS A 1 397 ? 9.515 6.707 -34.906 1.00 96.06 397 CYS A C 1
ATOM 3158 O O . CYS A 1 397 ? 10.526 6.193 -35.372 1.00 96.06 397 CYS A O 1
ATOM 3160 N N . ALA A 1 398 ? 8.284 6.331 -35.273 1.00 96.50 398 ALA A N 1
ATOM 3161 C CA . ALA A 1 398 ? 8.030 5.284 -36.264 1.00 96.50 398 ALA A CA 1
ATOM 3162 C C . ALA A 1 398 ? 8.614 5.641 -37.639 1.00 96.50 398 ALA A C 1
ATOM 3164 O O . ALA A 1 398 ? 9.292 4.820 -38.253 1.00 96.50 398 ALA A O 1
ATOM 3165 N N . SER A 1 399 ? 8.429 6.889 -38.077 1.00 96.44 399 SER A N 1
ATOM 3166 C CA . SER A 1 399 ? 8.970 7.380 -39.350 1.00 96.44 399 SER A CA 1
ATOM 3167 C C . SER A 1 399 ? 10.499 7.293 -39.385 1.00 96.44 399 SER A C 1
ATOM 3169 O O . SER A 1 399 ? 11.067 6.796 -40.352 1.00 96.44 399 SER A O 1
ATOM 3171 N N . HIS A 1 400 ? 11.173 7.691 -38.304 1.00 95.88 400 HIS A N 1
ATOM 3172 C CA . HIS A 1 400 ? 12.630 7.584 -38.223 1.00 95.88 400 HIS A CA 1
ATOM 3173 C C . HIS A 1 400 ? 13.135 6.139 -38.143 1.00 95.88 400 HIS A C 1
ATOM 3175 O O . HIS A 1 400 ? 14.199 5.841 -38.678 1.00 95.88 400 HIS A O 1
ATOM 3181 N N . ILE A 1 401 ? 12.394 5.223 -37.509 1.00 95.44 401 ILE A N 1
ATOM 3182 C CA . ILE A 1 401 ? 12.742 3.793 -37.532 1.00 95.44 401 ILE A CA 1
ATOM 3183 C C . ILE A 1 401 ? 12.734 3.271 -38.976 1.00 95.44 401 ILE A C 1
ATOM 3185 O O . ILE A 1 401 ? 13.687 2.610 -39.381 1.00 95.44 401 ILE A O 1
ATOM 3189 N N . ILE A 1 402 ? 11.718 3.623 -39.769 1.00 95.31 402 ILE A N 1
ATOM 3190 C CA . ILE A 1 402 ? 11.638 3.246 -41.191 1.00 95.31 402 ILE A CA 1
ATOM 3191 C C . ILE A 1 402 ? 12.825 3.819 -41.974 1.00 95.31 402 ILE A C 1
ATOM 3193 O O . ILE A 1 402 ? 13.431 3.113 -42.777 1.00 95.31 402 ILE A O 1
ATOM 3197 N N . GLU A 1 403 ? 13.213 5.070 -41.709 1.00 93.44 403 GLU A N 1
ATOM 3198 C CA . GLU A 1 403 ? 14.407 5.671 -42.316 1.00 93.44 403 GLU A CA 1
ATOM 3199 C C . GLU A 1 403 ? 15.693 4.916 -41.949 1.00 93.44 403 GLU A C 1
ATOM 3201 O O . GLU A 1 403 ? 16.561 4.753 -42.805 1.00 93.44 403 GLU A O 1
ATOM 3206 N N . PHE A 1 404 ? 15.841 4.436 -40.708 1.00 91.12 404 PHE A N 1
ATOM 3207 C CA . PHE A 1 404 ? 17.004 3.630 -40.327 1.00 91.12 404 PHE A CA 1
ATOM 3208 C C . PHE A 1 404 ? 17.070 2.311 -41.095 1.00 91.12 404 PHE A C 1
ATOM 3210 O O . PHE A 1 404 ? 18.159 1.941 -41.534 1.00 91.12 404 PHE A O 1
ATOM 3217 N N . ILE A 1 405 ? 15.927 1.639 -41.267 1.00 91.06 405 ILE A N 1
ATOM 3218 C CA . ILE A 1 405 ? 15.816 0.371 -42.001 1.00 91.06 405 ILE A CA 1
ATOM 3219 C C . ILE A 1 405 ? 16.123 0.591 -43.489 1.00 91.06 405 ILE A C 1
ATOM 3221 O O . ILE A 1 405 ? 16.928 -0.132 -44.061 1.00 91.06 405 ILE A O 1
ATOM 3225 N N . ALA A 1 406 ? 15.557 1.633 -44.103 1.00 88.19 406 ALA A N 1
ATOM 3226 C CA . ALA A 1 406 ? 15.713 1.909 -45.533 1.00 88.19 406 ALA A CA 1
ATOM 3227 C C . ALA A 1 406 ? 17.126 2.366 -45.956 1.00 88.19 406 ALA A C 1
ATOM 3229 O O . ALA A 1 406 ? 17.434 2.354 -47.147 1.00 88.19 406 ALA A O 1
ATOM 3230 N N . ASN A 1 407 ? 17.953 2.824 -45.009 1.00 82.12 407 ASN A N 1
ATOM 3231 C CA . ASN A 1 407 ? 19.298 3.355 -45.264 1.00 82.12 407 ASN A CA 1
ATOM 3232 C C . ASN A 1 407 ? 20.438 2.362 -44.956 1.00 82.12 407 ASN A C 1
ATOM 3234 O O . ASN A 1 407 ? 21.604 2.766 -45.021 1.00 82.12 407 ASN A O 1
ATOM 3238 N N . GLN A 1 408 ? 20.126 1.112 -44.595 1.00 69.12 408 GLN A N 1
ATOM 3239 C CA . GLN A 1 408 ? 21.111 0.020 -44.564 1.00 69.12 408 GLN A CA 1
ATOM 3240 C C . GLN A 1 408 ? 21.338 -0.536 -45.970 1.00 69.12 408 GLN A C 1
ATOM 3242 O O . GLN A 1 408 ? 22.493 -0.936 -46.249 1.00 69.12 408 GLN A O 1
#

Organism: Trichomonas vaginalis (strain ATCC PRA-98 / G3) (NCBI:txid412133)

Radius of gyration: 29.1 Å; Cα contacts (8 Å, |Δi|>4): 484; chains: 1; bounding box: 70×40×88 Å

pLDDT: mean 88.41, std 11.85, range [21.66, 97.94]

InterPro domains:
  IPR011989 Armadillo-like helical [G3DSA:1.25.10.10] (12-404)
  IPR016024 Armadillo-type fold [SSF48371] (8-407)

Foldseek 3Di:
DDDDDDPDPDLPDDDDPDDDPVVLVQLVVLLPDPDLVSVLSSLSNLVVCLPDPVNLCNCQVCVVSLLSLLVCLQDPPDLSSVLSSLVSVLSQLVHPRHPCVSCVPDPCSLVSLLVCLLVVRPNVVSSLSVLLSCLVPPSSVVVCVVVPVLVSCVVCLVPDLNLSVLLSCLQPHDDDPSNLVCLVSLVVQLVDPDQVSVLSSLSSLLSNLLNCVVDVVVVVVRDDDVVVLLVSLLVQCPDPDLSSNLSSLSSVLSNLADDPSLVVSLLVLLQDQSSVLSSLVSCVVNLVRPQQPCLQVLVVSNLVRLVVYDPVSNQSSLLSLLSNLLRDPPDDPVVLVVLLVCLQPPSRNLSSLNSLLSNLVVLVVVVNCLSVLVSNVVRLVSLCVQLPPPPPVSNVSSVVSVVSSVVD